Protein AF-A0A850GC57-F1 (afdb_monomer)

pLDDT: mean 93.18, std 7.65, range [32.16, 98.81]

Structure (mmCIF, N/CA/C/O backbone):
data_AF-A0A850GC57-F1
#
_entry.id   AF-A0A850GC57-F1
#
loop_
_atom_site.group_PDB
_atom_site.id
_atom_site.type_symbol
_atom_site.label_atom_id
_atom_site.label_alt_id
_atom_site.label_comp_id
_atom_site.label_asym_id
_atom_site.label_entity_id
_atom_site.label_seq_id
_atom_site.pdbx_PDB_ins_code
_atom_site.Cartn_x
_atom_site.Cartn_y
_atom_site.Cartn_z
_atom_site.occupancy
_atom_site.B_iso_or_equiv
_atom_site.auth_seq_id
_atom_site.auth_comp_id
_atom_site.auth_asym_id
_atom_site.auth_atom_id
_atom_site.pdbx_PDB_model_num
ATOM 1 N N . MET A 1 1 ? 32.266 2.007 -25.760 1.00 32.16 1 MET A N 1
ATOM 2 C CA . MET A 1 1 ? 30.880 2.241 -26.216 1.00 32.16 1 MET A CA 1
ATOM 3 C C . MET A 1 1 ? 30.051 2.419 -24.958 1.00 32.16 1 MET A C 1
ATOM 5 O O . MET A 1 1 ? 30.011 1.493 -24.164 1.00 32.16 1 MET A O 1
ATOM 9 N N . HIS A 1 2 ? 29.551 3.628 -24.701 1.00 33.19 2 HIS A N 1
ATOM 10 C CA . HIS A 1 2 ? 28.756 3.937 -23.510 1.00 33.19 2 HIS A CA 1
ATOM 11 C C . HIS A 1 2 ? 27.469 3.108 -23.542 1.00 33.19 2 HIS A C 1
ATOM 13 O O . HIS A 1 2 ? 26.567 3.408 -24.315 1.00 33.19 2 HIS A O 1
ATOM 19 N N . THR A 1 3 ? 27.397 2.048 -22.741 1.00 39.94 3 THR A N 1
ATOM 20 C CA . THR A 1 3 ? 26.130 1.403 -22.400 1.00 39.94 3 THR A CA 1
ATOM 21 C C . THR A 1 3 ? 25.381 2.368 -21.494 1.00 39.94 3 THR A C 1
ATOM 23 O O . THR A 1 3 ? 25.602 2.386 -20.285 1.00 39.94 3 THR A O 1
ATOM 26 N N . THR A 1 4 ? 24.556 3.231 -22.084 1.00 51.91 4 THR A N 1
ATOM 27 C CA . THR A 1 4 ? 23.493 3.925 -21.355 1.00 51.91 4 THR A CA 1
ATOM 28 C C . THR A 1 4 ? 22.739 2.849 -20.584 1.00 51.91 4 THR A C 1
ATOM 30 O O . THR A 1 4 ? 22.329 1.850 -21.182 1.00 51.91 4 THR A O 1
ATOM 33 N N . SER A 1 5 ? 22.658 2.963 -19.258 1.00 63.41 5 SER A N 1
ATOM 34 C CA . SER A 1 5 ? 21.997 1.916 -18.474 1.00 63.41 5 SER A CA 1
ATOM 35 C C . SER A 1 5 ? 20.548 1.788 -18.960 1.00 63.41 5 SER A C 1
ATOM 37 O O . SER A 1 5 ? 19.926 2.791 -19.310 1.00 63.41 5 SER A O 1
ATOM 39 N N . LEU A 1 6 ? 19.987 0.575 -19.010 1.00 70.44 6 LEU A N 1
ATOM 40 C CA . LEU A 1 6 ? 18.595 0.345 -19.433 1.00 70.44 6 LEU A CA 1
ATOM 41 C C . LEU A 1 6 ? 17.626 1.317 -18.732 1.00 70.44 6 LEU A C 1
ATOM 43 O O . LEU A 1 6 ? 16.747 1.905 -19.358 1.00 70.44 6 LEU A O 1
ATOM 47 N N . GLY A 1 7 ? 17.869 1.578 -17.444 1.00 66.31 7 GLY A N 1
ATOM 48 C CA . GLY A 1 7 ? 17.120 2.558 -16.664 1.00 66.31 7 GLY A CA 1
ATOM 49 C C . GLY A 1 7 ? 17.233 4.009 -17.153 1.00 66.31 7 GLY A C 1
ATOM 50 O O . GLY A 1 7 ? 16.273 4.751 -17.002 1.00 66.31 7 GLY A O 1
ATOM 51 N N . GLU A 1 8 ? 18.350 4.440 -17.737 1.00 69.19 8 GLU A N 1
ATOM 52 C CA . GLU A 1 8 ? 18.486 5.777 -18.337 1.00 69.19 8 GLU A CA 1
ATOM 53 C C . GLU A 1 8 ? 17.734 5.891 -19.662 1.00 69.19 8 GLU A C 1
ATOM 55 O O . GLU A 1 8 ? 17.109 6.918 -19.908 1.00 69.19 8 GLU A O 1
ATOM 60 N N . SER A 1 9 ? 17.729 4.832 -20.478 1.00 70.38 9 SER A N 1
ATOM 61 C CA . SER A 1 9 ? 16.999 4.831 -21.755 1.00 70.38 9 SER A CA 1
ATOM 62 C C . SER A 1 9 ? 15.479 4.955 -21.577 1.00 70.38 9 SER A C 1
ATOM 64 O O . SER A 1 9 ? 14.809 5.578 -22.395 1.00 70.38 9 SER A O 1
ATOM 66 N N . LEU A 1 10 ? 14.950 4.437 -20.463 1.00 81.44 10 LEU A N 1
ATOM 67 C CA . LEU A 1 10 ? 13.524 4.482 -20.131 1.00 81.44 10 LEU A CA 1
ATOM 68 C C . LEU A 1 10 ? 13.106 5.761 -19.392 1.00 81.44 10 LEU A C 1
ATOM 70 O O . LEU A 1 10 ? 11.919 6.011 -19.220 1.00 81.44 10 LEU A O 1
ATOM 74 N N . ARG A 1 11 ? 14.043 6.600 -18.934 1.00 82.12 11 ARG A N 1
ATOM 75 C CA . ARG A 1 11 ? 13.715 7.846 -18.220 1.00 82.12 11 ARG A CA 1
ATOM 76 C C . ARG A 1 11 ? 13.448 8.976 -19.208 1.00 82.12 11 ARG A C 1
ATOM 78 O O . ARG A 1 11 ? 14.275 9.872 -19.372 1.00 82.12 11 ARG A O 1
ATOM 85 N N . GLN A 1 12 ? 12.280 8.962 -19.841 1.00 87.44 12 GLN A N 1
ATOM 86 C CA . GLN A 1 12 ? 11.870 10.079 -20.691 1.00 87.44 12 GLN A CA 1
ATOM 87 C C . GLN A 1 12 ? 11.371 11.254 -19.844 1.00 87.44 12 GLN A C 1
ATOM 89 O O . GLN A 1 12 ? 10.735 11.077 -18.806 1.00 87.44 12 GLN A O 1
ATOM 94 N N . GLY A 1 13 ? 11.657 12.478 -20.286 1.00 90.69 13 GLY A N 1
ATOM 95 C CA . GLY A 1 13 ? 11.094 13.677 -19.667 1.00 90.69 13 GLY A CA 1
ATOM 96 C C . GLY A 1 13 ? 9.571 13.747 -19.820 1.00 90.69 13 GLY A C 1
ATOM 97 O O . GLY A 1 13 ? 8.969 13.037 -20.624 1.00 90.69 13 GLY A O 1
ATOM 98 N N . VAL A 1 14 ? 8.936 14.643 -19.063 1.00 95.69 14 VAL A N 1
ATOM 99 C CA . VAL A 1 14 ? 7.491 14.873 -19.182 1.00 95.69 14 VAL A CA 1
ATOM 100 C C . VAL A 1 14 ? 7.183 15.545 -20.523 1.00 95.69 14 VAL A C 1
ATOM 102 O O . VAL A 1 14 ? 7.668 16.641 -20.801 1.00 95.69 14 VAL A O 1
ATOM 105 N N . THR A 1 15 ? 6.341 14.905 -21.332 1.00 96.69 15 THR A N 1
ATOM 106 C CA . THR A 1 15 ? 5.840 15.421 -22.616 1.00 96.69 15 THR A CA 1
ATOM 107 C C . THR A 1 15 ? 4.313 15.482 -22.617 1.00 96.69 15 THR A C 1
ATOM 109 O O . THR A 1 15 ? 3.655 14.766 -21.861 1.00 96.69 15 THR A O 1
ATOM 112 N N . VAL A 1 16 ? 3.725 16.318 -23.482 1.00 97.06 16 VAL A N 1
ATOM 113 C CA . VAL A 1 16 ? 2.258 16.410 -23.625 1.00 97.06 16 VAL A CA 1
ATOM 114 C C . VAL A 1 16 ? 1.663 15.064 -24.037 1.00 97.06 16 VAL A C 1
ATOM 116 O O . VAL A 1 16 ? 0.696 14.617 -23.430 1.00 97.06 16 VAL A O 1
ATOM 119 N N . GLU A 1 17 ? 2.268 14.395 -25.019 1.00 96.38 17 GLU A N 1
ATOM 120 C CA . GLU A 1 17 ? 1.847 13.066 -25.469 1.00 96.38 17 GLU A CA 1
ATOM 121 C C . GLU A 1 17 ? 1.918 12.036 -24.339 1.00 96.38 17 GLU A C 1
ATOM 123 O O . GLU A 1 17 ? 0.938 11.340 -24.086 1.00 96.38 17 GLU A O 1
ATOM 128 N N . GLY A 1 18 ? 3.019 12.011 -23.582 1.00 96.56 18 GLY A N 1
ATOM 129 C CA . GLY A 1 18 ? 3.145 11.119 -22.435 1.00 96.56 18 GLY A CA 1
ATOM 130 C C . GLY A 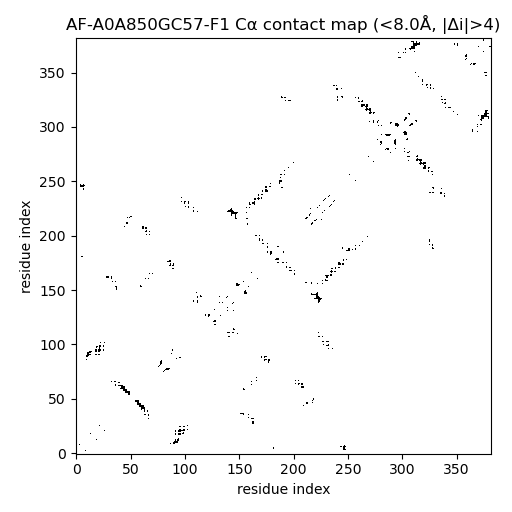1 18 ? 2.099 11.408 -21.354 1.00 96.56 18 GLY A C 1
ATOM 131 O O . GLY A 1 18 ? 1.632 10.485 -20.691 1.00 96.56 18 GLY A O 1
ATOM 132 N N . VAL A 1 19 ? 1.710 12.674 -21.145 1.00 97.88 19 VAL A N 1
ATOM 133 C CA . VAL A 1 19 ? 0.655 13.026 -20.176 1.00 97.88 19 VAL A CA 1
ATOM 134 C C . VAL A 1 19 ? -0.710 12.579 -20.690 1.00 97.88 19 VAL A C 1
ATOM 136 O O . VAL A 1 19 ? -1.493 12.046 -19.910 1.00 97.88 19 VAL A O 1
ATOM 139 N N . LEU A 1 20 ? -0.995 12.730 -21.986 1.00 97.88 20 LEU A N 1
ATOM 140 C CA . LEU A 1 20 ? -2.220 12.206 -22.597 1.00 97.88 20 LEU A CA 1
ATOM 141 C C . LEU A 1 20 ? -2.284 10.677 -22.499 1.00 97.88 20 LEU A C 1
ATOM 143 O O . LEU A 1 20 ? -3.321 10.141 -22.108 1.00 97.88 20 LEU A O 1
ATOM 147 N N . PHE A 1 21 ? -1.169 9.990 -22.760 1.00 96.69 21 PHE A N 1
ATOM 148 C CA . PHE A 1 21 ? -1.028 8.556 -22.515 1.00 96.69 21 PHE A CA 1
ATOM 149 C C . PHE A 1 21 ? -1.308 8.221 -21.049 1.00 96.69 21 PHE A C 1
ATOM 151 O O . PHE A 1 21 ? -2.136 7.361 -20.763 1.00 96.69 21 PHE A O 1
ATOM 158 N N . GLY A 1 22 ? -0.683 8.936 -20.110 1.00 96.75 22 GLY A N 1
ATOM 159 C CA . GLY A 1 22 ? -0.874 8.718 -18.680 1.00 96.75 22 GLY A CA 1
ATOM 160 C C . GLY A 1 22 ? -2.321 8.928 -18.231 1.00 96.75 22 GLY A C 1
ATOM 161 O O . GLY A 1 22 ? -2.847 8.124 -17.465 1.00 96.75 22 GLY A O 1
ATOM 162 N N . LEU A 1 23 ? -2.993 9.967 -18.738 1.00 98.12 23 LEU A N 1
ATOM 163 C CA . LEU A 1 23 ? -4.405 10.237 -18.457 1.00 98.12 23 LEU A CA 1
ATOM 164 C C . LEU A 1 23 ? -5.299 9.116 -18.990 1.00 98.12 23 LEU A C 1
ATOM 166 O O . LEU A 1 23 ? -6.208 8.680 -18.285 1.00 98.12 23 LEU A O 1
ATOM 170 N N . ALA A 1 24 ? -5.025 8.628 -20.202 1.00 97.69 24 ALA A N 1
ATOM 171 C CA . ALA A 1 24 ? -5.770 7.530 -20.801 1.00 97.69 24 ALA A CA 1
ATOM 172 C C . ALA A 1 24 ? -5.532 6.211 -20.051 1.00 97.69 24 ALA A C 1
ATOM 174 O O . ALA A 1 24 ? -6.491 5.569 -19.636 1.00 97.69 24 ALA A O 1
ATOM 175 N N . ALA A 1 25 ? -4.274 5.831 -19.822 1.00 96.06 25 ALA A N 1
ATOM 176 C CA . ALA A 1 25 ? -3.900 4.573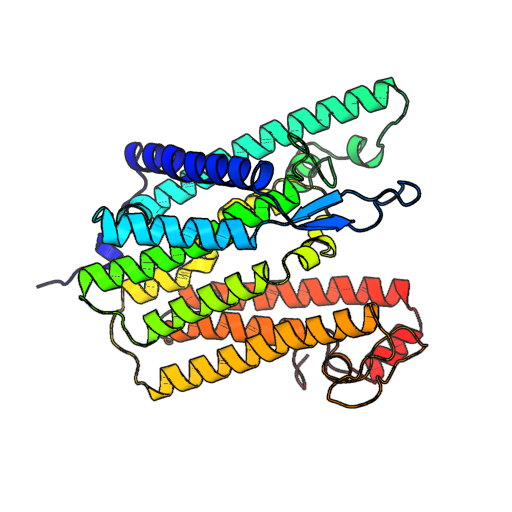 -19.184 1.00 96.06 25 ALA A CA 1
ATOM 177 C C . ALA A 1 25 ? -4.342 4.519 -17.714 1.00 96.06 25 ALA A C 1
ATOM 179 O O . ALA A 1 25 ? -5.054 3.597 -17.317 1.00 96.06 25 ALA A O 1
ATOM 180 N N . TYR A 1 26 ? -3.981 5.526 -16.910 1.00 97.06 26 TYR A N 1
ATOM 181 C CA . TYR A 1 26 ? -4.349 5.573 -15.492 1.00 97.06 26 TYR A CA 1
ATOM 182 C C . TYR A 1 26 ? -5.853 5.804 -15.305 1.00 97.06 26 TYR A C 1
ATOM 184 O O . TYR A 1 26 ? -6.477 5.177 -14.450 1.00 97.06 26 TYR A O 1
ATOM 192 N N . GLY A 1 27 ? -6.464 6.657 -16.135 1.00 97.44 27 GLY A N 1
ATOM 193 C CA . GLY A 1 27 ? -7.908 6.882 -16.128 1.00 97.44 27 GLY A CA 1
ATOM 194 C C . GLY A 1 27 ? -8.695 5.617 -16.472 1.00 97.44 27 GLY A C 1
ATOM 195 O O . GLY A 1 27 ? -9.600 5.243 -15.727 1.00 97.44 27 GLY A O 1
ATOM 196 N N . ALA A 1 28 ? -8.321 4.914 -17.547 1.00 96.44 28 ALA A N 1
ATOM 197 C CA . ALA A 1 28 ? -8.938 3.643 -17.921 1.00 96.44 28 ALA A CA 1
ATOM 198 C C . ALA A 1 28 ? -8.745 2.586 -16.830 1.00 96.44 28 ALA A C 1
ATOM 200 O O . ALA A 1 28 ? -9.707 1.918 -16.461 1.00 96.44 28 ALA A O 1
ATOM 201 N N . PHE A 1 29 ? -7.542 2.480 -16.259 1.00 96.56 29 PHE A N 1
ATOM 202 C CA . PHE A 1 29 ? -7.256 1.579 -15.146 1.00 96.56 29 PHE A CA 1
ATOM 203 C C . PHE A 1 29 ? -8.176 1.835 -13.943 1.00 96.56 29 PHE A C 1
ATOM 205 O O . PHE A 1 29 ? -8.811 0.903 -13.451 1.00 96.56 29 PHE A O 1
ATOM 212 N N . MET A 1 30 ? -8.325 3.094 -13.514 1.00 97.00 30 MET A N 1
ATOM 213 C CA . MET A 1 30 ? -9.227 3.449 -12.415 1.00 97.00 30 MET A CA 1
ATOM 214 C C . MET A 1 30 ? -10.694 3.151 -12.736 1.00 97.00 30 MET A C 1
ATOM 216 O O . MET A 1 30 ? -11.401 2.605 -11.891 1.00 97.00 30 MET A O 1
ATOM 220 N N . VAL A 1 31 ? -11.162 3.487 -13.943 1.00 96.75 31 VAL A N 1
ATOM 221 C CA . VAL A 1 31 ? -12.553 3.243 -14.354 1.00 96.75 31 VAL A CA 1
ATOM 222 C C . VAL A 1 31 ? -12.844 1.747 -14.418 1.00 96.75 31 VAL A C 1
ATOM 224 O O . VAL A 1 31 ? -13.838 1.299 -13.853 1.00 96.75 31 VAL A O 1
ATOM 227 N N . VAL A 1 32 ? -11.973 0.957 -15.050 1.00 95.81 32 VAL A N 1
ATOM 228 C CA . VAL A 1 32 ? -12.128 -0.500 -15.144 1.00 95.81 32 VAL A CA 1
ATOM 229 C C . VAL A 1 32 ? -12.117 -1.129 -13.755 1.00 95.81 32 VAL A C 1
ATOM 231 O O . VAL A 1 32 ? -13.018 -1.907 -13.445 1.00 95.81 32 VAL A O 1
ATOM 234 N N . LEU A 1 33 ? -11.169 -0.758 -12.886 1.00 96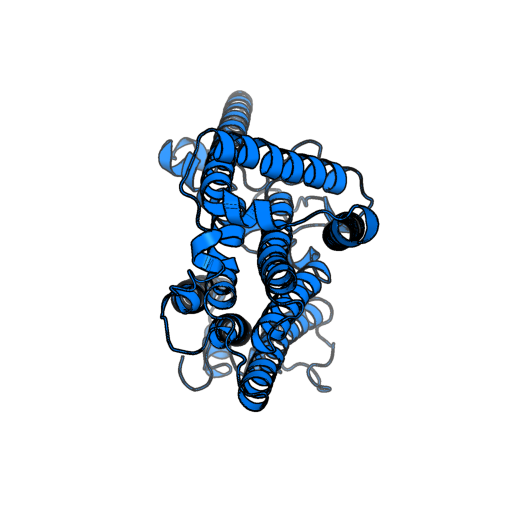.69 33 LEU A N 1
ATOM 235 C CA . LEU A 1 33 ? -11.149 -1.255 -11.511 1.00 96.69 33 LEU A CA 1
ATOM 236 C C . LEU A 1 33 ? -12.396 -0.853 -10.729 1.00 96.69 33 LEU A C 1
ATOM 238 O O . LEU A 1 33 ? -12.908 -1.676 -9.979 1.00 96.69 33 LEU A O 1
ATOM 242 N N . PHE A 1 34 ? -12.913 0.364 -10.903 1.00 97.25 34 PHE A N 1
ATOM 243 C CA . PHE A 1 34 ? -14.146 0.790 -10.240 1.00 97.25 34 PHE A CA 1
ATOM 244 C C . PHE A 1 34 ? -15.349 -0.037 -10.698 1.00 97.25 34 PHE A C 1
ATOM 246 O O . PHE A 1 34 ? -16.132 -0.505 -9.872 1.00 97.25 34 PHE A O 1
ATOM 253 N N . LEU A 1 35 ? -15.486 -0.257 -12.008 1.00 96.56 35 LEU A N 1
ATOM 254 C CA . LEU A 1 35 ? -16.562 -1.076 -12.565 1.00 96.56 35 LEU A CA 1
ATOM 255 C C . LEU A 1 35 ? -16.458 -2.523 -12.073 1.00 96.56 35 LEU A C 1
ATOM 257 O O . LEU A 1 35 ? -17.452 -3.086 -11.622 1.00 96.56 35 LEU A O 1
ATOM 261 N N . LEU A 1 36 ? -15.261 -3.113 -12.079 1.00 94.75 36 LEU A N 1
ATOM 262 C CA . LEU A 1 36 ? -15.053 -4.451 -11.531 1.00 94.75 36 LEU A CA 1
ATOM 263 C C . LEU A 1 36 ? -15.341 -4.491 -10.025 1.00 94.75 36 LEU A C 1
ATOM 265 O O . LEU A 1 36 ? -16.074 -5.367 -9.585 1.00 94.75 36 LEU A O 1
ATOM 269 N N . ALA A 1 37 ? -14.864 -3.524 -9.240 1.00 95.50 37 ALA A N 1
ATOM 270 C CA . ALA A 1 37 ? -15.148 -3.444 -7.806 1.00 95.50 37 ALA A CA 1
ATOM 271 C C . ALA A 1 37 ? -16.654 -3.331 -7.526 1.00 95.50 37 ALA A C 1
ATOM 273 O O . ALA A 1 37 ? -17.143 -3.851 -6.526 1.00 95.50 37 ALA A O 1
ATOM 274 N N . LYS A 1 38 ? -17.402 -2.673 -8.417 1.00 95.56 38 LYS A N 1
ATOM 275 C CA . LYS A 1 38 ? -18.850 -2.507 -8.295 1.00 95.56 38 LYS A CA 1
ATOM 276 C C . LYS A 1 38 ? -19.645 -3.756 -8.683 1.00 95.56 38 LYS A C 1
ATOM 278 O O . LYS A 1 38 ? -20.688 -4.006 -8.078 1.00 95.56 38 LYS A O 1
ATOM 283 N N . PHE A 1 39 ? -19.227 -4.460 -9.733 1.00 94.56 39 PHE A N 1
ATOM 284 C CA . PHE A 1 39 ? -20.037 -5.505 -10.369 1.00 94.56 39 PHE A CA 1
ATOM 285 C C . PHE A 1 39 ? -19.553 -6.929 -10.095 1.00 94.56 39 PHE A C 1
ATOM 287 O O . PHE A 1 39 ? -20.339 -7.867 -10.225 1.00 94.56 39 PHE A O 1
ATOM 294 N N . LEU A 1 40 ? -18.286 -7.113 -9.731 1.00 93.00 40 LEU A N 1
ATOM 295 C CA . LEU A 1 40 ? -17.741 -8.426 -9.425 1.00 93.00 40 LEU A CA 1
ATOM 296 C C . LEU A 1 40 ? -18.217 -8.866 -8.033 1.00 93.00 40 LEU A C 1
ATOM 298 O O . LEU A 1 40 ? -18.036 -8.111 -7.074 1.00 93.00 40 LEU A O 1
ATOM 302 N N . PRO A 1 41 ? -18.790 -10.074 -7.891 1.00 92.12 41 PRO A N 1
ATOM 303 C CA . PRO A 1 41 ? -19.321 -10.522 -6.616 1.00 92.12 41 PRO A CA 1
ATOM 304 C C . PRO A 1 41 ? -18.206 -10.644 -5.576 1.00 92.12 41 PRO A C 1
ATOM 306 O O . PRO A 1 41 ? -17.168 -11.263 -5.818 1.00 92.12 41 PRO A O 1
ATOM 309 N N . GLY A 1 42 ? -18.447 -10.072 -4.402 1.00 93.12 42 GLY A N 1
ATOM 310 C CA . GLY A 1 42 ? -17.534 -10.107 -3.266 1.00 93.12 42 GLY A CA 1
ATOM 311 C C . GLY A 1 42 ? -18.177 -10.626 -1.986 1.00 93.12 42 GLY A C 1
ATOM 312 O O . GLY A 1 42 ? -19.399 -10.730 -1.843 1.00 93.12 42 GLY A O 1
ATOM 313 N N . LYS A 1 43 ? -17.337 -10.918 -0.992 1.00 94.06 43 LYS A N 1
ATOM 314 C CA . LYS A 1 43 ? -17.811 -11.221 0.360 1.00 94.06 43 LYS A CA 1
ATOM 315 C C . LYS A 1 43 ? -18.404 -9.948 0.959 1.00 94.06 43 LYS A C 1
ATOM 317 O O . LYS A 1 43 ? -17.710 -8.943 1.087 1.00 94.06 43 LYS A O 1
ATOM 322 N N . ARG A 1 44 ? -19.664 -9.997 1.396 1.00 95.44 44 ARG A N 1
ATOM 323 C CA . ARG A 1 44 ? -20.282 -8.880 2.121 1.00 95.44 44 ARG A CA 1
ATOM 324 C C . ARG A 1 44 ? -19.845 -8.874 3.581 1.00 95.44 44 ARG A C 1
ATOM 326 O O . ARG A 1 44 ? -20.025 -9.864 4.288 1.00 95.44 44 ARG A O 1
ATOM 333 N N . VAL A 1 45 ? -19.280 -7.759 4.034 1.00 95.31 45 VAL A N 1
ATOM 334 C CA . VAL A 1 45 ? -18.743 -7.598 5.390 1.00 95.31 45 VAL A CA 1
ATOM 335 C C . VAL A 1 45 ? -19.301 -6.333 6.032 1.00 95.31 45 VAL A C 1
ATOM 337 O O . VAL A 1 45 ? -19.380 -5.280 5.405 1.00 95.31 45 VAL A O 1
ATOM 340 N N . GLN A 1 46 ? -19.695 -6.434 7.301 1.00 95.00 46 GLN A N 1
ATOM 341 C CA . GLN A 1 46 ? -20.103 -5.280 8.100 1.00 95.00 46 GLN A CA 1
ATOM 342 C C . GLN A 1 46 ? -18.868 -4.544 8.625 1.00 95.00 46 GLN A C 1
ATOM 344 O O . GLN A 1 46 ? -18.019 -5.145 9.287 1.00 95.00 46 GLN A O 1
ATOM 349 N N . GLY A 1 47 ? -18.786 -3.241 8.366 1.00 93.06 47 GLY A N 1
ATOM 350 C CA . GLY A 1 47 ? -17.744 -2.382 8.918 1.00 93.06 47 GLY A CA 1
ATOM 351 C C . GLY A 1 47 ? -17.922 -2.106 10.412 1.00 93.06 47 GLY A C 1
ATOM 352 O O . GLY A 1 47 ? -18.815 -2.639 11.082 1.00 93.06 47 GLY A O 1
ATOM 353 N N . GLN A 1 48 ? -17.060 -1.246 10.954 1.00 91.75 48 GLN A N 1
ATOM 354 C CA . GLN A 1 48 ? -17.176 -0.779 12.338 1.00 91.75 48 GLN A CA 1
ATOM 355 C C . GLN A 1 48 ? -18.371 0.178 12.522 1.00 91.75 48 GLN A C 1
ATOM 357 O O . GLN A 1 48 ? -18.837 0.765 11.543 1.00 91.75 48 GLN A O 1
ATOM 362 N N . PRO A 1 49 ? -18.898 0.330 13.755 1.00 91.12 49 PRO A N 1
ATOM 363 C CA . PRO A 1 49 ? -19.953 1.300 14.031 1.00 91.12 49 PRO A CA 1
ATOM 364 C C . PRO A 1 49 ? -19.498 2.715 13.676 1.00 91.12 49 PRO A C 1
ATOM 366 O O . PRO A 1 49 ? -18.411 3.130 14.080 1.00 91.12 49 PRO A O 1
ATOM 369 N N . LEU A 1 50 ? -20.334 3.461 12.956 1.00 87.75 50 LEU A N 1
ATOM 370 C CA . LEU A 1 50 ? -20.027 4.845 12.610 1.00 87.75 50 LEU A CA 1
ATOM 371 C C . LEU A 1 50 ? -20.112 5.736 13.867 1.00 87.75 50 LEU A C 1
ATOM 373 O O . LEU A 1 50 ? -21.087 5.612 14.626 1.00 87.75 50 LEU A O 1
ATOM 377 N N . PRO A 1 51 ? -19.153 6.654 14.091 1.00 84.94 51 PRO A N 1
ATOM 378 C CA . PRO A 1 51 ? -19.201 7.599 15.206 1.00 84.94 51 PRO A CA 1
ATOM 379 C C . PRO A 1 51 ? -20.506 8.407 15.215 1.00 84.94 51 PRO A C 1
ATOM 381 O O . PRO A 1 51 ? -20.979 8.835 14.166 1.00 84.94 51 PRO A O 1
ATOM 384 N N . GLY A 1 52 ? -21.116 8.585 16.391 1.00 80.06 52 GLY A N 1
ATOM 385 C CA . GLY A 1 52 ? -22.335 9.395 16.550 1.00 80.06 52 GLY A CA 1
ATOM 386 C C . GLY A 1 52 ? -23.610 8.833 15.899 1.00 80.06 52 GLY A C 1
ATOM 387 O O . GLY A 1 52 ? -24.648 9.477 15.951 1.00 80.06 52 GLY A O 1
ATOM 388 N N . SER A 1 53 ? -23.572 7.632 15.311 1.00 80.69 53 SER A N 1
ATOM 389 C CA . SER A 1 53 ? -24.682 7.088 14.507 1.00 80.69 53 SER A CA 1
ATOM 390 C C . SER A 1 53 ? -25.649 6.154 15.252 1.00 80.69 53 SER A C 1
ATOM 392 O O . SER A 1 53 ? -26.490 5.512 14.621 1.00 80.69 53 SER A O 1
ATOM 394 N N . GLY A 1 54 ? -25.497 5.997 16.571 1.00 82.00 54 GLY A N 1
ATOM 395 C CA . GLY A 1 54 ? -26.282 5.029 17.351 1.00 82.00 54 GLY A CA 1
ATOM 396 C C . GLY A 1 54 ? -25.985 3.562 17.007 1.00 82.00 54 GLY A C 1
ATOM 397 O O . GLY A 1 54 ? -26.836 2.701 17.198 1.00 82.00 54 GLY A O 1
ATOM 398 N N . GLY A 1 55 ? -24.793 3.265 16.476 1.00 85.94 55 GLY A N 1
ATOM 399 C CA . GLY A 1 55 ? -24.361 1.896 16.171 1.00 85.94 55 GLY A CA 1
ATOM 400 C C . GLY A 1 55 ? -24.596 1.439 14.728 1.00 85.94 55 GLY A C 1
ATOM 401 O O . GLY A 1 55 ? -24.340 0.271 14.427 1.00 85.94 55 GLY A O 1
ATOM 402 N N . LYS A 1 56 ? -25.041 2.329 13.826 1.00 90.19 56 LYS A N 1
ATOM 403 C CA . LYS A 1 56 ? -25.181 2.016 12.395 1.00 90.19 56 LYS A CA 1
ATOM 404 C C . LYS A 1 56 ? -23.836 1.591 11.799 1.00 90.19 56 LYS A C 1
ATOM 406 O O . LYS A 1 56 ? -22.785 2.138 12.137 1.00 90.19 56 LYS A O 1
ATOM 411 N N . ARG A 1 57 ? -23.882 0.617 10.889 1.00 93.44 57 ARG A N 1
ATOM 412 C CA . ARG A 1 57 ? -22.717 0.057 10.192 1.00 93.44 57 ARG A CA 1
ATOM 413 C C . ARG A 1 57 ? -22.924 0.129 8.687 1.00 93.44 57 ARG A C 1
ATOM 415 O O . ARG A 1 57 ? -24.042 -0.044 8.204 1.00 93.44 57 ARG A O 1
ATOM 422 N N . LEU A 1 58 ? -21.838 0.376 7.963 1.00 93.56 58 LEU A N 1
ATOM 423 C CA . LEU A 1 58 ? -21.812 0.254 6.509 1.00 93.56 58 LEU A CA 1
ATOM 424 C C . LEU A 1 58 ? -21.528 -1.198 6.122 1.00 93.56 58 LEU A C 1
ATOM 426 O O . LEU A 1 58 ? -20.767 -1.894 6.797 1.00 93.56 58 LEU A O 1
ATOM 430 N N . THR A 1 59 ? -22.151 -1.645 5.035 1.00 95.00 59 THR A N 1
ATOM 431 C CA . THR A 1 59 ? -21.886 -2.957 4.437 1.00 95.00 59 THR A CA 1
ATOM 432 C C . THR A 1 59 ? -20.969 -2.771 3.241 1.00 95.00 59 THR A C 1
ATOM 434 O O . THR A 1 59 ? -21.264 -1.961 2.367 1.00 95.00 59 THR A O 1
ATOM 437 N N . TYR A 1 60 ? -19.882 -3.531 3.213 1.00 95.50 60 TYR A N 1
ATOM 438 C CA . TYR A 1 60 ? -18.852 -3.476 2.185 1.00 95.50 60 TYR A CA 1
ATOM 439 C C . TYR A 1 60 ? -18.869 -4.759 1.371 1.00 95.50 60 TYR A C 1
ATOM 441 O O . TYR A 1 60 ? -19.054 -5.842 1.927 1.00 95.50 60 TYR A O 1
ATOM 449 N N . GLU A 1 61 ? -18.660 -4.638 0.067 1.00 95.19 61 GLU A N 1
ATOM 450 C CA . GLU A 1 61 ? -18.429 -5.773 -0.818 1.00 95.19 61 GLU A CA 1
ATOM 451 C C . GLU A 1 61 ? -16.924 -5.919 -1.043 1.00 95.19 61 GLU A C 1
ATOM 453 O O . GLU A 1 61 ? -16.300 -5.070 -1.672 1.00 95.19 61 GLU A O 1
ATOM 458 N N . M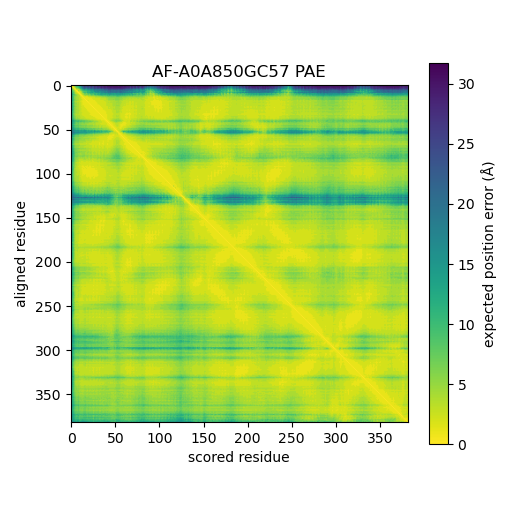ET A 1 62 ? -16.336 -6.964 -0.457 1.00 96.25 62 MET A N 1
ATOM 459 C CA . MET A 1 62 ? -14.895 -7.212 -0.488 1.00 96.25 62 MET A CA 1
ATOM 460 C C . MET A 1 62 ? -14.574 -8.174 -1.633 1.00 96.25 62 MET A C 1
ATOM 462 O O . MET A 1 62 ? -14.875 -9.372 -1.549 1.00 96.25 62 MET A O 1
ATOM 466 N N . ASN A 1 63 ? -14.004 -7.643 -2.712 1.00 96.44 63 ASN A N 1
ATOM 467 C CA . ASN A 1 63 ? -13.628 -8.381 -3.919 1.00 96.44 63 ASN A CA 1
ATOM 468 C C . ASN A 1 63 ? -12.196 -8.066 -4.394 1.00 96.44 63 ASN A C 1
ATOM 470 O O . ASN A 1 63 ? -11.825 -8.461 -5.500 1.00 96.44 63 ASN A O 1
ATOM 474 N N . GLY A 1 64 ? -11.357 -7.433 -3.568 1.00 96.44 64 GLY A N 1
ATOM 475 C CA . GLY A 1 64 ? -10.012 -7.002 -3.946 1.00 96.44 64 GLY A CA 1
ATOM 476 C C . GLY A 1 64 ? -9.092 -8.146 -4.366 1.00 96.44 64 GLY A C 1
ATOM 477 O O . GLY A 1 64 ? -8.340 -7.995 -5.322 1.00 96.44 64 GLY A O 1
ATOM 478 N N . MET A 1 65 ? -9.203 -9.337 -3.760 1.00 96.19 65 MET A N 1
ATOM 479 C CA . MET A 1 65 ? -8.464 -10.520 -4.242 1.00 96.19 65 MET A CA 1
ATOM 480 C C . MET A 1 65 ? -8.845 -10.888 -5.680 1.00 96.19 65 MET A C 1
ATOM 482 O O . MET A 1 65 ? -7.980 -11.218 -6.490 1.00 96.19 65 MET A O 1
ATOM 486 N N . ALA A 1 66 ? -10.130 -10.809 -6.018 1.00 96.00 66 ALA A N 1
ATOM 487 C CA . ALA A 1 66 ? -10.588 -11.109 -7.364 1.00 96.00 66 ALA A CA 1
ATOM 488 C C . ALA A 1 66 ? -10.120 -10.031 -8.360 1.00 96.00 66 ALA A C 1
ATOM 490 O O . ALA A 1 66 ? -9.667 -10.382 -9.447 1.00 96.00 66 ALA A O 1
ATOM 491 N N . LEU A 1 67 ? -10.113 -8.749 -7.966 1.00 97.00 67 LEU A N 1
ATOM 492 C CA . LEU A 1 67 ? -9.520 -7.656 -8.753 1.00 97.00 67 LEU A CA 1
ATOM 493 C C . LEU A 1 67 ? -8.017 -7.853 -8.978 1.00 97.00 67 LEU A C 1
ATOM 495 O O . LEU A 1 67 ? -7.529 -7.715 -10.101 1.00 97.00 67 LEU A O 1
ATOM 499 N N . PHE A 1 68 ? -7.285 -8.207 -7.923 1.00 96.56 68 PHE A N 1
ATOM 500 C CA . PHE A 1 68 ? -5.848 -8.453 -7.960 1.00 96.56 68 PHE A CA 1
ATOM 501 C C . PHE A 1 68 ? -5.509 -9.593 -8.924 1.00 96.56 68 PHE A C 1
ATOM 503 O O . PHE A 1 68 ? -4.688 -9.411 -9.824 1.00 96.56 68 PHE A O 1
ATOM 510 N N . VAL A 1 69 ? -6.179 -10.743 -8.792 1.00 93.56 69 VAL A N 1
ATOM 511 C CA . VAL A 1 69 ? -5.973 -11.899 -9.678 1.00 93.56 69 VAL A CA 1
ATOM 512 C C . VAL A 1 69 ? -6.389 -11.575 -11.111 1.00 93.56 69 VAL A C 1
ATOM 514 O O . VAL A 1 69 ? -5.619 -11.845 -12.028 1.00 93.56 69 VAL A O 1
ATOM 517 N N . ALA A 1 70 ? -7.555 -10.955 -11.319 1.00 93.31 70 ALA A N 1
ATOM 518 C CA . ALA A 1 70 ? -8.024 -10.578 -12.651 1.00 93.31 70 ALA A CA 1
ATOM 519 C C . ALA A 1 70 ? -7.029 -9.648 -13.358 1.00 93.31 70 ALA A C 1
ATOM 521 O O . ALA A 1 70 ? -6.698 -9.880 -14.517 1.00 93.31 70 ALA A O 1
ATOM 522 N N . THR A 1 71 ? -6.484 -8.657 -12.647 1.00 94.62 71 THR A N 1
ATOM 523 C CA . THR A 1 71 ? -5.453 -7.759 -13.188 1.00 94.62 71 THR A CA 1
ATOM 524 C C . THR A 1 71 ? -4.213 -8.548 -13.616 1.00 94.62 71 THR A C 1
ATOM 526 O O . THR A 1 71 ? -3.759 -8.395 -14.744 1.00 94.62 71 THR A O 1
ATOM 529 N N . HIS A 1 72 ? -3.690 -9.443 -12.771 1.00 91.06 72 HIS A N 1
ATOM 530 C CA . HIS A 1 72 ? -2.508 -10.245 -13.119 1.00 91.06 72 HIS A CA 1
ATOM 531 C C . HIS A 1 72 ? -2.764 -11.197 -14.293 1.00 91.06 72 HIS A C 1
ATOM 533 O O . HIS A 1 72 ? -1.879 -11.386 -15.122 1.00 91.06 72 HIS A O 1
ATOM 539 N N . MET A 1 73 ? -3.964 -11.774 -14.396 1.00 91.50 73 MET A N 1
ATOM 540 C CA . MET A 1 73 ? -4.339 -12.618 -15.535 1.00 91.50 73 MET A CA 1
ATOM 541 C C . MET A 1 73 ? -4.456 -11.813 -16.828 1.00 91.50 73 MET A C 1
ATOM 543 O O . MET A 1 73 ? -3.986 -12.271 -17.863 1.00 91.50 73 MET A O 1
ATOM 547 N N . LEU A 1 74 ? -5.024 -10.605 -16.776 1.00 92.00 74 LEU A N 1
ATOM 548 C CA . LEU A 1 74 ? -5.079 -9.707 -17.931 1.00 92.00 74 LEU A CA 1
ATOM 549 C C . LEU A 1 74 ? -3.680 -9.294 -18.389 1.00 92.00 74 LEU A C 1
ATOM 551 O O . LEU A 1 74 ? -3.415 -9.308 -19.587 1.00 92.00 74 LEU A O 1
ATOM 555 N N . LEU A 1 75 ? -2.779 -8.991 -17.449 1.00 92.81 75 LEU A N 1
ATOM 556 C CA . LEU A 1 75 ? -1.376 -8.730 -17.766 1.00 92.81 75 LEU A CA 1
ATOM 557 C C . LEU A 1 75 ? -0.735 -9.963 -18.408 1.00 92.81 75 LEU A C 1
ATOM 559 O O . LEU A 1 75 ? -0.191 -9.853 -19.496 1.00 92.81 75 LEU A O 1
ATOM 563 N N . PHE A 1 76 ? -0.863 -11.148 -17.808 1.00 90.50 76 PHE A N 1
ATOM 564 C CA . PHE A 1 76 ? -0.322 -12.385 -18.379 1.00 90.50 76 PHE A CA 1
ATOM 565 C C . PHE A 1 76 ? -0.831 -12.640 -19.808 1.00 90.50 76 PHE A C 1
ATOM 567 O O . PHE A 1 76 ? -0.041 -12.910 -20.707 1.00 90.50 76 PHE A O 1
ATOM 574 N N . VAL A 1 77 ? -2.136 -12.500 -20.044 1.00 92.88 77 VAL A N 1
ATOM 575 C CA . VAL A 1 77 ? -2.735 -12.646 -21.377 1.00 92.88 77 VAL A CA 1
ATOM 576 C C . VAL A 1 77 ? -2.189 -11.596 -22.348 1.00 92.88 77 VAL A C 1
ATOM 578 O O . VAL A 1 77 ? -1.779 -11.951 -23.449 1.00 92.88 77 VAL A O 1
ATOM 581 N N . GLY A 1 78 ? -2.136 -10.325 -21.945 1.00 93.12 78 GLY A N 1
ATOM 582 C CA . GLY A 1 78 ? -1.567 -9.247 -22.756 1.00 93.12 78 GLY A CA 1
ATOM 583 C C . GLY A 1 78 ? -0.138 -9.551 -23.198 1.00 93.12 78 GLY A C 1
ATOM 584 O O . GLY A 1 78 ? 0.176 -9.473 -24.381 1.00 93.12 78 GLY A O 1
ATOM 585 N N . LEU A 1 79 ? 0.709 -9.960 -22.258 1.00 92.06 79 LEU A N 1
ATOM 586 C CA . LEU A 1 79 ? 2.131 -10.175 -22.508 1.00 92.06 79 LEU A CA 1
ATOM 587 C C . LEU A 1 79 ? 2.414 -11.444 -23.314 1.00 92.06 79 LEU A C 1
ATOM 589 O O . LEU A 1 79 ? 3.172 -11.400 -24.271 1.00 92.06 79 LEU A O 1
ATOM 593 N N . TYR A 1 80 ? 1.802 -12.576 -22.959 1.00 89.81 80 TYR A N 1
ATOM 594 C CA . TYR A 1 80 ? 2.146 -13.867 -23.568 1.00 89.81 80 TYR A CA 1
ATOM 595 C C . TYR A 1 80 ? 1.296 -14.237 -24.784 1.00 89.81 80 TYR A C 1
ATOM 597 O O . TYR A 1 80 ? 1.746 -15.022 -25.614 1.00 89.81 80 TYR A O 1
ATOM 605 N N . ILE A 1 81 ? 0.061 -13.733 -24.882 1.00 92.69 81 ILE A N 1
ATOM 606 C CA . ILE A 1 81 ? -0.843 -14.059 -25.998 1.00 92.69 81 ILE A CA 1
ATOM 607 C C . ILE A 1 81 ? -0.829 -12.952 -27.048 1.00 92.69 81 ILE A C 1
ATOM 609 O O . ILE A 1 81 ? -0.847 -13.247 -28.241 1.00 92.69 81 ILE A O 1
ATOM 613 N N . PHE A 1 82 ? -0.798 -11.690 -26.616 1.00 94.06 82 PHE A N 1
ATOM 614 C CA . PHE A 1 82 ? -0.861 -10.535 -27.513 1.00 94.06 82 PHE A CA 1
ATOM 615 C C . PHE A 1 82 ? 0.491 -9.852 -27.745 1.00 94.06 82 PHE A C 1
ATOM 617 O O . PHE A 1 82 ? 0.515 -8.820 -28.410 1.00 94.06 82 PHE A O 1
ATOM 624 N N . ASP A 1 83 ? 1.585 -10.417 -27.220 1.00 90.44 83 ASP A N 1
ATOM 625 C CA . ASP A 1 83 ? 2.951 -9.886 -27.357 1.00 90.44 83 ASP A CA 1
ATOM 626 C C . ASP A 1 83 ? 3.049 -8.402 -26.947 1.00 90.44 83 ASP A C 1
ATOM 628 O O . ASP A 1 83 ? 3.753 -7.591 -27.547 1.00 90.44 83 ASP A O 1
ATOM 632 N N . MET A 1 84 ? 2.257 -8.010 -25.940 1.00 93.38 84 MET A N 1
ATOM 633 C CA . MET A 1 84 ? 2.291 -6.656 -25.397 1.00 93.38 84 MET A CA 1
ATOM 634 C C . MET A 1 84 ? 3.543 -6.454 -24.538 1.00 93.38 84 MET A C 1
ATOM 636 O O . MET A 1 84 ? 4.101 -7.398 -23.986 1.00 93.38 84 MET A O 1
ATOM 640 N N . SER A 1 85 ? 3.917 -5.191 -24.338 1.00 92.75 85 SER A N 1
ATOM 641 C CA . SER A 1 85 ? 4.966 -4.794 -23.398 1.00 92.75 85 SER A CA 1
ATOM 642 C C . SER A 1 85 ? 4.411 -3.879 -22.306 1.00 92.75 85 SER A C 1
ATOM 644 O O . SER A 1 85 ? 3.515 -3.067 -22.550 1.00 92.75 85 SER A O 1
ATOM 646 N N . LEU A 1 86 ? 4.966 -3.987 -21.094 1.00 93.62 86 LEU A N 1
ATOM 647 C CA . LEU A 1 86 ? 4.722 -3.036 -19.997 1.00 93.62 86 LEU A CA 1
ATOM 648 C C . LEU A 1 86 ? 5.719 -1.879 -19.970 1.00 93.62 86 LEU A C 1
ATOM 650 O O . LEU A 1 86 ? 5.523 -0.925 -19.218 1.00 93.62 86 LEU A O 1
ATOM 654 N N . THR A 1 87 ? 6.765 -1.939 -20.788 1.00 92.06 87 THR A N 1
ATOM 655 C CA . THR A 1 87 ? 7.829 -0.936 -20.847 1.00 92.06 87 THR A CA 1
ATOM 656 C C . THR A 1 87 ? 7.322 0.490 -21.122 1.00 92.06 87 THR A C 1
ATOM 658 O O . THR A 1 87 ? 7.830 1.403 -20.464 1.00 92.06 87 THR A O 1
ATOM 661 N N . PRO A 1 88 ? 6.248 0.729 -21.913 1.00 94.00 88 PRO A N 1
ATOM 662 C CA . PRO A 1 88 ? 5.665 2.069 -22.060 1.00 94.00 88 PRO A CA 1
ATOM 663 C C . PRO A 1 88 ? 5.211 2.726 -20.743 1.00 94.00 88 PRO A C 1
ATOM 665 O O . PRO A 1 88 ? 5.226 3.952 -20.619 1.00 94.00 88 PRO A O 1
ATOM 668 N N . LEU A 1 89 ? 4.838 1.937 -19.722 1.00 95.75 89 LEU A N 1
ATOM 669 C CA . LEU A 1 89 ? 4.516 2.474 -18.391 1.00 95.75 89 LEU A CA 1
ATOM 670 C C . LEU A 1 89 ? 5.742 3.096 -17.712 1.00 95.75 89 LEU A C 1
ATOM 672 O O . LEU A 1 89 ? 5.597 4.027 -16.920 1.00 95.75 89 LEU A O 1
ATOM 676 N N . LEU A 1 90 ? 6.936 2.579 -18.011 1.00 96.12 90 LEU A N 1
ATOM 677 C CA . LEU A 1 90 ? 8.203 3.080 -17.488 1.00 96.12 90 LEU A CA 1
ATOM 678 C C . LEU A 1 90 ? 8.738 4.236 -18.330 1.00 96.12 90 LEU A C 1
ATOM 680 O O . LEU A 1 90 ? 9.159 5.241 -17.762 1.00 96.12 90 LEU A O 1
ATOM 684 N N . GLU A 1 91 ? 8.650 4.131 -19.657 1.00 94.31 91 GLU A N 1
ATOM 685 C CA . GLU A 1 91 ? 9.015 5.209 -20.585 1.00 94.31 91 GLU A CA 1
ATOM 686 C C . GLU A 1 91 ? 8.275 6.504 -20.251 1.00 94.31 91 GLU A C 1
ATOM 688 O O . GLU A 1 91 ? 8.879 7.566 -20.119 1.00 94.31 91 GLU A O 1
ATOM 693 N N . HIS A 1 92 ? 6.965 6.407 -20.021 1.00 95.69 92 HIS A N 1
ATOM 694 C CA . HIS A 1 92 ? 6.124 7.542 -19.659 1.00 95.69 92 HIS A CA 1
ATOM 695 C C . HIS A 1 92 ? 5.909 7.690 -18.151 1.00 95.69 92 HIS A C 1
ATOM 697 O O . HIS A 1 92 ? 5.001 8.413 -17.749 1.00 95.69 92 HIS A O 1
ATOM 703 N N . PHE A 1 93 ? 6.722 7.065 -17.294 1.00 96.81 93 PHE A N 1
ATOM 704 C CA . PHE A 1 93 ? 6.496 7.028 -15.841 1.00 96.81 93 PHE A CA 1
ATOM 705 C C . PHE A 1 93 ? 6.289 8.411 -15.214 1.00 96.81 93 PHE A C 1
ATOM 707 O O . PHE A 1 93 ? 5.378 8.609 -14.411 1.00 96.81 93 PHE A O 1
ATOM 714 N N . TRP A 1 94 ? 7.107 9.397 -15.594 1.00 96.12 94 TRP A N 1
ATOM 715 C CA . TRP A 1 94 ? 6.991 10.756 -15.059 1.00 96.12 94 TRP A CA 1
ATOM 716 C C . TRP A 1 94 ? 5.736 11.468 -15.562 1.00 96.12 94 TRP A C 1
ATOM 718 O O . TRP A 1 94 ? 5.075 12.173 -14.801 1.00 96.12 94 TRP A O 1
ATOM 728 N N . SER A 1 95 ? 5.356 11.244 -16.819 1.00 97.50 95 SER A N 1
ATOM 729 C CA . SER A 1 95 ? 4.091 11.748 -17.349 1.00 97.50 95 SER A CA 1
ATOM 730 C C . SER A 1 95 ? 2.878 11.049 -16.727 1.00 97.50 95 SER A C 1
ATOM 732 O O . SER A 1 95 ? 1.869 11.699 -16.459 1.00 97.50 95 SER A O 1
ATOM 734 N N . LEU A 1 96 ? 2.987 9.753 -16.424 1.00 97.69 96 LEU A N 1
ATOM 735 C CA . LEU A 1 96 ? 1.992 8.969 -15.698 1.00 97.69 96 LEU A CA 1
ATOM 736 C C . LEU A 1 96 ? 1.831 9.489 -14.262 1.00 97.69 96 LEU A C 1
ATOM 738 O O . LEU A 1 96 ? 0.707 9.632 -13.792 1.00 97.69 96 LEU A O 1
ATOM 742 N N . LEU A 1 97 ? 2.930 9.860 -13.596 1.00 98.19 97 LEU A N 1
ATOM 743 C CA . LEU A 1 97 ? 2.909 10.512 -12.284 1.00 98.19 97 LEU A CA 1
ATOM 744 C C . LEU A 1 97 ? 2.184 11.867 -12.336 1.00 98.19 97 LEU A C 1
ATOM 746 O O . LEU A 1 97 ? 1.366 12.169 -11.463 1.00 98.19 97 LEU A O 1
ATOM 750 N N . VAL A 1 98 ? 2.447 12.686 -13.360 1.00 98.44 98 VAL A N 1
ATOM 751 C CA . VAL A 1 98 ? 1.724 13.953 -13.570 1.00 98.44 98 VAL A CA 1
ATOM 752 C C . VAL A 1 98 ? 0.235 13.689 -13.806 1.00 98.44 98 VAL A C 1
ATOM 754 O O . VAL A 1 98 ? -0.606 14.311 -13.157 1.00 98.44 98 VAL A O 1
ATOM 757 N N . ALA A 1 99 ? -0.106 12.728 -14.664 1.00 98.38 99 ALA A N 1
ATOM 758 C CA . ALA A 1 99 ? -1.487 12.342 -14.932 1.00 98.38 99 ALA A CA 1
ATOM 759 C C . ALA A 1 99 ? -2.214 11.841 -13.672 1.00 98.38 99 ALA A C 1
ATOM 761 O O . ALA A 1 99 ? -3.345 12.257 -13.415 1.00 98.38 99 ALA A O 1
ATOM 762 N N . ALA A 1 100 ? -1.560 11.018 -12.846 1.00 98.44 100 ALA A N 1
ATOM 763 C CA . ALA A 1 100 ? -2.103 10.551 -11.574 1.00 98.44 100 ALA A CA 1
ATOM 764 C C . ALA A 1 100 ? -2.398 11.723 -10.626 1.00 98.44 100 ALA A C 1
ATOM 766 O O . ALA A 1 100 ? -3.467 11.760 -10.016 1.00 98.44 100 ALA A O 1
ATOM 767 N N . ASN A 1 101 ? -1.518 12.731 -10.554 1.00 98.62 101 ASN A N 1
ATOM 768 C CA . ASN A 1 101 ? -1.779 13.947 -9.777 1.00 98.62 101 ASN A CA 1
ATOM 769 C C . ASN A 1 101 ? -2.989 14.723 -10.315 1.00 98.62 101 ASN A C 1
ATOM 771 O O . ASN A 1 101 ? -3.862 15.097 -9.534 1.00 98.62 101 ASN A O 1
ATOM 775 N N . LEU A 1 102 ? -3.082 14.934 -11.632 1.00 98.56 102 LEU A N 1
ATOM 776 C CA . LEU A 1 102 ? -4.214 15.637 -12.250 1.00 98.56 102 LEU A CA 1
ATOM 777 C C . LEU A 1 102 ? -5.547 14.928 -11.972 1.00 98.56 102 LEU A C 1
ATOM 779 O O . LEU A 1 102 ? -6.516 15.569 -11.566 1.00 98.56 102 LEU A O 1
ATOM 783 N N . LEU A 1 103 ? -5.585 13.604 -12.127 1.00 98.25 103 LEU A N 1
ATOM 784 C CA . LEU A 1 103 ? -6.780 12.797 -11.876 1.00 98.25 103 LEU A CA 1
ATOM 785 C C . LEU A 1 103 ? -7.146 12.750 -10.386 1.00 98.25 103 LEU A C 1
ATOM 787 O O . LEU A 1 103 ? -8.322 12.861 -10.041 1.00 98.25 103 LEU A O 1
ATOM 791 N N . THR A 1 104 ? -6.151 12.687 -9.500 1.00 98.25 104 THR A N 1
ATOM 792 C CA . THR A 1 104 ? -6.344 12.810 -8.045 1.00 98.25 104 THR A CA 1
ATOM 793 C C . THR A 1 104 ? -6.952 14.168 -7.689 1.00 98.25 104 THR A C 1
ATOM 795 O O . THR A 1 104 ? -7.871 14.238 -6.874 1.00 98.25 104 THR A O 1
ATOM 798 N N . MET A 1 105 ? -6.490 15.255 -8.320 1.00 98.06 105 MET A N 1
ATOM 799 C CA . MET A 1 105 ? -7.022 16.597 -8.060 1.00 98.06 105 MET A CA 1
ATOM 800 C C . MET A 1 105 ? -8.449 16.731 -8.583 1.00 98.06 105 MET A C 1
ATOM 802 O O . MET A 1 105 ? -9.303 17.289 -7.894 1.00 98.06 105 MET A O 1
ATOM 806 N N . ALA A 1 106 ? -8.734 16.175 -9.762 1.00 97.75 106 ALA A N 1
ATOM 807 C CA . ALA A 1 106 ? -10.084 16.136 -10.309 1.00 97.75 106 ALA A CA 1
ATOM 808 C C . ALA A 1 106 ? -11.044 15.379 -9.376 1.00 97.75 106 ALA A C 1
ATOM 810 O O . ALA A 1 106 ? -12.102 15.908 -9.028 1.00 97.75 106 ALA A O 1
ATOM 811 N N . TRP A 1 107 ? -10.658 14.190 -8.899 1.00 97.38 107 TRP A N 1
ATOM 812 C CA . TRP A 1 107 ? -11.449 13.430 -7.927 1.00 97.38 107 TRP A CA 1
ATOM 813 C C . TRP A 1 107 ? -11.653 14.238 -6.640 1.00 97.38 107 TRP A C 1
ATOM 815 O O . TRP A 1 107 ? -12.795 14.407 -6.207 1.00 97.38 107 TRP A O 1
ATOM 825 N N . LEU A 1 108 ? -10.598 14.824 -6.067 1.00 97.19 108 LEU A N 1
ATOM 826 C CA . LEU A 1 108 ? -10.709 15.649 -4.863 1.00 97.19 108 LEU A CA 1
ATOM 827 C C . LEU A 1 108 ? -11.731 16.781 -5.029 1.00 97.19 108 LEU A C 1
ATOM 829 O O . LEU A 1 108 ? -12.596 16.952 -4.171 1.00 97.19 108 LEU A O 1
ATOM 833 N N . VAL A 1 109 ? -11.654 17.542 -6.124 1.00 96.19 109 VAL A N 1
ATOM 834 C CA . VAL A 1 109 ? -12.569 18.664 -6.387 1.00 96.19 109 VAL A CA 1
ATOM 835 C C . VAL A 1 109 ? -14.014 18.179 -6.483 1.00 96.19 109 VAL A C 1
ATOM 837 O O . VAL A 1 109 ? -14.899 18.768 -5.857 1.00 96.19 109 VAL A O 1
ATOM 840 N N . LEU A 1 110 ? -14.264 17.088 -7.211 1.00 95.38 110 LEU A N 1
ATOM 841 C CA . LEU A 1 110 ? -15.601 16.501 -7.337 1.00 95.38 110 LEU A CA 1
ATOM 842 C C . LEU A 1 110 ? -16.140 16.023 -5.984 1.00 95.38 110 LEU A C 1
ATOM 844 O O . LEU A 1 110 ? -17.286 16.311 -5.635 1.00 95.38 110 LEU A O 1
ATOM 848 N N . MET A 1 111 ? -15.304 15.347 -5.197 1.00 94.62 111 MET A N 1
ATOM 849 C CA . MET A 1 111 ? -15.661 14.837 -3.876 1.00 94.62 111 MET A CA 1
ATOM 850 C C . MET A 1 111 ? -15.966 15.968 -2.888 1.00 94.62 111 MET A C 1
ATOM 852 O O . MET A 1 111 ? -16.973 15.914 -2.184 1.00 94.62 111 MET A O 1
ATOM 856 N N . ILE A 1 112 ? -15.142 17.017 -2.858 1.00 93.25 112 ILE A N 1
ATOM 857 C CA . ILE A 1 112 ? -15.336 18.170 -1.970 1.00 93.25 112 ILE A CA 1
ATOM 858 C C . ILE A 1 112 ? -16.578 18.961 -2.368 1.00 93.25 112 ILE A C 1
ATOM 860 O O . ILE A 1 112 ? -17.354 19.343 -1.496 1.00 93.25 112 ILE A O 1
ATOM 864 N N . ARG A 1 113 ? -16.826 19.153 -3.668 1.00 93.12 113 ARG A N 1
ATOM 865 C CA . ARG A 1 113 ? -18.047 19.805 -4.157 1.00 93.12 113 ARG A CA 1
ATOM 866 C C . ARG A 1 113 ? -19.301 19.011 -3.776 1.00 93.12 113 ARG A C 1
ATOM 868 O O . ARG A 1 113 ? -20.274 19.603 -3.314 1.00 93.12 113 ARG A O 1
ATOM 875 N N . ALA A 1 114 ? -19.272 17.685 -3.918 1.00 92.44 114 ALA A N 1
ATOM 876 C CA . ALA A 1 114 ? -20.371 16.818 -3.494 1.00 92.44 114 ALA A CA 1
ATOM 877 C C . ALA A 1 114 ? -20.603 16.885 -1.973 1.00 92.44 114 ALA A C 1
ATOM 879 O O . ALA A 1 114 ? -21.743 17.032 -1.530 1.00 92.44 114 ALA A O 1
ATOM 880 N N . GLY A 1 115 ? -19.529 16.854 -1.177 1.00 91.25 115 GLY A N 1
ATOM 881 C CA . GLY A 1 115 ? -19.605 16.979 0.279 1.00 91.25 115 GLY A CA 1
ATOM 882 C C . GLY A 1 115 ? -20.126 18.339 0.741 1.00 91.25 115 GLY A C 1
ATOM 883 O O . GLY A 1 115 ? -20.964 18.398 1.635 1.00 91.25 115 GLY A O 1
ATOM 884 N N . GLN A 1 116 ? -19.714 19.433 0.094 1.00 90.31 116 GLN A N 1
ATOM 885 C CA . GLN A 1 116 ? -20.250 20.772 0.362 1.00 90.31 116 GLN A CA 1
ATOM 886 C C . GLN A 1 116 ? -21.748 20.862 0.057 1.00 90.31 116 GLN A C 1
ATOM 888 O O . GLN A 1 116 ? -22.493 21.417 0.860 1.00 90.31 116 GLN A O 1
ATOM 893 N N . GLY A 1 117 ? -22.203 20.279 -1.057 1.00 89.06 117 GLY A N 1
ATOM 894 C CA . GLY A 1 117 ? -23.630 20.213 -1.378 1.00 89.06 117 GLY A CA 1
ATOM 895 C C . GLY A 1 117 ? -24.433 19.449 -0.321 1.00 89.06 117 GLY A C 1
ATOM 896 O O . GLY A 1 117 ? -25.505 19.893 0.084 1.00 89.06 117 GLY A O 1
ATOM 897 N N . ARG A 1 118 ? -23.890 18.335 0.191 1.00 88.19 118 ARG A N 1
ATOM 898 C CA . ARG A 1 118 ? -24.514 17.564 1.279 1.00 88.19 118 ARG A CA 1
ATOM 899 C C . ARG A 1 118 ? -24.553 18.323 2.604 1.00 88.19 118 ARG A C 1
ATOM 901 O O . ARG A 1 118 ? -25.574 18.259 3.284 1.00 88.19 118 ARG A O 1
ATOM 908 N N . LEU A 1 119 ? -23.489 19.050 2.948 1.00 86.56 119 LEU A N 1
ATOM 909 C CA . LEU A 1 119 ? -23.462 19.916 4.131 1.00 86.56 119 LEU A CA 1
ATOM 910 C C . LEU A 1 119 ? -24.519 21.020 4.048 1.00 86.56 119 LEU A C 1
ATOM 912 O O . LEU A 1 119 ? -25.255 21.217 5.008 1.00 86.56 119 LEU A O 1
ATOM 916 N N . ALA A 1 120 ? -24.627 21.700 2.902 1.00 86.69 120 ALA A N 1
ATOM 917 C CA . ALA A 1 120 ? -25.632 22.742 2.695 1.00 86.69 120 ALA A CA 1
ATOM 918 C C . ALA A 1 120 ? -27.057 22.184 2.847 1.00 86.69 120 ALA A C 1
ATOM 920 O O . ALA A 1 120 ? -27.854 22.719 3.610 1.00 86.69 120 ALA A O 1
ATOM 921 N N . ALA A 1 121 ? -27.340 21.037 2.222 1.00 87.00 121 ALA A N 1
ATOM 922 C CA . ALA A 1 121 ? -28.636 20.377 2.349 1.00 87.00 121 ALA A CA 1
ATOM 923 C C . ALA A 1 121 ? -28.938 19.905 3.786 1.00 87.00 121 ALA A C 1
ATOM 925 O O . ALA A 1 121 ? -30.097 19.854 4.185 1.00 87.00 121 ALA A O 1
ATOM 926 N N . ALA A 1 122 ? -27.923 19.508 4.564 1.00 86.25 122 ALA A N 1
ATOM 927 C CA . ALA A 1 122 ? -28.091 19.143 5.973 1.00 86.25 122 ALA A CA 1
ATOM 928 C C . ALA A 1 122 ? -28.378 20.368 6.854 1.00 86.25 122 ALA A C 1
ATOM 930 O O . ALA A 1 122 ? -29.257 20.302 7.712 1.00 86.25 122 ALA A O 1
ATOM 931 N N . ALA A 1 123 ? -27.712 21.496 6.590 1.00 84.94 123 ALA A N 1
ATOM 932 C CA . ALA A 1 123 ? -27.980 22.761 7.269 1.00 84.94 123 ALA A CA 1
ATOM 933 C C . ALA A 1 123 ? -29.423 23.239 7.036 1.00 84.94 123 ALA A C 1
ATOM 935 O O . ALA A 1 123 ? -30.108 23.607 7.986 1.00 84.94 123 ALA A O 1
ATOM 936 N N . GLU A 1 124 ? -29.938 23.119 5.807 1.00 87.50 124 GLU A N 1
ATOM 937 C CA . GLU A 1 124 ? -31.346 23.414 5.490 1.00 87.50 124 GLU A CA 1
ATOM 938 C C . GLU A 1 124 ? -32.344 22.536 6.270 1.00 87.50 124 GLU A C 1
ATOM 940 O O . GLU A 1 124 ? -33.462 22.967 6.544 1.00 87.50 124 GLU A O 1
ATOM 945 N N . ARG A 1 125 ? -31.947 21.318 6.669 1.00 85.88 125 ARG A N 1
ATOM 946 C CA . ARG A 1 125 ? -32.751 20.414 7.514 1.00 85.88 125 ARG A CA 1
ATOM 947 C C . ARG A 1 125 ? -32.549 20.625 9.020 1.00 85.88 125 ARG A C 1
ATOM 949 O O . ARG A 1 125 ? -33.156 19.907 9.809 1.00 85.88 125 ARG A O 1
ATOM 956 N N . GLY A 1 126 ? -31.701 21.570 9.428 1.00 79.88 126 GLY A N 1
ATOM 957 C CA . GLY A 1 126 ? -31.338 21.792 10.831 1.00 79.88 126 GLY A CA 1
ATOM 958 C C . GLY A 1 126 ? -30.372 20.748 11.411 1.00 79.88 126 GLY A C 1
ATOM 959 O O . GLY A 1 126 ? -30.188 20.692 12.624 1.00 79.88 126 GLY A O 1
ATOM 960 N N . GLU A 1 127 ? -29.741 19.927 10.567 1.00 80.50 127 GLU A N 1
ATOM 961 C CA . GLU A 1 127 ? -28.760 18.895 10.934 1.00 80.50 127 GLU A CA 1
ATOM 962 C C . GLU A 1 127 ? -27.324 19.409 10.713 1.00 80.50 127 GLU A C 1
ATOM 964 O O . GLU A 1 127 ? -26.524 18.800 10.001 1.00 80.50 127 GLU A O 1
ATOM 969 N N . GLU A 1 128 ? -26.997 20.581 11.260 1.00 74.50 128 GLU A N 1
ATOM 970 C CA . GLU A 1 128 ? -25.708 21.230 10.999 1.00 74.50 128 GLU A CA 1
ATOM 971 C C . GLU A 1 128 ? -24.513 20.459 11.585 1.00 74.50 128 GLU A C 1
ATOM 973 O O . GLU A 1 128 ? -24.374 20.287 12.799 1.00 74.50 128 GLU A O 1
ATOM 978 N N . ASP A 1 129 ? -23.575 20.083 10.714 1.00 78.44 129 ASP A N 1
ATOM 979 C CA . ASP A 1 129 ? -22.246 19.608 11.101 1.00 78.44 129 ASP A CA 1
ATOM 980 C C . ASP A 1 129 ? -21.346 20.810 11.434 1.00 78.44 129 ASP A C 1
ATOM 982 O O . ASP A 1 129 ? -20.604 21.327 10.589 1.00 78.44 129 ASP A O 1
ATOM 986 N N . ARG A 1 130 ? -21.440 21.270 12.688 1.00 74.06 130 ARG A N 1
ATOM 987 C CA . ARG A 1 130 ? -20.664 22.411 13.205 1.00 74.06 130 ARG A CA 1
ATOM 988 C C . ARG A 1 130 ? -19.156 22.220 13.052 1.00 74.06 130 ARG A C 1
ATOM 990 O O . ARG A 1 130 ? -18.456 23.172 12.720 1.00 74.06 130 ARG A O 1
ATOM 997 N N . GLU A 1 131 ? -18.662 20.990 13.206 1.00 79.75 131 GLU A N 1
ATOM 998 C CA . GLU A 1 131 ? -17.233 20.686 13.085 1.00 79.75 131 GLU A CA 1
ATOM 999 C C . GLU A 1 131 ? -16.715 20.993 11.671 1.00 79.75 131 GLU A C 1
ATOM 1001 O O . GLU A 1 131 ? -15.643 21.571 11.498 1.00 79.75 131 GLU A O 1
ATOM 1006 N N . ASN A 1 132 ? -17.471 20.620 10.637 1.00 80.75 132 ASN A N 1
ATOM 1007 C CA . ASN A 1 132 ? -17.108 20.938 9.258 1.00 80.75 132 ASN A CA 1
ATOM 1008 C C . ASN A 1 132 ? -17.388 22.400 8.880 1.00 80.75 132 ASN A C 1
ATOM 1010 O O . ASN A 1 132 ? -16.663 22.947 8.042 1.00 80.75 132 ASN A O 1
ATOM 1014 N N . ALA A 1 133 ? -18.403 23.030 9.477 1.00 74.12 133 ALA A N 1
ATOM 1015 C CA . ALA A 1 133 ? -18.746 24.431 9.232 1.00 74.12 133 ALA A CA 1
ATOM 1016 C C . ALA A 1 133 ? -17.644 25.394 9.712 1.00 74.12 133 ALA A C 1
ATOM 1018 O O . ALA A 1 133 ? -17.304 26.340 9.002 1.00 74.12 133 ALA A O 1
ATOM 1019 N N . GLU A 1 134 ? -17.032 25.109 10.864 1.00 81.62 134 GLU A N 1
ATOM 1020 C CA . GLU A 1 134 ? -15.960 25.923 11.458 1.00 81.62 134 GLU A CA 1
ATOM 1021 C C . GLU A 1 134 ? -14.605 25.769 10.741 1.00 81.62 134 GLU A C 1
ATOM 1023 O O . GLU A 1 134 ? -13.713 26.611 10.873 1.00 81.62 134 GLU A O 1
ATOM 1028 N N . ARG A 1 135 ? -14.422 24.714 9.936 1.00 86.62 135 ARG A N 1
ATOM 1029 C CA . ARG A 1 135 ? -13.167 24.469 9.210 1.00 86.62 135 ARG A CA 1
ATOM 1030 C C . ARG A 1 135 ? -13.025 25.387 7.995 1.00 86.62 135 ARG A C 1
ATOM 1032 O O . ARG A 1 135 ? -13.888 25.442 7.114 1.00 86.62 135 ARG A O 1
ATOM 1039 N N . GLY A 1 136 ? -11.859 26.020 7.863 1.00 88.50 136 GLY A N 1
ATOM 1040 C CA . GLY A 1 136 ? -11.470 26.741 6.645 1.00 88.50 136 GLY A CA 1
ATOM 1041 C C . GLY A 1 136 ? -11.383 25.833 5.406 1.00 88.50 136 GLY A C 1
ATOM 1042 O O . GLY A 1 136 ? -11.293 24.607 5.515 1.00 88.50 136 GLY A O 1
ATOM 1043 N N . LEU A 1 137 ? -11.377 26.434 4.209 1.00 87.94 137 LEU A N 1
ATOM 1044 C CA . LEU A 1 137 ? -11.341 25.698 2.934 1.00 87.94 137 LEU A CA 1
ATOM 1045 C C . LEU A 1 137 ? -10.130 24.758 2.833 1.00 87.94 137 LEU A C 1
ATOM 1047 O O . LEU A 1 137 ? -10.290 23.599 2.462 1.00 87.94 137 LEU A O 1
ATOM 1051 N N . LEU A 1 138 ? -8.938 25.225 3.216 1.00 91.88 138 LEU A N 1
ATOM 1052 C CA . LEU A 1 138 ? -7.714 24.414 3.185 1.00 91.88 138 LEU A CA 1
ATOM 1053 C C . LEU A 1 138 ? -7.813 23.179 4.090 1.00 91.88 138 LEU A C 1
ATOM 1055 O O . LEU A 1 138 ? -7.422 22.089 3.686 1.00 91.88 138 LEU A O 1
ATOM 1059 N N . ALA A 1 139 ? -8.396 23.324 5.283 1.00 92.19 139 ALA A N 1
ATOM 1060 C CA . ALA A 1 139 ? -8.597 22.203 6.197 1.00 92.19 139 ALA A CA 1
ATOM 1061 C C . ALA A 1 139 ? -9.597 21.181 5.632 1.00 92.19 139 ALA A C 1
ATOM 1063 O O . ALA A 1 139 ? -9.374 19.979 5.752 1.00 92.19 139 ALA A O 1
ATOM 1064 N N . ARG A 1 140 ? -10.669 21.645 4.974 1.00 91.94 140 ARG A N 1
ATOM 1065 C CA . ARG A 1 140 ? -11.638 20.771 4.293 1.00 91.94 140 ARG A CA 1
ATOM 1066 C C . ARG A 1 140 ? -11.034 20.055 3.087 1.00 91.94 140 ARG A C 1
ATOM 1068 O O . ARG A 1 140 ? -11.322 18.882 2.897 1.00 91.94 140 ARG A O 1
ATOM 1075 N N . LEU A 1 141 ? -10.180 20.718 2.307 1.00 93.69 141 LEU A N 1
ATOM 1076 C CA . LEU A 1 141 ? -9.447 20.081 1.207 1.00 93.69 141 LEU A CA 1
ATOM 1077 C C . LEU A 1 141 ? -8.480 19.011 1.728 1.00 93.69 141 LEU A C 1
ATOM 1079 O O . LEU A 1 141 ? -8.449 17.903 1.199 1.00 93.69 141 LEU A O 1
ATOM 1083 N N . TRP A 1 142 ? -7.722 19.326 2.781 1.00 95.75 142 TRP A N 1
ATOM 1084 C CA . TRP A 1 142 ? -6.703 18.434 3.330 1.00 95.75 142 TRP A CA 1
ATOM 1085 C C . TRP A 1 142 ? -7.297 17.205 4.026 1.00 95.75 142 TRP A C 1
ATOM 1087 O O . TRP A 1 142 ? -6.968 16.074 3.670 1.00 95.75 142 TRP A O 1
ATOM 1097 N N . TYR A 1 143 ? -8.192 17.429 4.993 1.00 93.25 143 TYR A N 1
ATOM 1098 C CA . TYR A 1 143 ? -8.772 16.372 5.825 1.00 93.25 143 TYR A CA 1
ATOM 1099 C C . TYR A 1 143 ? -10.063 15.784 5.261 1.00 93.25 143 TYR A C 1
ATOM 1101 O O . TYR A 1 143 ? -10.501 14.748 5.739 1.00 93.25 143 TYR A O 1
ATOM 1109 N N . GLY A 1 144 ? -10.695 16.421 4.278 1.00 94.50 144 GLY A N 1
ATOM 1110 C CA . GLY A 1 144 ? -11.985 15.984 3.758 1.00 94.50 144 GLY A CA 1
ATOM 1111 C C . GLY A 1 144 ? -13.174 16.471 4.584 1.00 94.50 144 GLY A C 1
ATOM 1112 O O . GLY A 1 144 ? -13.039 17.031 5.676 1.00 94.50 144 GLY A O 1
ATOM 1113 N N . ILE A 1 145 ? -14.363 16.247 4.025 1.00 92.75 145 ILE A N 1
ATOM 1114 C CA . ILE A 1 145 ? -15.653 16.618 4.623 1.00 92.75 145 ILE A CA 1
ATOM 1115 C C . ILE A 1 145 ? -16.351 15.381 5.193 1.00 92.75 145 ILE A C 1
ATOM 1117 O O . ILE A 1 145 ? -16.783 15.376 6.345 1.00 92.75 145 ILE A O 1
ATOM 1121 N N . GLU A 1 146 ? -16.438 14.321 4.395 1.00 91.75 146 GLU A N 1
ATOM 1122 C CA . GLU A 1 146 ? -17.147 13.095 4.749 1.00 91.75 146 GLU A CA 1
ATOM 1123 C C . GLU A 1 146 ? -16.199 12.035 5.286 1.00 91.75 146 GLU A C 1
ATOM 1125 O O . GLU A 1 146 ? -15.068 11.898 4.817 1.00 91.75 146 GLU A O 1
ATOM 1130 N N . LEU A 1 147 ? -16.687 11.251 6.250 1.00 91.75 147 LEU A N 1
ATOM 1131 C CA . LEU A 1 147 ? -15.929 10.121 6.769 1.00 91.75 147 LEU A CA 1
ATOM 1132 C C . LEU A 1 147 ? -15.755 9.057 5.682 1.00 91.75 147 LEU A C 1
ATOM 1134 O O . LEU A 1 147 ? -14.630 8.719 5.346 1.00 91.75 147 LEU A O 1
ATOM 1138 N N . ASN A 1 148 ? -16.860 8.582 5.110 1.00 93.38 148 ASN A N 1
ATOM 1139 C CA . ASN A 1 148 ? -16.905 7.455 4.178 1.00 93.38 148 ASN A CA 1
ATOM 1140 C C . ASN A 1 148 ? -17.794 7.811 2.973 1.00 93.38 148 ASN A C 1
ATOM 1142 O O . ASN A 1 148 ? -18.946 7.369 2.912 1.00 93.38 148 ASN A O 1
ATOM 1146 N N . PRO A 1 149 ? -17.326 8.684 2.059 1.00 94.81 149 PRO A N 1
ATOM 1147 C CA . PRO A 1 149 ? -18.114 9.081 0.898 1.00 94.81 149 PRO A CA 1
ATOM 1148 C C . PRO A 1 149 ? -18.351 7.880 -0.023 1.00 94.81 149 PRO A C 1
ATOM 1150 O O . PRO A 1 149 ? -17.441 7.092 -0.282 1.00 94.81 149 PRO A O 1
ATOM 1153 N N . GLN A 1 150 ? -19.575 7.755 -0.535 1.00 94.38 150 GLN A N 1
ATOM 1154 C CA . GLN A 1 150 ? -19.970 6.652 -1.412 1.00 94.38 150 GLN A CA 1
ATOM 1155 C C . GLN A 1 150 ? -20.378 7.140 -2.800 1.00 94.38 150 GLN A C 1
ATOM 1157 O O . GLN A 1 150 ? -21.031 8.177 -2.947 1.00 94.38 150 GLN A O 1
ATOM 1162 N N . PHE A 1 151 ? -20.056 6.338 -3.813 1.00 95.25 151 PHE A N 1
ATOM 1163 C CA . PHE A 1 151 ? -20.530 6.505 -5.182 1.00 95.25 151 PHE A CA 1
ATOM 1164 C C . PHE A 1 151 ? -21.061 5.165 -5.696 1.00 95.25 151 PHE A C 1
ATOM 1166 O O . PHE A 1 151 ? -20.378 4.149 -5.614 1.00 95.25 151 PHE A O 1
ATOM 1173 N N . TRP A 1 152 ? -22.317 5.133 -6.153 1.00 94.44 152 TRP A N 1
ATOM 1174 C CA . TRP A 1 152 ? -23.015 3.901 -6.570 1.00 94.44 152 TRP A CA 1
ATOM 1175 C C . TRP A 1 152 ? -22.944 2.741 -5.556 1.00 94.44 152 TRP A C 1
ATOM 1177 O O . TRP A 1 152 ? -22.922 1.563 -5.918 1.00 94.44 152 TRP A O 1
ATOM 1187 N N . GLY A 1 153 ? -22.945 3.070 -4.262 1.00 92.12 153 GLY A N 1
ATOM 1188 C CA . GLY A 1 153 ? -22.863 2.094 -3.170 1.00 92.12 153 GLY A CA 1
ATOM 1189 C C . GLY A 1 153 ? -21.468 1.505 -2.944 1.00 92.12 153 GLY A C 1
ATOM 1190 O O . GLY A 1 153 ? -21.339 0.580 -2.152 1.00 92.12 153 GLY A O 1
ATOM 1191 N N . VAL A 1 154 ? -20.438 2.022 -3.620 1.00 95.69 154 VAL A N 1
ATOM 1192 C CA . VAL A 1 154 ? -19.030 1.717 -3.345 1.00 95.69 154 VAL A CA 1
ATOM 1193 C C . VAL A 1 154 ? -18.471 2.806 -2.436 1.00 95.69 154 VAL A C 1
ATOM 1195 O O . VAL A 1 154 ? -18.625 3.996 -2.718 1.00 95.69 154 VAL A O 1
ATOM 1198 N N . ASP A 1 155 ? -17.828 2.402 -1.345 1.00 96.50 155 ASP A N 1
ATOM 1199 C CA . ASP A 1 155 ? -17.082 3.303 -0.468 1.00 96.50 155 ASP A CA 1
ATOM 1200 C C . ASP A 1 155 ? -15.792 3.753 -1.159 1.00 96.50 155 ASP A C 1
ATOM 1202 O O . ASP A 1 155 ? -14.948 2.932 -1.515 1.00 96.50 155 ASP A O 1
ATOM 1206 N N . LEU A 1 156 ? -15.651 5.061 -1.367 1.00 96.62 156 LEU A N 1
ATOM 1207 C CA . LEU A 1 156 ? -14.557 5.627 -2.151 1.00 96.62 156 LEU A CA 1
ATOM 1208 C C . LEU A 1 156 ? -13.199 5.529 -1.455 1.00 96.62 156 LEU A C 1
ATOM 1210 O O . LEU A 1 156 ? -12.181 5.483 -2.139 1.00 96.62 156 LEU A O 1
ATOM 1214 N N . LYS A 1 157 ? -13.176 5.474 -0.121 1.00 95.50 157 LYS A N 1
ATOM 1215 C CA . LYS A 1 157 ? -11.935 5.349 0.641 1.00 95.50 157 LYS A CA 1
ATOM 1216 C C . LYS A 1 157 ? -11.423 3.915 0.592 1.00 95.50 157 LYS A C 1
ATOM 1218 O O . LYS A 1 157 ? -10.259 3.690 0.292 1.00 95.50 157 LYS A O 1
ATOM 1223 N N . VAL A 1 158 ? -12.302 2.936 0.814 1.00 96.19 158 VAL A N 1
ATOM 1224 C CA . VAL A 1 158 ? -11.948 1.516 0.652 1.00 96.19 158 VAL A CA 1
ATOM 1225 C C . VAL A 1 158 ? -11.601 1.212 -0.805 1.00 96.19 158 VAL A C 1
ATOM 1227 O O . VAL A 1 158 ? -10.654 0.475 -1.067 1.00 96.19 158 VAL A O 1
ATOM 1230 N N . PHE A 1 159 ? -12.314 1.818 -1.760 1.00 97.38 159 PHE A N 1
ATOM 1231 C CA . PHE A 1 159 ? -11.989 1.676 -3.173 1.00 97.38 159 PHE A CA 1
ATOM 1232 C C . PHE A 1 159 ? -10.613 2.248 -3.521 1.00 97.38 159 PHE A C 1
ATOM 1234 O O . PHE A 1 159 ? -9.923 1.610 -4.301 1.00 97.38 159 PHE A O 1
ATOM 1241 N N . ALA A 1 160 ? -10.175 3.375 -2.946 1.00 97.62 160 ALA A N 1
ATOM 1242 C CA . ALA A 1 160 ? -8.876 3.983 -3.261 1.00 97.62 160 ALA A CA 1
ATOM 1243 C C . ALA A 1 160 ? -7.672 3.056 -2.992 1.00 97.62 160 ALA A C 1
ATOM 1245 O O . ALA A 1 160 ? -6.689 3.112 -3.733 1.00 97.62 160 ALA A O 1
ATOM 1246 N N . TYR A 1 161 ? -7.781 2.122 -2.037 1.00 96.50 161 TYR A N 1
ATOM 1247 C CA . TYR A 1 161 ? -6.773 1.072 -1.830 1.00 96.50 161 TYR A CA 1
ATOM 1248 C C . TYR A 1 161 ? -6.597 0.155 -3.053 1.00 96.50 161 TYR A C 1
ATOM 1250 O O . TYR A 1 161 ? -5.510 -0.385 -3.251 1.00 96.50 161 TYR A O 1
ATOM 1258 N N . GLN A 1 162 ? -7.629 -0.023 -3.887 1.00 97.12 162 GLN A N 1
ATOM 1259 C CA . GLN A 1 162 ? -7.583 -0.909 -5.055 1.00 97.12 162 GLN A CA 1
ATOM 1260 C C . GLN A 1 162 ? -6.642 -0.376 -6.147 1.00 97.12 162 GLN A C 1
ATOM 1262 O O . GLN A 1 162 ? -5.616 -1.015 -6.384 1.00 97.12 162 GLN A O 1
ATOM 1267 N N . PRO A 1 163 ? -6.887 0.787 -6.790 1.00 97.44 163 PRO A N 1
ATOM 1268 C CA . PRO A 1 163 ? -5.954 1.323 -7.777 1.00 97.44 163 PRO A CA 1
ATOM 1269 C C . PRO A 1 163 ? -4.599 1.692 -7.157 1.00 97.44 163 PRO A C 1
ATOM 1271 O O . PRO A 1 163 ? -3.600 1.667 -7.869 1.00 97.44 163 PRO A O 1
ATOM 1274 N N . SER A 1 164 ? -4.537 1.962 -5.848 1.00 98.06 164 SER A N 1
ATOM 1275 C CA . SER A 1 164 ? -3.281 2.159 -5.120 1.00 98.06 164 SER A CA 1
ATOM 1276 C C . SER A 1 164 ? -2.394 0.907 -5.139 1.00 98.06 164 SER A C 1
ATOM 1278 O O . SER A 1 164 ? -1.328 0.881 -5.756 1.00 98.06 164 SER A O 1
ATOM 1280 N N . LEU A 1 165 ? -2.841 -0.170 -4.493 1.00 98.12 165 LEU A N 1
ATOM 1281 C CA . LEU A 1 165 ? -2.021 -1.356 -4.259 1.00 98.12 165 LEU A CA 1
ATOM 1282 C C . LEU A 1 165 ? -1.920 -2.253 -5.497 1.00 98.12 165 LEU A C 1
ATOM 1284 O O . LEU A 1 165 ? -0.850 -2.805 -5.759 1.00 98.12 165 LEU A O 1
ATOM 1288 N N . ILE A 1 166 ? -2.987 -2.361 -6.299 1.00 98.31 166 ILE A N 1
ATOM 1289 C CA . ILE A 1 166 ? -2.914 -3.043 -7.600 1.00 98.31 166 ILE A CA 1
ATOM 1290 C C . ILE A 1 166 ? -1.996 -2.252 -8.531 1.00 98.31 166 ILE A C 1
ATOM 1292 O O . ILE A 1 166 ? -1.120 -2.852 -9.146 1.00 98.31 166 ILE A O 1
ATOM 1296 N N . GLY A 1 167 ? -2.134 -0.922 -8.595 1.00 97.88 167 GLY A N 1
ATOM 1297 C CA . GLY A 1 167 ? -1.287 -0.066 -9.433 1.00 97.88 167 GLY A CA 1
ATOM 1298 C C . GLY A 1 167 ? 0.193 -0.162 -9.062 1.00 97.88 167 GLY A C 1
ATOM 1299 O O . GLY A 1 167 ? 1.035 -0.312 -9.945 1.00 97.88 167 GLY A O 1
ATOM 1300 N N . LEU A 1 168 ? 0.508 -0.186 -7.762 1.00 98.38 168 LEU A N 1
ATOM 1301 C CA . LEU A 1 168 ? 1.854 -0.483 -7.265 1.00 98.38 168 LEU A CA 1
ATOM 1302 C C . LEU A 1 168 ? 2.363 -1.844 -7.765 1.00 98.38 168 LEU A C 1
ATOM 1304 O O . LEU A 1 168 ? 3.511 -1.958 -8.194 1.00 98.38 168 LEU A O 1
ATOM 1308 N N . GLY A 1 169 ? 1.518 -2.877 -7.722 1.00 97.88 169 GLY A N 1
ATOM 1309 C CA . GLY A 1 169 ? 1.836 -4.200 -8.259 1.00 97.88 169 GLY A CA 1
ATOM 1310 C C . GLY A 1 169 ? 2.146 -4.169 -9.757 1.00 97.88 169 GLY A C 1
ATOM 1311 O O . GLY A 1 169 ? 3.165 -4.716 -10.172 1.00 97.88 169 GLY A O 1
ATOM 1312 N N . VAL A 1 170 ? 1.324 -3.475 -10.553 1.00 97.81 170 VAL A N 1
ATOM 1313 C CA . VAL A 1 170 ? 1.531 -3.324 -12.004 1.00 97.81 170 VAL A CA 1
ATOM 1314 C C . VAL A 1 170 ? 2.843 -2.601 -12.308 1.00 97.81 170 VAL A C 1
ATOM 1316 O O . VAL A 1 170 ? 3.615 -3.077 -13.137 1.00 97.81 170 VAL A O 1
ATOM 1319 N N . LEU A 1 171 ? 3.135 -1.491 -11.622 1.00 97.69 171 LEU A N 1
ATOM 1320 C CA . LEU A 1 171 ? 4.383 -0.747 -11.818 1.00 97.69 171 LEU A CA 1
ATOM 1321 C C . LEU A 1 171 ? 5.608 -1.583 -11.433 1.00 97.69 171 LEU A C 1
ATOM 1323 O O . LEU A 1 171 ? 6.566 -1.645 -12.199 1.00 97.69 171 LEU A O 1
ATOM 1327 N N . ASN A 1 172 ? 5.574 -2.277 -10.290 1.00 97.88 172 ASN A N 1
ATOM 1328 C CA . ASN A 1 172 ? 6.652 -3.190 -9.901 1.00 97.88 172 ASN A CA 1
ATOM 1329 C C . ASN A 1 172 ? 6.864 -4.300 -10.931 1.00 97.88 172 ASN A C 1
ATOM 1331 O O . ASN A 1 172 ? 8.006 -4.571 -11.303 1.00 97.88 172 ASN A O 1
ATOM 1335 N N . PHE A 1 173 ? 5.781 -4.891 -11.434 1.00 97.25 173 PHE A N 1
ATOM 1336 C CA . PHE A 1 173 ? 5.857 -5.924 -12.457 1.00 97.25 173 PHE A CA 1
ATOM 1337 C C . PHE A 1 173 ? 6.433 -5.397 -13.775 1.00 97.25 173 PHE A C 1
ATOM 1339 O O . PHE A 1 173 ? 7.259 -6.076 -14.381 1.00 97.25 173 PHE A O 1
ATOM 1346 N N . ALA A 1 174 ? 6.105 -4.160 -14.168 1.00 97.06 174 ALA A N 1
ATOM 1347 C CA . ALA A 1 174 ? 6.697 -3.509 -15.335 1.00 97.06 174 ALA A CA 1
ATOM 1348 C C . ALA A 1 174 ? 8.230 -3.407 -15.231 1.00 97.06 174 ALA A C 1
ATOM 1350 O O . ALA A 1 174 ? 8.917 -3.662 -16.216 1.00 97.06 174 ALA A O 1
ATOM 1351 N N . PHE A 1 175 ? 8.791 -3.126 -14.044 1.00 97.44 175 PHE A N 1
ATOM 1352 C CA . PHE A 1 175 ? 10.249 -3.151 -13.839 1.00 97.44 175 PHE A CA 1
ATOM 1353 C C . PHE A 1 175 ? 10.852 -4.544 -14.044 1.00 97.44 175 PHE A C 1
ATOM 1355 O O . PHE A 1 175 ? 11.909 -4.670 -14.654 1.00 97.44 175 PHE A O 1
ATOM 1362 N N . GLY A 1 176 ? 10.203 -5.600 -13.548 1.00 96.81 176 GLY A N 1
ATOM 1363 C CA . GLY A 1 176 ? 10.657 -6.969 -13.802 1.00 96.81 176 GLY A CA 1
ATOM 1364 C C . GLY A 1 176 ? 10.605 -7.297 -15.294 1.00 96.81 176 GLY A C 1
ATOM 1365 O O . GLY A 1 176 ? 11.589 -7.758 -15.864 1.00 96.81 176 GLY A O 1
ATOM 1366 N N . TRP A 1 177 ? 9.482 -6.984 -15.937 1.00 95.81 177 TRP A N 1
ATOM 1367 C CA . TRP A 1 177 ? 9.268 -7.249 -17.355 1.00 95.81 177 TRP A CA 1
ATOM 1368 C C . TRP A 1 177 ? 10.278 -6.528 -18.252 1.00 95.81 177 TRP A C 1
ATOM 1370 O O . TRP A 1 177 ? 10.902 -7.167 -19.091 1.00 95.81 177 TRP A O 1
ATOM 1380 N N . ALA A 1 178 ? 10.531 -5.241 -18.013 1.00 95.75 178 ALA A N 1
ATOM 1381 C CA . ALA A 1 178 ? 11.522 -4.479 -18.770 1.00 95.75 178 ALA A CA 1
ATOM 1382 C C . ALA A 1 178 ? 12.944 -5.055 -18.625 1.00 95.75 178 ALA A C 1
ATOM 1384 O O . ALA A 1 178 ? 13.713 -5.066 -19.585 1.00 95.75 178 ALA A O 1
ATOM 1385 N N . GLN A 1 179 ? 13.306 -5.584 -17.445 1.00 96.00 179 GLN A N 1
ATOM 1386 C CA . GLN A 1 179 ? 14.586 -6.282 -17.282 1.00 96.00 179 GLN A CA 1
ATOM 1387 C C . GLN A 1 179 ? 14.626 -7.572 -18.106 1.00 96.00 179 GLN A C 1
ATOM 1389 O O . GLN A 1 179 ? 15.638 -7.864 -18.740 1.00 96.00 179 GLN A O 1
ATOM 1394 N N . TYR A 1 180 ? 13.530 -8.332 -18.098 1.00 95.25 180 TYR A N 1
ATOM 1395 C CA . TYR A 1 180 ? 13.414 -9.565 -18.866 1.00 95.25 180 TYR A CA 1
ATOM 1396 C C . TYR A 1 180 ? 13.497 -9.309 -20.375 1.00 95.25 180 TYR A C 1
ATOM 1398 O O . TYR A 1 180 ? 14.245 -10.005 -21.052 1.00 95.25 180 TYR A O 1
ATOM 1406 N N . GLU A 1 181 ? 12.815 -8.288 -20.898 1.00 93.25 181 GLU A N 1
ATOM 1407 C CA . GLU A 1 181 ? 12.910 -7.895 -22.312 1.00 93.25 181 GLU A CA 1
ATOM 1408 C C . GLU A 1 181 ? 14.343 -7.517 -22.705 1.00 93.25 181 GLU A C 1
ATOM 1410 O O . GLU A 1 181 ? 14.819 -7.897 -23.773 1.00 93.25 181 GLU A O 1
ATOM 1415 N N . ALA A 1 182 ? 15.058 -6.807 -21.830 1.00 92.94 182 ALA A N 1
ATOM 1416 C CA . ALA A 1 182 ? 16.411 -6.345 -22.116 1.00 92.94 182 ALA A CA 1
ATOM 1417 C C . ALA A 1 182 ? 17.490 -7.433 -21.991 1.00 92.94 182 ALA A C 1
ATOM 1419 O O . ALA A 1 182 ? 18.490 -7.385 -22.706 1.00 92.94 182 ALA A O 1
ATOM 1420 N N . LEU A 1 183 ? 17.333 -8.378 -21.058 1.00 94.06 183 LEU A N 1
ATOM 1421 C CA . LEU A 1 183 ? 18.368 -9.367 -20.718 1.00 94.06 183 LEU A CA 1
ATOM 1422 C C . LEU A 1 183 ? 18.010 -10.806 -21.117 1.00 94.06 183 LEU A C 1
ATOM 1424 O O . LEU A 1 183 ? 18.861 -11.689 -21.029 1.00 94.06 183 LEU A O 1
ATOM 1428 N N . GLY A 1 184 ? 16.754 -11.078 -21.478 1.00 94.62 184 GLY A N 1
ATOM 1429 C CA . GLY A 1 184 ? 16.207 -12.429 -21.656 1.00 94.62 184 GLY A CA 1
ATOM 1430 C C . GLY A 1 184 ? 16.056 -13.226 -20.352 1.00 94.62 184 GLY A C 1
ATOM 1431 O O . GLY A 1 184 ? 15.724 -14.409 -20.378 1.00 94.62 184 GLY A O 1
ATOM 1432 N N . THR A 1 185 ? 16.337 -12.612 -19.199 1.00 95.62 185 THR A N 1
ATOM 1433 C CA . THR A 1 185 ? 16.283 -13.239 -17.874 1.00 95.62 185 THR A CA 1
ATOM 1434 C C . THR A 1 185 ? 16.124 -12.182 -16.779 1.00 95.62 185 THR A C 1
ATOM 1436 O O . THR A 1 185 ? 16.362 -10.997 -17.007 1.00 95.62 185 THR A O 1
ATOM 1439 N N . LEU A 1 186 ? 15.744 -12.609 -15.575 1.00 97.44 186 LEU A N 1
ATOM 1440 C CA . LEU A 1 186 ? 15.736 -11.760 -14.384 1.00 97.44 186 LEU A CA 1
ATOM 1441 C C . LEU A 1 186 ? 16.985 -12.014 -13.548 1.00 97.44 186 LEU A C 1
ATOM 1443 O O . LEU A 1 186 ? 17.381 -13.160 -13.327 1.00 97.44 186 LEU A O 1
ATOM 1447 N N . THR A 1 187 ? 17.574 -10.948 -13.010 1.00 98.19 187 THR A N 1
ATOM 1448 C CA . THR A 1 187 ? 18.645 -11.091 -12.023 1.00 98.19 187 THR A CA 1
ATOM 1449 C C . THR A 1 187 ? 18.088 -11.696 -10.728 1.00 98.19 187 THR A C 1
ATOM 1451 O O . THR A 1 187 ? 16.913 -11.485 -10.402 1.00 98.19 187 THR A O 1
ATOM 1454 N N . PRO A 1 188 ? 18.901 -12.424 -9.937 1.00 98.44 188 PRO A N 1
ATOM 1455 C CA . PRO A 1 188 ? 18.438 -13.046 -8.695 1.00 98.44 188 PRO A CA 1
ATOM 1456 C C . PRO A 1 188 ? 17.751 -12.063 -7.734 1.00 98.44 188 PRO A C 1
ATOM 1458 O O . PRO A 1 188 ? 16.716 -12.377 -7.146 1.00 98.44 188 PRO A O 1
ATOM 1461 N N . GLN A 1 189 ? 18.294 -10.850 -7.606 1.00 98.38 189 GLN A N 1
ATOM 1462 C CA . GLN A 1 189 ? 17.734 -9.807 -6.753 1.00 98.38 189 GLN A CA 1
ATOM 1463 C C . GLN A 1 189 ? 16.455 -9.172 -7.318 1.00 98.38 189 GLN A C 1
ATOM 1465 O O . GLN A 1 189 ? 15.580 -8.811 -6.534 1.00 98.38 189 GLN A O 1
ATOM 1470 N N . MET A 1 190 ? 16.306 -9.070 -8.647 1.00 98.44 190 MET A N 1
ATOM 1471 C CA . MET A 1 190 ? 15.052 -8.626 -9.264 1.00 98.44 190 MET A CA 1
ATOM 1472 C C . MET A 1 190 ? 13.960 -9.674 -9.054 1.00 98.44 190 MET A C 1
ATOM 1474 O O . MET A 1 190 ? 12.856 -9.326 -8.648 1.00 98.44 190 MET A O 1
ATOM 1478 N N . LEU A 1 191 ? 14.269 -10.960 -9.244 1.00 98.56 191 LEU A N 1
ATOM 1479 C CA . LEU A 1 191 ? 13.321 -12.044 -8.985 1.00 98.56 191 LEU A CA 1
ATOM 1480 C C . LEU A 1 191 ? 12.837 -12.035 -7.525 1.00 98.56 191 LEU A C 1
ATOM 1482 O O . LEU A 1 191 ? 11.635 -12.128 -7.275 1.00 98.56 191 LEU A O 1
ATOM 1486 N N . ALA A 1 192 ? 13.754 -11.865 -6.565 1.00 98.75 192 ALA A N 1
ATOM 1487 C CA . ALA A 1 192 ? 13.401 -11.717 -5.155 1.00 98.75 192 ALA A CA 1
ATOM 1488 C C . ALA A 1 192 ? 12.510 -10.486 -4.914 1.00 98.75 192 ALA A C 1
ATOM 1490 O O . ALA A 1 192 ? 11.472 -10.606 -4.268 1.00 98.75 192 ALA A O 1
ATOM 1491 N N . TYR A 1 193 ? 12.855 -9.330 -5.491 1.00 98.69 193 TYR A N 1
ATOM 1492 C CA . TYR A 1 193 ? 12.063 -8.099 -5.393 1.00 98.69 193 TYR A CA 1
ATOM 1493 C C . TYR A 1 193 ? 10.626 -8.276 -5.914 1.00 98.69 193 TYR A C 1
ATOM 1495 O O . TYR A 1 193 ? 9.674 -7.889 -5.232 1.00 98.69 193 TYR A O 1
ATOM 1503 N N . GLN A 1 194 ? 10.455 -8.921 -7.075 1.00 98.38 194 GLN A N 1
ATOM 1504 C CA . GLN A 1 194 ? 9.138 -9.243 -7.637 1.00 98.38 194 GLN A CA 1
ATOM 1505 C C . GLN A 1 194 ? 8.346 -10.176 -6.714 1.00 98.38 194 GLN A C 1
ATOM 1507 O O . GLN A 1 194 ? 7.191 -9.897 -6.386 1.00 98.38 194 GLN A O 1
ATOM 1512 N N . ALA A 1 195 ? 8.976 -11.254 -6.237 1.00 98.56 195 ALA A N 1
ATOM 1513 C CA . ALA A 1 195 ? 8.342 -12.206 -5.330 1.00 98.56 195 ALA A CA 1
ATOM 1514 C C . ALA A 1 195 ? 7.914 -11.543 -4.012 1.00 98.56 195 ALA A C 1
ATOM 1516 O O . ALA A 1 195 ? 6.814 -11.791 -3.518 1.00 98.56 195 ALA A O 1
ATOM 1517 N N . PHE A 1 196 ? 8.749 -10.666 -3.453 1.00 98.69 196 PHE A N 1
ATOM 1518 C CA . PHE A 1 196 ? 8.450 -9.956 -2.217 1.00 98.69 196 PHE A CA 1
ATOM 1519 C C . PHE A 1 196 ? 7.250 -9.018 -2.368 1.00 98.69 196 PHE A C 1
ATOM 1521 O O . PHE A 1 196 ? 6.376 -9.002 -1.497 1.00 98.69 196 PHE A O 1
ATOM 1528 N N . TRP A 1 197 ? 7.180 -8.228 -3.445 1.00 98.25 197 TRP A N 1
ATOM 1529 C CA . TRP A 1 197 ? 6.036 -7.338 -3.662 1.00 98.25 197 TRP A CA 1
ATOM 1530 C C . TRP A 1 197 ? 4.763 -8.130 -3.898 1.00 98.25 197 TRP A C 1
ATOM 1532 O O . TRP A 1 197 ? 3.744 -7.856 -3.262 1.00 98.25 197 TRP A O 1
ATOM 1542 N N . TRP A 1 198 ? 4.838 -9.158 -4.743 1.00 97.50 198 TRP A N 1
ATOM 1543 C C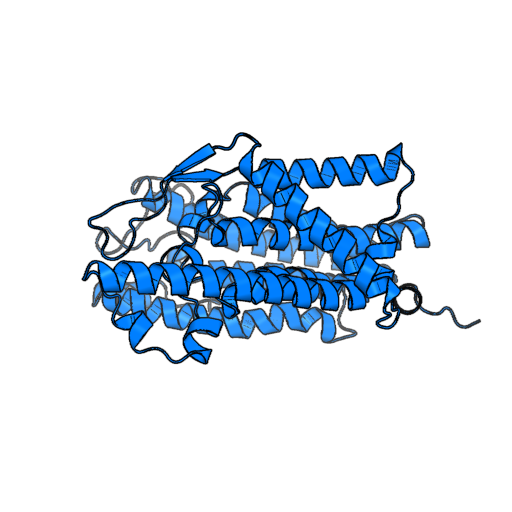A . TRP A 1 198 ? 3.697 -10.012 -5.029 1.00 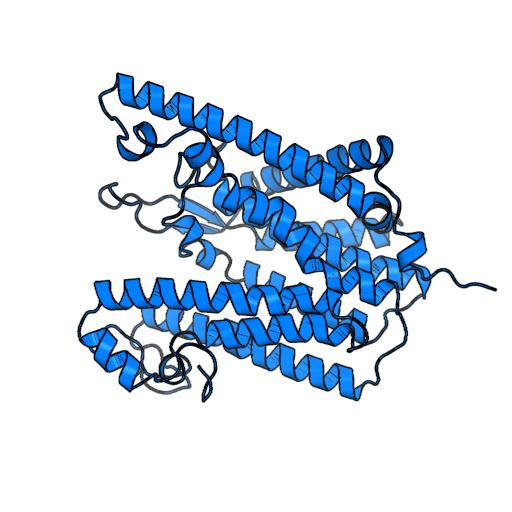97.50 198 TRP A CA 1
ATOM 1544 C C . TRP A 1 198 ? 3.159 -10.677 -3.757 1.00 97.50 198 TRP A C 1
ATOM 1546 O O . TRP A 1 198 ? 1.967 -10.579 -3.479 1.00 97.50 198 TRP A O 1
ATOM 1556 N N . LEU A 1 199 ? 4.024 -11.266 -2.921 1.00 97.81 199 LEU A N 1
ATOM 1557 C CA . LEU A 1 199 ? 3.624 -11.881 -1.648 1.00 97.81 199 LEU A CA 1
ATOM 1558 C C . LEU A 1 199 ? 3.049 -10.860 -0.658 1.00 97.81 199 LEU A C 1
ATOM 1560 O O . LEU A 1 199 ? 2.065 -11.151 0.032 1.00 97.81 199 LEU A O 1
ATOM 1564 N N . TYR A 1 200 ? 3.624 -9.659 -0.578 1.00 98.06 200 TYR A N 1
ATOM 1565 C CA . TYR A 1 200 ? 3.125 -8.612 0.314 1.00 98.06 200 TYR A CA 1
ATOM 1566 C C . TYR A 1 200 ? 1.707 -8.174 -0.083 1.00 98.06 200 TYR A C 1
ATOM 1568 O O . TYR A 1 200 ? 0.822 -8.121 0.776 1.00 98.06 200 TYR A O 1
ATOM 1576 N N . LEU A 1 201 ? 1.471 -7.938 -1.377 1.00 97.81 201 LEU A N 1
ATOM 1577 C CA . LEU A 1 201 ? 0.168 -7.545 -1.919 1.00 97.81 201 LEU A CA 1
ATOM 1578 C C . LEU A 1 201 ? -0.850 -8.691 -1.856 1.00 97.81 201 LEU A C 1
ATOM 1580 O O . LEU A 1 201 ? -1.962 -8.502 -1.368 1.00 97.81 201 LEU A O 1
ATOM 1584 N N . PHE A 1 202 ? -0.459 -9.906 -2.243 1.00 97.19 202 PHE A N 1
ATOM 1585 C CA . PHE A 1 202 ? -1.315 -11.089 -2.160 1.00 97.19 202 PHE A CA 1
ATOM 1586 C C . PHE A 1 202 ? -1.809 -11.320 -0.728 1.00 97.19 202 PHE A C 1
ATOM 1588 O O . PHE A 1 202 ? -3.005 -11.472 -0.481 1.00 97.19 202 PHE A O 1
ATOM 1595 N N . THR A 1 203 ? -0.899 -11.276 0.251 1.00 95.44 203 THR A N 1
ATOM 1596 C CA . THR A 1 203 ? -1.269 -11.446 1.663 1.00 95.44 203 THR A CA 1
ATOM 1597 C C . THR A 1 203 ? -2.097 -10.285 2.210 1.00 95.44 203 THR A C 1
ATOM 1599 O O . THR A 1 203 ? -2.804 -10.482 3.192 1.00 95.44 203 THR A O 1
ATOM 1602 N N . HIS A 1 204 ? -2.046 -9.089 1.612 1.00 95.06 204 HIS A N 1
ATOM 1603 C CA . HIS A 1 204 ? -2.980 -8.010 1.937 1.00 95.06 204 HIS A CA 1
ATOM 1604 C C . HIS A 1 204 ? -4.395 -8.374 1.471 1.00 95.06 204 HIS A C 1
ATOM 1606 O O . HIS A 1 204 ? -5.308 -8.404 2.294 1.00 95.06 204 HIS A O 1
ATOM 1612 N N . TYR A 1 205 ? -4.559 -8.733 0.196 1.00 96.31 205 TYR A N 1
ATOM 1613 C CA . TYR A 1 205 ? -5.867 -9.073 -0.371 1.00 96.31 205 TYR A CA 1
ATOM 1614 C C . TYR A 1 205 ? -6.481 -10.345 0.215 1.00 96.31 205 TYR A C 1
ATOM 1616 O O . TYR A 1 205 ? -7.700 -10.479 0.266 1.00 96.31 205 TYR A O 1
ATOM 1624 N N . TRP A 1 206 ? -5.659 -11.272 0.712 1.00 94.38 206 TRP A N 1
ATOM 1625 C CA . TRP A 1 206 ? -6.144 -12.476 1.391 1.00 94.38 206 TRP A CA 1
ATOM 1626 C C . TRP A 1 206 ? -6.937 -12.156 2.673 1.00 94.38 206 TRP A C 1
ATOM 1628 O O . TRP A 1 206 ? -7.816 -12.915 3.077 1.00 94.38 206 TRP A O 1
ATOM 1638 N N . ILE A 1 207 ? -6.638 -11.024 3.316 1.00 92.06 207 ILE A N 1
ATOM 1639 C CA . ILE A 1 207 ? -7.272 -10.534 4.553 1.00 92.06 207 ILE A CA 1
ATOM 1640 C C . ILE A 1 207 ? -7.729 -9.079 4.400 1.00 92.06 207 ILE A C 1
ATOM 1642 O O . ILE A 1 207 ? -7.575 -8.259 5.311 1.00 92.06 207 ILE A O 1
ATOM 1646 N N . GLU A 1 208 ? -8.270 -8.762 3.227 1.00 94.56 208 GLU A N 1
ATOM 1647 C CA . GLU A 1 208 ? -8.677 -7.414 2.825 1.00 94.56 208 GLU A CA 1
ATOM 1648 C C . GLU A 1 208 ? -9.664 -6.770 3.816 1.00 94.56 208 GLU A C 1
ATOM 1650 O O . GLU A 1 208 ? -9.604 -5.572 4.088 1.00 94.56 208 GLU A O 1
ATOM 1655 N N . ASP A 1 209 ? -10.537 -7.569 4.438 1.00 92.94 209 ASP A N 1
ATOM 1656 C CA . ASP A 1 209 ? -11.545 -7.097 5.392 1.00 92.94 209 ASP A CA 1
ATOM 1657 C C . ASP A 1 209 ? -10.952 -6.442 6.652 1.00 92.94 209 ASP A C 1
ATOM 1659 O O . ASP A 1 209 ? -11.629 -5.655 7.319 1.00 92.94 209 ASP A O 1
ATOM 1663 N N . ASN A 1 210 ? -9.669 -6.667 6.951 1.00 90.75 210 ASN A N 1
ATOM 1664 C CA . ASN A 1 210 ? -8.978 -5.965 8.033 1.00 90.75 210 ASN A CA 1
ATOM 1665 C C . ASN A 1 210 ? -8.853 -4.450 7.789 1.00 90.75 210 ASN A C 1
ATOM 1667 O O . ASN A 1 210 ? -8.768 -3.698 8.768 1.00 90.75 210 ASN A O 1
ATOM 1671 N N . VAL A 1 211 ? -8.884 -3.990 6.530 1.00 92.12 211 VAL A N 1
ATOM 1672 C CA . VAL A 1 211 ? -8.866 -2.556 6.175 1.00 92.12 211 VAL A CA 1
ATOM 1673 C C . VAL A 1 211 ? -10.043 -1.818 6.817 1.00 92.12 211 VAL A C 1
ATOM 1675 O O . VAL A 1 211 ? -9.878 -0.706 7.311 1.00 92.12 211 VAL A O 1
ATOM 1678 N N . LEU A 1 212 ? -11.196 -2.478 6.970 1.00 93.50 212 LEU A N 1
ATOM 1679 C CA . LEU A 1 212 ? -12.397 -1.902 7.592 1.00 93.50 212 LEU A CA 1
ATOM 1680 C C . LEU A 1 212 ? -12.232 -1.563 9.083 1.00 93.50 212 LEU A C 1
ATOM 1682 O O . LEU A 1 212 ? -13.103 -0.931 9.678 1.00 93.50 212 LEU A O 1
ATOM 1686 N N . SER A 1 213 ? -11.141 -2.013 9.710 1.00 89.31 213 SER A N 1
ATOM 1687 C CA . SER A 1 213 ? -10.788 -1.697 11.099 1.00 89.31 213 SER A CA 1
ATOM 1688 C C . SER A 1 213 ? -9.634 -0.700 11.230 1.00 89.31 213 SER A C 1
ATOM 1690 O O . SER A 1 213 ? -9.250 -0.352 12.349 1.00 89.31 213 SER A O 1
ATOM 1692 N N . MET A 1 214 ? -9.063 -0.254 10.107 1.00 89.25 214 MET A N 1
ATOM 1693 C CA . MET A 1 214 ? -7.979 0.720 10.098 1.00 89.25 214 MET A CA 1
ATOM 1694 C C . MET A 1 214 ? -8.494 2.111 10.454 1.00 89.25 214 MET A C 1
ATOM 1696 O O . MET A 1 214 ? -9.627 2.476 10.142 1.00 89.25 214 MET A O 1
ATOM 1700 N N . TRP A 1 215 ? -7.631 2.891 11.108 1.00 86.12 215 TRP A N 1
ATOM 1701 C CA . TRP A 1 215 ? -7.939 4.248 11.557 1.00 86.12 215 TRP A CA 1
ATOM 1702 C C . TRP A 1 215 ? -8.406 5.154 10.411 1.00 86.12 215 TRP A C 1
ATOM 1704 O O . TRP A 1 215 ? -9.385 5.883 10.560 1.00 86.12 215 TRP A O 1
ATOM 1714 N N . ASP A 1 216 ? -7.749 5.021 9.265 1.00 88.94 216 ASP A N 1
ATOM 1715 C CA . ASP A 1 216 ? -8.023 5.756 8.040 1.00 88.94 216 ASP A CA 1
ATOM 1716 C C . ASP A 1 216 ? -9.499 5.582 7.640 1.00 88.94 216 ASP A C 1
ATOM 1718 O O . ASP A 1 216 ? -10.179 6.555 7.334 1.00 88.94 216 ASP A O 1
ATOM 1722 N N . VAL A 1 217 ? -10.054 4.366 7.763 1.00 91.94 217 VAL A N 1
ATOM 1723 C CA . VAL A 1 217 ? -11.464 4.062 7.458 1.00 91.94 217 VAL A CA 1
ATOM 1724 C C . VAL A 1 217 ? -12.417 4.510 8.561 1.00 91.94 217 VAL A C 1
ATOM 1726 O O . VAL A 1 21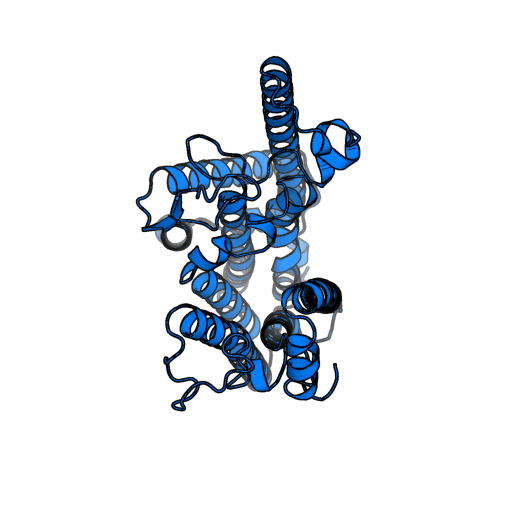7 ? -13.445 5.125 8.277 1.00 91.94 217 VAL A O 1
ATOM 1729 N N . ILE A 1 218 ? -12.102 4.222 9.824 1.00 91.56 218 ILE A N 1
ATOM 1730 C CA . ILE A 1 218 ? -13.073 4.389 10.917 1.00 91.56 218 ILE A CA 1
ATOM 1731 C C . ILE A 1 218 ? -13.138 5.809 11.490 1.00 91.56 218 ILE A C 1
ATOM 1733 O O . ILE A 1 218 ? -14.114 6.127 12.168 1.00 91.56 218 ILE A O 1
ATOM 1737 N N . ALA A 1 219 ? -12.115 6.641 11.273 1.00 87.81 219 ALA A N 1
ATOM 1738 C CA . ALA A 1 219 ? -11.994 7.920 11.973 1.00 87.81 219 ALA A CA 1
ATOM 1739 C C . ALA A 1 219 ? -11.453 9.089 11.139 1.00 87.81 219 ALA A C 1
ATOM 1741 O O . ALA A 1 219 ? -11.772 10.233 11.459 1.00 87.81 219 ALA A O 1
ATOM 1742 N N . GLU A 1 220 ? -10.656 8.858 10.093 1.00 91.50 220 GLU A N 1
ATOM 1743 C CA . GLU A 1 220 ? -10.150 9.960 9.260 1.00 91.50 220 GLU A CA 1
ATOM 1744 C C . GLU A 1 220 ? -11.111 10.253 8.105 1.00 91.50 220 GLU A C 1
ATOM 1746 O O . GLU A 1 220 ? -11.537 9.356 7.383 1.00 91.50 220 GLU A O 1
ATOM 1751 N N . LYS A 1 221 ? -11.500 11.522 7.947 1.00 94.19 221 LYS A N 1
ATOM 1752 C CA . LYS A 1 221 ? -12.320 11.972 6.814 1.00 94.19 221 LYS A CA 1
ATOM 1753 C C . LYS A 1 221 ? -11.524 11.817 5.507 1.00 94.19 221 LYS A C 1
ATOM 1755 O O . LYS A 1 221 ? -10.294 11.852 5.507 1.00 94.19 221 LYS A O 1
ATOM 1760 N N . PHE A 1 222 ? -12.219 11.577 4.394 1.00 95.94 222 PHE A N 1
ATOM 1761 C CA . PHE A 1 222 ? -11.567 11.326 3.107 1.00 95.94 222 PHE A CA 1
ATOM 1762 C C . PHE A 1 222 ? -11.314 12.648 2.373 1.00 95.94 222 PHE A C 1
ATOM 1764 O O . PHE A 1 222 ? -12.247 13.298 1.900 1.00 95.94 222 PHE A O 1
ATOM 1771 N N . GLY A 1 223 ? -10.048 13.071 2.335 1.00 96.50 223 GLY A N 1
ATOM 1772 C CA . GLY A 1 223 ? -9.570 14.312 1.713 1.00 96.50 223 GLY A CA 1
ATOM 1773 C C . GLY A 1 223 ? -8.240 14.117 0.986 1.00 96.50 223 GLY A C 1
ATOM 1774 O O . GLY A 1 223 ? -7.811 12.981 0.783 1.00 96.50 223 GLY A O 1
ATOM 1775 N N . PHE A 1 224 ? -7.573 15.215 0.612 1.00 97.56 224 PHE A N 1
ATOM 1776 C CA . PHE A 1 224 ? -6.314 15.187 -0.146 1.00 97.56 224 PHE A CA 1
ATOM 1777 C C . PHE A 1 224 ? -5.254 14.293 0.500 1.00 97.56 224 PHE A C 1
ATOM 1779 O O . PHE A 1 224 ? -4.616 13.527 -0.209 1.00 97.56 224 PHE A O 1
ATOM 1786 N N . MET A 1 225 ? -5.085 14.358 1.827 1.00 96.00 225 MET A N 1
ATOM 1787 C CA . MET A 1 225 ? -4.043 13.602 2.532 1.00 96.00 225 MET A CA 1
ATOM 1788 C C . MET A 1 225 ? -4.126 12.093 2.259 1.00 96.00 225 MET A C 1
ATOM 1790 O O . MET A 1 225 ? -3.112 11.478 1.940 1.00 96.00 225 MET A O 1
ATOM 1794 N N . LEU A 1 226 ? -5.324 11.512 2.373 1.00 96.50 226 LEU A N 1
ATOM 1795 C CA . LEU A 1 226 ? -5.540 10.087 2.119 1.00 96.50 226 LEU A CA 1
ATOM 1796 C C . LEU A 1 226 ? -5.569 9.803 0.617 1.00 96.50 226 LEU A C 1
ATOM 1798 O O . LEU A 1 226 ? -4.829 8.954 0.141 1.00 96.50 226 LEU A O 1
ATOM 1802 N N . LEU A 1 227 ? -6.345 10.576 -0.147 1.00 98.00 227 LEU A N 1
ATOM 1803 C CA . LEU A 1 227 ? -6.537 10.338 -1.577 1.00 98.00 227 LEU A CA 1
ATOM 1804 C C . LEU A 1 227 ? -5.222 10.428 -2.374 1.00 98.00 227 LEU A C 1
ATOM 1806 O O . LEU A 1 227 ? -4.950 9.574 -3.213 1.00 98.00 227 LEU A O 1
ATOM 1810 N N . TRP A 1 228 ? -4.388 11.439 -2.112 1.00 98.44 228 TRP A N 1
ATOM 1811 C CA . TRP A 1 228 ? -3.074 11.575 -2.750 1.00 98.44 228 TRP A CA 1
ATOM 1812 C C . TRP A 1 228 ? -2.084 10.522 -2.244 1.00 98.44 228 TRP A C 1
ATOM 1814 O O . TRP A 1 228 ? -1.299 9.988 -3.029 1.00 98.44 228 TRP A O 1
ATOM 1824 N N . GLY A 1 229 ? -2.144 10.196 -0.949 1.00 97.06 229 GLY A N 1
ATOM 1825 C CA . GLY A 1 229 ? -1.371 9.103 -0.367 1.00 97.06 229 GLY A CA 1
ATOM 1826 C C . GLY A 1 229 ? -1.625 7.785 -1.103 1.00 97.06 229 GLY A C 1
ATOM 1827 O O . GLY A 1 229 ? -0.685 7.137 -1.559 1.00 97.06 229 GLY A O 1
ATOM 1828 N N . ASP A 1 230 ? -2.895 7.446 -1.302 1.00 97.44 230 ASP A N 1
ATOM 1829 C CA . ASP A 1 230 ? -3.306 6.206 -1.951 1.00 97.44 230 ASP A CA 1
ATOM 1830 C C . ASP A 1 230 ? -2.983 6.213 -3.451 1.00 97.44 230 ASP A C 1
ATOM 1832 O O . ASP A 1 230 ? -2.361 5.279 -3.951 1.00 97.44 230 ASP A O 1
ATOM 1836 N N . LEU A 1 231 ? -3.372 7.252 -4.193 1.00 98.00 231 LEU A N 1
ATOM 1837 C CA . LEU A 1 231 ? -3.319 7.227 -5.661 1.00 98.00 231 LEU A CA 1
ATOM 1838 C C . LEU A 1 231 ? -1.966 7.627 -6.255 1.00 98.00 231 LEU A C 1
ATOM 1840 O O . LEU A 1 231 ? -1.648 7.228 -7.376 1.00 98.00 231 LEU A O 1
ATOM 1844 N N . VAL A 1 232 ? -1.169 8.409 -5.524 1.00 98.31 232 VAL A N 1
ATOM 1845 C CA . VAL A 1 232 ? 0.083 8.983 -6.035 1.00 98.31 232 VAL A CA 1
ATOM 1846 C C . VAL A 1 232 ? 1.280 8.506 -5.227 1.00 98.31 232 VAL A C 1
ATOM 1848 O O . VAL A 1 232 ? 2.222 7.962 -5.800 1.00 98.31 232 VAL A O 1
ATOM 1851 N N . LEU A 1 233 ? 1.274 8.682 -3.905 1.00 97.75 233 LEU A N 1
ATOM 1852 C CA . LEU A 1 233 ? 2.444 8.329 -3.102 1.00 97.75 233 LEU A CA 1
ATOM 1853 C C . LEU A 1 233 ? 2.723 6.828 -3.180 1.00 97.75 233 LEU A C 1
ATOM 1855 O O . LEU A 1 233 ? 3.825 6.435 -3.546 1.00 97.75 233 LEU A O 1
ATOM 1859 N N . VAL A 1 234 ? 1.739 5.987 -2.862 1.00 97.50 234 VAL A N 1
ATOM 1860 C CA . VAL A 1 234 ? 1.955 4.538 -2.774 1.00 97.50 234 VAL A CA 1
ATOM 1861 C C . VAL A 1 234 ? 2.441 3.940 -4.104 1.00 97.50 234 VAL A C 1
ATOM 1863 O O . VAL A 1 234 ? 3.518 3.349 -4.094 1.00 97.50 234 VAL A O 1
ATOM 1866 N N . PRO A 1 235 ? 1.777 4.123 -5.263 1.00 97.56 235 PRO A N 1
ATOM 1867 C CA . PRO A 1 235 ? 2.201 3.457 -6.494 1.00 97.56 235 PRO A CA 1
ATOM 1868 C C . PRO A 1 235 ? 3.567 3.927 -6.998 1.00 97.56 235 PRO A C 1
ATOM 1870 O O . PRO A 1 235 ? 4.367 3.103 -7.430 1.00 97.56 235 PRO A O 1
ATOM 1873 N N . PHE A 1 236 ? 3.850 5.232 -6.922 1.00 97.69 236 PHE A N 1
ATOM 1874 C CA . PHE A 1 236 ? 5.014 5.825 -7.585 1.00 97.69 236 PHE A CA 1
ATOM 1875 C C . PHE A 1 236 ? 6.241 5.964 -6.677 1.00 97.69 236 PHE A C 1
ATOM 1877 O O . PHE A 1 236 ? 7.368 5.925 -7.167 1.00 97.69 236 PHE A O 1
ATOM 1884 N N . PHE A 1 237 ? 6.061 6.118 -5.360 1.00 97.62 237 PHE A N 1
ATOM 1885 C CA . PHE A 1 237 ? 7.186 6.155 -4.421 1.00 97.62 237 PHE A CA 1
ATOM 1886 C C . PHE A 1 237 ? 7.601 4.751 -3.978 1.00 97.62 237 PHE A C 1
ATOM 1888 O O . PHE A 1 237 ? 8.791 4.491 -3.818 1.00 97.62 237 PHE A O 1
ATOM 1895 N N . TYR A 1 238 ? 6.664 3.813 -3.802 1.00 98.00 238 TYR A N 1
ATOM 1896 C CA . TYR A 1 238 ? 7.021 2.511 -3.228 1.00 98.00 238 TYR A CA 1
ATOM 1897 C C . TYR A 1 238 ? 7.739 1.616 -4.248 1.00 98.00 238 TYR A C 1
ATOM 1899 O O . TYR A 1 238 ? 8.527 0.752 -3.864 1.00 98.00 238 TYR A O 1
ATOM 1907 N N . CYS A 1 239 ? 7.560 1.865 -5.547 1.00 97.06 239 CYS A N 1
ATOM 1908 C CA . CYS A 1 239 ? 8.279 1.169 -6.614 1.00 97.06 239 CYS A CA 1
ATOM 1909 C C . CYS A 1 239 ? 9.688 1.739 -6.894 1.00 97.06 239 CYS A C 1
ATOM 1911 O O . CYS A 1 239 ? 10.338 1.331 -7.855 1.00 97.06 239 CYS A O 1
ATOM 1913 N N . ILE A 1 240 ? 10.192 2.680 -6.081 1.00 95.94 240 ILE A N 1
ATOM 1914 C CA . ILE A 1 240 ? 11.472 3.377 -6.318 1.00 95.94 240 ILE A CA 1
ATOM 1915 C C . ILE A 1 240 ? 12.675 2.431 -6.467 1.00 95.94 240 ILE A C 1
ATOM 1917 O O . ILE A 1 240 ? 13.606 2.721 -7.218 1.00 95.94 240 ILE A O 1
ATOM 1921 N N . GLY A 1 241 ? 12.647 1.273 -5.796 1.00 96.69 241 GLY A N 1
ATOM 1922 C CA . GLY A 1 241 ? 13.681 0.243 -5.921 1.00 96.69 241 GLY A CA 1
ATOM 1923 C C . GLY A 1 241 ? 13.775 -0.358 -7.328 1.00 96.69 241 GLY A C 1
ATOM 1924 O O . GLY A 1 241 ? 14.879 -0.653 -7.786 1.00 96.69 241 GLY A O 1
ATOM 1925 N N . GLY A 1 242 ? 12.654 -0.460 -8.049 1.00 96.69 242 GLY A N 1
ATOM 1926 C CA . GLY A 1 242 ? 12.606 -0.986 -9.415 1.00 96.69 242 GLY A CA 1
ATOM 1927 C C . GLY A 1 242 ? 13.480 -0.191 -10.389 1.00 96.69 242 GLY A C 1
ATOM 1928 O O . GLY A 1 242 ? 14.228 -0.779 -11.170 1.00 96.69 242 GLY A O 1
ATOM 1929 N N . TRP A 1 243 ? 13.494 1.141 -10.266 1.00 95.88 243 TRP A N 1
ATOM 1930 C CA . TRP A 1 243 ? 14.357 2.013 -11.072 1.00 95.88 243 TRP A CA 1
ATOM 1931 C C . TRP A 1 243 ? 15.845 1.731 -10.884 1.00 95.88 243 TRP A C 1
ATOM 1933 O O . TRP A 1 243 ? 16.618 1.836 -11.838 1.00 95.88 243 TRP A O 1
ATOM 1943 N N . TRP A 1 244 ? 16.257 1.405 -9.659 1.00 95.25 244 TRP A N 1
ATOM 1944 C CA . TRP A 1 244 ? 17.646 1.071 -9.374 1.00 95.25 244 TRP A CA 1
ATOM 1945 C C . TRP A 1 244 ? 18.018 -0.298 -9.939 1.00 95.25 244 TRP A C 1
ATOM 1947 O O . TRP A 1 244 ? 19.068 -0.431 -10.563 1.00 95.25 244 TRP A O 1
ATOM 1957 N N . LEU A 1 245 ? 17.148 -1.294 -9.752 1.00 96.06 245 LEU A N 1
ATOM 1958 C CA . LEU A 1 245 ? 17.356 -2.661 -10.233 1.00 96.06 245 LEU A CA 1
ATOM 1959 C C . LEU A 1 245 ? 17.412 -2.750 -11.763 1.00 96.06 245 LEU A C 1
ATOM 1961 O O . LEU A 1 245 ? 18.154 -3.571 -12.296 1.00 96.06 245 LEU A O 1
ATOM 1965 N N . LEU A 1 246 ? 16.667 -1.894 -12.472 1.00 94.88 246 LEU A N 1
ATOM 1966 C CA . LEU A 1 246 ? 16.780 -1.769 -13.927 1.00 94.88 246 LEU A CA 1
ATOM 1967 C C . LEU A 1 246 ? 18.093 -1.132 -14.374 1.00 94.88 246 LEU A C 1
ATOM 1969 O O . LEU A 1 246 ? 18.695 -1.579 -15.346 1.00 94.88 246 LEU A O 1
ATOM 1973 N N . ALA A 1 247 ? 18.528 -0.072 -13.692 1.00 93.50 247 ALA A N 1
ATOM 1974 C CA . ALA A 1 247 ? 19.758 0.627 -14.051 1.00 93.50 247 ALA A CA 1
ATOM 1975 C C . ALA A 1 247 ? 21.022 -0.179 -13.697 1.00 93.50 247 ALA A C 1
ATOM 1977 O O . ALA A 1 247 ? 22.048 -0.013 -14.349 1.00 93.50 247 ALA A O 1
ATOM 1978 N N . ASN A 1 248 ? 20.945 -1.062 -12.696 1.00 93.50 248 ASN A N 1
ATOM 1979 C CA . ASN A 1 248 ? 22.081 -1.818 -12.167 1.00 93.50 248 ASN A CA 1
ATOM 1980 C C . ASN A 1 248 ? 21.784 -3.331 -12.167 1.00 93.50 248 ASN A C 1
ATOM 1982 O O . ASN A 1 248 ? 21.556 -3.916 -11.103 1.00 93.50 248 ASN A O 1
ATOM 1986 N N . PRO A 1 249 ? 21.776 -3.989 -13.342 1.00 93.75 249 PRO A N 1
ATOM 1987 C CA . PRO A 1 249 ? 21.421 -5.401 -13.470 1.00 93.75 249 PRO A CA 1
ATOM 1988 C C . PRO A 1 249 ? 22.565 -6.367 -13.112 1.00 93.75 249 PRO A C 1
ATOM 1990 O O . PRO A 1 249 ? 22.509 -7.542 -13.467 1.00 93.75 249 PRO A O 1
ATOM 1993 N N . GLU A 1 250 ? 23.615 -5.918 -12.423 1.00 93.69 250 GLU A N 1
ATOM 1994 C CA . GLU A 1 250 ? 24.692 -6.813 -11.990 1.00 93.69 250 GLU A CA 1
ATOM 1995 C C . GLU A 1 250 ? 24.152 -7.841 -10.976 1.00 93.69 250 GLU A C 1
ATOM 1997 O O . GLU A 1 250 ? 23.594 -7.444 -9.947 1.00 93.69 250 GLU A O 1
ATOM 2002 N N . PRO A 1 251 ? 24.251 -9.161 -11.235 1.00 96.38 251 PRO A N 1
ATOM 2003 C CA . PRO A 1 251 ? 23.686 -10.170 -10.343 1.00 96.38 251 PRO A CA 1
ATOM 2004 C C . PRO A 1 251 ? 24.322 -10.150 -8.948 1.00 96.38 251 PRO A C 1
ATOM 2006 O O . PRO A 1 251 ? 25.541 -10.248 -8.806 1.00 96.38 251 PRO A O 1
ATOM 2009 N N . MET A 1 252 ? 23.491 -10.095 -7.905 1.00 97.62 252 MET A N 1
ATOM 2010 C CA . MET A 1 252 ? 23.951 -10.303 -6.530 1.00 97.62 252 MET A CA 1
ATOM 2011 C C . MET A 1 252 ? 24.369 -11.760 -6.321 1.00 97.62 252 MET A C 1
ATOM 2013 O O . MET A 1 252 ? 23.796 -12.685 -6.905 1.00 97.62 252 MET A O 1
ATOM 2017 N N . ALA A 1 253 ? 25.332 -11.983 -5.427 1.00 97.81 253 ALA A N 1
ATOM 2018 C CA . ALA A 1 253 ? 25.704 -13.336 -5.042 1.00 97.81 253 ALA A CA 1
ATOM 2019 C C . ALA A 1 253 ? 24.520 -14.029 -4.347 1.00 97.81 253 ALA A C 1
ATOM 2021 O O . ALA A 1 253 ? 23.829 -13.429 -3.521 1.00 97.81 253 ALA A O 1
ATOM 2022 N N . LEU A 1 254 ? 24.303 -15.317 -4.634 1.00 97.56 254 LEU A N 1
ATOM 2023 C CA . LEU A 1 254 ? 23.119 -16.043 -4.159 1.00 97.56 254 LEU A CA 1
ATOM 2024 C C . LEU A 1 254 ? 22.957 -15.999 -2.630 1.00 97.56 254 LEU A C 1
ATOM 2026 O O . LEU A 1 254 ? 21.843 -15.861 -2.137 1.00 97.56 254 LEU A O 1
ATOM 2030 N N . TRP A 1 255 ? 24.052 -16.051 -1.867 1.00 97.94 255 TRP A N 1
ATOM 2031 C CA . TRP A 1 255 ? 24.004 -15.968 -0.403 1.00 97.94 255 TRP A CA 1
ATOM 2032 C C . TRP A 1 255 ? 23.466 -14.619 0.105 1.00 97.94 255 TRP A C 1
ATOM 2034 O O . TRP A 1 255 ? 22.791 -14.591 1.133 1.00 97.94 255 TRP A O 1
ATOM 2044 N N . GLN A 1 256 ? 23.709 -13.518 -0.619 1.00 98.31 256 GLN A N 1
ATOM 2045 C CA . GLN A 1 256 ? 23.151 -12.202 -0.291 1.00 98.31 256 GLN A CA 1
ATOM 2046 C C . GLN A 1 256 ? 21.636 -12.234 -0.478 1.00 98.31 256 GLN A C 1
ATOM 2048 O O . GLN A 1 256 ? 20.896 -11.873 0.431 1.00 98.31 256 GLN A O 1
ATOM 2053 N N . VAL A 1 257 ? 21.176 -12.751 -1.622 1.00 98.62 257 VAL A N 1
ATOM 2054 C CA . VAL A 1 257 ? 19.745 -12.890 -1.927 1.00 98.62 257 VAL A CA 1
ATOM 2055 C C . VAL A 1 257 ? 19.053 -13.795 -0.909 1.00 98.62 257 VAL A C 1
ATOM 2057 O O . VAL A 1 257 ? 18.000 -13.434 -0.398 1.00 98.62 257 VAL A O 1
ATOM 2060 N N . LEU A 1 258 ? 19.664 -14.923 -0.534 1.00 98.62 258 LEU A N 1
ATOM 2061 C CA . LEU A 1 258 ? 19.133 -15.813 0.503 1.00 98.62 258 LEU A CA 1
ATOM 2062 C C . LEU A 1 258 ? 19.042 -15.126 1.873 1.00 98.62 258 LEU A C 1
ATOM 2064 O O . LEU A 1 258 ? 18.037 -15.290 2.565 1.00 98.62 258 LEU A O 1
ATOM 2068 N N . GLY A 1 259 ? 20.042 -14.325 2.252 1.00 98.69 259 GLY A N 1
ATOM 2069 C CA . GLY A 1 259 ? 19.998 -13.519 3.474 1.00 98.69 259 GLY A CA 1
ATOM 2070 C C . GLY A 1 259 ? 18.861 -12.492 3.462 1.00 98.69 259 GLY A C 1
ATOM 2071 O O . GLY A 1 259 ? 18.143 -12.348 4.451 1.00 98.69 259 GLY A O 1
ATOM 2072 N N . ILE A 1 260 ? 18.638 -11.832 2.322 1.00 98.81 260 ILE A N 1
ATOM 2073 C CA . ILE A 1 260 ? 17.527 -10.889 2.139 1.00 98.81 260 ILE A CA 1
ATOM 2074 C C . ILE A 1 260 ? 16.178 -11.625 2.195 1.00 98.81 260 ILE A C 1
ATOM 2076 O O . ILE A 1 260 ? 15.264 -11.165 2.876 1.00 98.81 260 ILE A O 1
ATOM 2080 N N . CYS A 1 261 ? 16.052 -12.792 1.556 1.00 98.81 261 CYS A N 1
ATOM 2081 C CA . CYS A 1 261 ? 14.858 -13.638 1.638 1.00 98.81 261 CYS A CA 1
ATOM 2082 C C . CYS A 1 261 ? 14.558 -14.072 3.077 1.00 98.81 261 CYS A C 1
ATOM 2084 O O . CYS A 1 261 ? 13.397 -14.060 3.487 1.00 98.81 261 CYS A O 1
ATOM 2086 N N . ALA A 1 262 ? 15.583 -14.414 3.862 1.00 98.75 262 ALA A N 1
ATOM 2087 C CA . ALA A 1 262 ? 15.420 -14.746 5.274 1.00 98.75 262 ALA A CA 1
ATOM 2088 C C . ALA A 1 262 ? 14.917 -13.540 6.086 1.00 98.75 262 ALA A C 1
ATOM 2090 O O . ALA A 1 262 ? 13.979 -13.684 6.873 1.00 98.75 262 ALA A O 1
ATOM 2091 N N . LEU A 1 263 ? 15.477 -12.344 5.854 1.00 98.75 263 LEU A N 1
ATOM 2092 C CA . LEU A 1 263 ? 15.008 -11.106 6.485 1.00 98.75 263 LEU A CA 1
ATOM 2093 C C . LEU A 1 263 ? 13.548 -10.805 6.115 1.00 98.75 263 LEU A C 1
ATOM 2095 O O . LEU A 1 263 ? 12.740 -10.530 7.003 1.00 98.75 263 LEU A O 1
ATOM 2099 N N . TYR A 1 264 ? 13.207 -10.890 4.826 1.00 98.75 264 TYR A N 1
ATOM 2100 C CA . TYR A 1 264 ? 11.847 -10.679 4.333 1.00 98.75 264 TYR A CA 1
ATOM 2101 C C . TYR A 1 264 ? 10.869 -11.676 4.959 1.00 98.75 264 TYR A C 1
ATOM 2103 O O . TYR A 1 264 ? 9.841 -11.272 5.497 1.00 98.75 264 TYR A O 1
ATOM 2111 N N . GLY A 1 265 ? 11.194 -12.972 4.935 1.00 98.62 265 GLY A N 1
ATOM 2112 C CA . GLY A 1 265 ? 10.341 -14.029 5.477 1.00 98.62 265 GLY A CA 1
ATOM 2113 C C . GLY A 1 265 ? 10.093 -13.867 6.977 1.00 98.62 265 GLY A C 1
ATOM 2114 O O . GLY A 1 265 ? 8.949 -13.946 7.424 1.00 98.62 265 GLY A O 1
ATOM 2115 N N . LEU A 1 266 ? 11.142 -13.563 7.748 1.00 98.50 266 LEU A N 1
ATOM 2116 C CA . LEU A 1 266 ? 11.031 -13.276 9.178 1.00 98.50 266 LEU A CA 1
ATOM 2117 C C . LEU A 1 266 ? 10.188 -12.018 9.436 1.00 98.50 266 LEU A C 1
ATOM 2119 O O . LEU A 1 266 ? 9.285 -12.046 10.272 1.00 98.50 266 LEU A O 1
ATOM 2123 N N . GLY A 1 267 ? 10.439 -10.936 8.695 1.00 98.25 267 GLY A N 1
ATOM 2124 C CA . GLY A 1 267 ? 9.683 -9.689 8.807 1.00 98.25 267 GLY A CA 1
ATOM 2125 C C . GLY A 1 267 ? 8.200 -9.872 8.489 1.00 98.25 267 GLY A C 1
ATOM 2126 O O . GLY A 1 267 ? 7.336 -9.474 9.274 1.00 98.25 267 GLY A O 1
ATOM 2127 N N . LEU A 1 268 ? 7.894 -10.545 7.376 1.00 97.69 268 LEU A N 1
ATOM 2128 C CA . LEU A 1 268 ? 6.528 -10.821 6.945 1.00 97.69 268 LEU A CA 1
ATOM 2129 C C . LEU A 1 268 ? 5.810 -11.732 7.945 1.00 97.69 268 LEU A C 1
ATOM 2131 O O . LEU A 1 268 ? 4.649 -11.475 8.270 1.00 97.69 268 LEU A O 1
ATOM 2135 N N . TRP A 1 269 ? 6.495 -12.748 8.479 1.00 97.25 269 TRP A N 1
ATOM 2136 C CA . TRP A 1 269 ? 5.952 -13.602 9.532 1.00 97.25 269 TRP A CA 1
ATOM 2137 C C . TRP A 1 269 ? 5.609 -12.789 10.781 1.00 97.25 269 TRP A C 1
ATOM 2139 O O . TRP A 1 269 ? 4.459 -12.829 11.213 1.00 97.25 269 TRP A O 1
ATOM 2149 N N . ILE A 1 270 ? 6.540 -11.987 11.311 1.00 97.56 270 ILE A N 1
ATOM 2150 C CA . ILE A 1 270 ? 6.288 -11.122 12.475 1.00 97.56 270 ILE A CA 1
ATOM 2151 C C . ILE A 1 270 ? 5.101 -10.192 12.203 1.00 97.56 270 ILE A C 1
ATOM 2153 O O . ILE A 1 270 ? 4.176 -10.116 13.015 1.00 97.56 270 ILE A O 1
ATOM 2157 N N . PHE A 1 271 ? 5.083 -9.506 11.058 1.00 96.69 271 PHE A N 1
ATOM 2158 C CA . PHE A 1 271 ? 4.033 -8.553 10.699 1.00 96.69 271 PHE A CA 1
ATOM 2159 C C . PHE A 1 271 ? 2.648 -9.206 10.600 1.00 96.69 271 PHE A C 1
ATOM 2161 O O . PHE A 1 271 ? 1.681 -8.725 11.203 1.00 96.69 271 PHE A O 1
ATOM 2168 N N . ARG A 1 272 ? 2.536 -10.303 9.845 1.00 95.00 272 ARG A N 1
ATOM 2169 C CA . ARG A 1 272 ? 1.254 -10.967 9.581 1.00 95.00 272 ARG A CA 1
ATOM 2170 C C . ARG A 1 272 ? 0.776 -11.764 10.787 1.00 95.00 272 ARG A C 1
ATOM 2172 O O . ARG A 1 272 ? -0.376 -11.611 11.188 1.00 95.00 272 ARG A O 1
ATOM 2179 N N . GLU A 1 273 ? 1.645 -12.560 11.402 1.00 95.75 273 GLU A N 1
ATOM 2180 C CA . GLU A 1 273 ? 1.262 -13.443 12.505 1.00 95.75 273 GLU A CA 1
ATOM 2181 C C . GLU A 1 273 ? 0.942 -12.662 13.784 1.00 95.75 273 GLU A C 1
ATOM 2183 O O . GLU A 1 273 ? -0.022 -12.999 14.466 1.00 95.75 273 GLU A O 1
ATOM 2188 N N . SER A 1 274 ? 1.650 -11.571 14.103 1.00 95.75 274 SER A N 1
ATOM 2189 C CA . SER A 1 274 ? 1.265 -10.722 15.246 1.00 95.75 274 SER A CA 1
ATOM 2190 C C . SER A 1 274 ? -0.139 -10.131 15.068 1.00 95.75 274 SER A C 1
ATOM 2192 O O . SER A 1 274 ? -0.965 -10.184 15.984 1.00 95.75 274 SER A O 1
ATOM 2194 N N . ASN A 1 275 ? -0.480 -9.643 13.873 1.00 94.19 275 ASN A N 1
ATOM 2195 C CA . ASN A 1 275 ? -1.837 -9.179 13.589 1.00 94.19 275 ASN A CA 1
ATOM 2196 C C . ASN A 1 275 ? -2.865 -10.319 13.613 1.00 94.19 275 ASN A C 1
ATOM 2198 O O . ASN A 1 275 ? -3.955 -10.129 14.156 1.00 94.19 275 ASN A O 1
ATOM 2202 N N . ALA A 1 276 ? -2.518 -11.501 13.099 1.00 92.75 276 ALA A N 1
ATOM 2203 C CA . ALA A 1 276 ? -3.378 -12.678 13.151 1.00 92.75 276 ALA A CA 1
ATOM 2204 C C . ALA A 1 276 ? -3.659 -13.121 14.596 1.00 92.75 276 ALA A C 1
ATOM 2206 O O . ALA A 1 276 ? -4.811 -13.390 14.920 1.00 92.75 276 ALA A O 1
ATOM 2207 N N . GLN A 1 277 ? -2.661 -13.107 15.487 1.00 94.75 277 GLN A N 1
ATOM 2208 C CA . GLN A 1 277 ? -2.834 -13.384 16.920 1.00 94.75 277 GLN A CA 1
ATOM 2209 C C . GLN A 1 277 ? -3.836 -12.436 17.571 1.00 94.75 277 GLN A C 1
ATOM 2211 O O . GLN A 1 277 ? -4.784 -12.886 18.210 1.00 94.75 277 GLN A O 1
ATOM 2216 N N . LYS A 1 278 ? -3.679 -11.126 17.344 1.00 91.50 278 LYS A N 1
ATOM 2217 C CA . LYS A 1 278 ? -4.616 -10.110 17.846 1.00 91.50 278 LYS A CA 1
ATOM 2218 C C . LYS A 1 278 ? -6.027 -10.329 17.307 1.00 91.50 278 LYS A C 1
ATOM 2220 O O . LYS A 1 278 ? -6.992 -10.164 18.044 1.00 91.50 278 LYS A O 1
ATOM 2225 N N . ASN A 1 279 ? -6.156 -10.668 16.024 1.00 89.56 279 ASN A N 1
ATOM 2226 C CA . ASN A 1 279 ? -7.456 -10.908 15.403 1.00 89.56 279 ASN A CA 1
ATOM 2227 C C . ASN A 1 279 ? -8.125 -12.177 15.949 1.00 89.56 279 ASN A C 1
ATOM 2229 O O . ASN A 1 279 ? -9.304 -12.136 16.286 1.00 89.56 279 ASN A O 1
ATOM 2233 N N . ARG A 1 280 ? -7.374 -13.281 16.081 1.00 91.50 280 ARG A N 1
ATOM 2234 C CA . ARG A 1 280 ? -7.860 -14.533 16.682 1.00 91.50 280 ARG A CA 1
ATOM 2235 C C . ARG A 1 280 ? -8.344 -14.290 18.106 1.00 91.50 280 ARG A C 1
ATOM 2237 O O . ARG A 1 280 ? -9.505 -14.557 18.371 1.00 91.50 280 ARG A O 1
ATOM 2244 N N . PHE A 1 281 ? -7.526 -13.654 18.945 1.00 91.88 281 PHE A N 1
ATOM 2245 C CA . PHE A 1 281 ? -7.891 -13.318 20.324 1.00 91.88 281 PHE A CA 1
ATOM 2246 C C . PHE A 1 281 ? -9.160 -12.452 20.428 1.00 91.88 281 PHE A C 1
ATOM 2248 O O . PHE A 1 281 ? -10.007 -12.678 21.281 1.00 91.88 281 PHE A O 1
ATOM 2255 N N . LYS A 1 282 ? -9.333 -11.464 19.538 1.00 87.88 282 LYS A N 1
ATOM 2256 C CA . LYS A 1 282 ? -10.542 -10.620 19.528 1.00 87.88 282 LYS A CA 1
ATOM 2257 C C . LYS A 1 282 ? -11.816 -11.367 19.126 1.00 87.88 282 LYS A C 1
ATOM 2259 O O . LYS A 1 282 ? -12.899 -10.922 19.492 1.00 87.88 282 LYS A O 1
ATOM 2264 N N . LYS A 1 283 ? -11.696 -12.421 18.315 1.00 87.69 283 LYS A N 1
ATOM 2265 C CA . LYS A 1 283 ? -12.830 -13.240 17.857 1.00 87.69 283 LYS A CA 1
ATOM 2266 C C . LYS A 1 283 ? -13.149 -14.360 18.841 1.00 87.69 283 LYS A C 1
ATOM 2268 O O . LYS A 1 283 ? -14.318 -14.653 19.056 1.00 87.69 283 LYS A O 1
ATOM 2273 N N . ASP A 1 284 ? -12.113 -14.954 19.412 1.00 91.25 284 ASP A N 1
ATOM 2274 C CA . ASP A 1 284 ? -12.175 -16.050 20.366 1.00 91.25 284 ASP A CA 1
ATOM 2275 C C . ASP A 1 284 ? -11.066 -15.852 21.419 1.00 91.25 284 ASP A C 1
ATOM 2277 O O 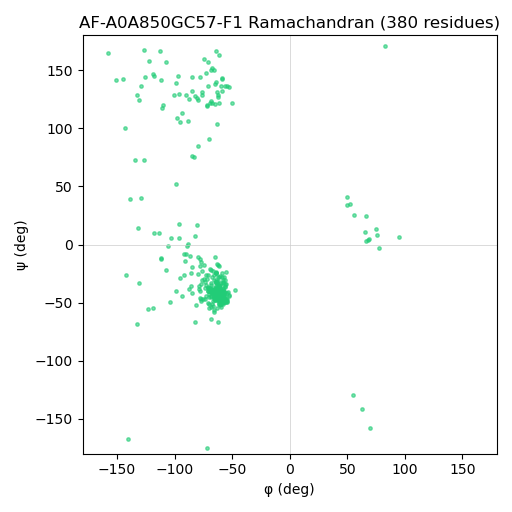. ASP A 1 284 ? -9.894 -16.137 21.140 1.00 91.25 284 ASP A O 1
ATOM 2281 N N . PRO A 1 285 ? -11.407 -15.327 22.612 1.00 91.31 285 PRO A N 1
ATOM 2282 C CA . PRO A 1 285 ? -10.445 -15.099 23.688 1.00 91.31 285 PRO A CA 1
ATOM 2283 C C . PRO A 1 285 ? -9.753 -16.366 24.212 1.00 91.31 285 PRO A C 1
ATOM 2285 O O . PRO A 1 285 ? -8.688 -16.245 24.811 1.00 91.31 285 PRO A O 1
ATOM 2288 N N . GLU A 1 286 ? -10.308 -17.556 23.957 1.00 91.69 286 GLU A N 1
ATOM 2289 C CA . GLU A 1 286 ? -9.740 -18.849 24.367 1.00 91.69 286 GLU A CA 1
ATOM 2290 C C . GLU A 1 286 ? -8.835 -19.465 23.281 1.00 91.69 286 GLU A C 1
ATOM 2292 O O . GLU A 1 286 ? -8.143 -20.464 23.515 1.00 91.69 286 GLU A O 1
ATOM 2297 N N . ALA A 1 287 ? -8.799 -18.872 22.080 1.00 92.44 287 ALA A N 1
ATOM 2298 C CA . ALA A 1 287 ? -8.007 -19.376 20.967 1.00 92.44 287 ALA A CA 1
ATOM 2299 C C . ALA A 1 287 ? -6.512 -19.390 21.307 1.00 92.44 287 ALA A C 1
ATOM 2301 O O . ALA A 1 287 ? -5.900 -18.353 21.565 1.00 92.44 287 ALA A O 1
ATOM 2302 N N . LYS A 1 288 ? -5.892 -20.571 21.224 1.00 94.12 288 LYS A N 1
ATOM 2303 C CA . LYS A 1 288 ? -4.482 -20.769 21.584 1.00 94.12 288 LYS A CA 1
ATOM 2304 C C . LYS A 1 288 ? -3.534 -19.839 20.816 1.00 94.12 288 LYS A C 1
ATOM 2306 O O . LYS A 1 288 ? -3.598 -19.722 19.589 1.00 94.12 288 LYS A O 1
ATOM 2311 N N . ILE A 1 289 ? -2.567 -19.267 21.531 1.00 94.19 289 ILE A N 1
ATOM 2312 C CA . ILE A 1 289 ? -1.462 -18.474 20.982 1.00 94.19 289 ILE A CA 1
ATOM 2313 C C . ILE A 1 289 ? -0.174 -19.276 21.165 1.00 94.19 289 ILE A C 1
ATOM 2315 O O . ILE A 1 289 ? 0.194 -19.633 22.282 1.00 94.19 289 ILE A O 1
ATOM 2319 N N . TRP A 1 290 ? 0.479 -19.631 20.053 1.00 94.44 290 TRP A N 1
ATOM 2320 C CA . TRP A 1 290 ? 1.642 -20.538 20.041 1.00 94.44 290 TRP A CA 1
ATOM 2321 C C . TRP A 1 290 ? 1.409 -21.843 20.823 1.00 94.44 290 TRP A C 1
ATOM 2323 O O . TRP A 1 290 ? 2.266 -22.317 21.565 1.00 94.44 290 TRP A O 1
ATOM 2333 N N . GLY A 1 291 ? 0.210 -22.415 20.675 1.00 93.25 291 GLY A N 1
ATOM 2334 C CA . GLY A 1 291 ? -0.176 -23.674 21.317 1.00 93.25 291 GLY A CA 1
ATOM 2335 C C . GLY A 1 291 ? -0.535 -23.569 22.804 1.00 93.25 291 GLY A C 1
ATOM 2336 O O . GLY A 1 291 ? -0.972 -24.568 23.376 1.00 93.25 291 GLY A O 1
ATOM 2337 N N . LYS A 1 292 ? -0.416 -22.387 23.418 1.00 94.44 292 LYS A N 1
ATOM 2338 C CA . LYS A 1 292 ? -0.731 -22.137 24.832 1.00 94.44 292 LYS A CA 1
ATOM 2339 C C . LYS A 1 292 ? -2.014 -21.323 24.988 1.00 94.44 292 LYS A C 1
ATOM 2341 O O . LYS A 1 292 ? -2.412 -20.612 24.064 1.00 94.44 292 LYS A O 1
ATOM 2346 N N . THR A 1 293 ? -2.653 -21.434 26.151 1.00 94.19 293 THR A N 1
ATOM 2347 C CA . THR A 1 293 ? -3.782 -20.573 26.527 1.00 94.19 293 THR A CA 1
ATOM 2348 C C . THR A 1 293 ? -3.327 -19.109 26.539 1.00 94.19 293 THR A C 1
ATOM 2350 O O . THR A 1 293 ? -2.224 -18.841 27.025 1.00 94.19 293 THR A O 1
ATOM 2353 N N . PRO A 1 294 ? -4.114 -18.167 25.991 1.00 95.38 294 PRO A N 1
ATOM 2354 C CA . PRO A 1 294 ? -3.739 -16.759 25.973 1.00 95.38 294 PRO A CA 1
ATOM 2355 C C . PRO A 1 294 ? -3.600 -16.194 27.385 1.00 95.38 294 PRO A C 1
ATOM 2357 O O . PRO A 1 294 ? -4.524 -16.263 28.190 1.00 95.38 294 PRO A O 1
ATOM 2360 N N . GLU A 1 295 ? -2.459 -15.575 27.675 1.00 95.25 295 GLU A N 1
ATOM 2361 C CA . GLU A 1 295 ? -2.322 -14.732 28.863 1.00 95.25 295 GLU A CA 1
ATOM 2362 C C . GLU A 1 295 ? -2.882 -13.342 28.557 1.00 95.25 295 GLU A C 1
ATOM 2364 O O . GLU A 1 295 ? -2.512 -12.714 27.553 1.00 95.25 295 GLU A O 1
ATOM 2369 N N . VAL A 1 296 ? -3.786 -12.871 29.419 1.00 94.81 296 VAL A N 1
ATOM 2370 C CA . VAL A 1 296 ? -4.553 -11.640 29.222 1.00 94.81 296 VAL A CA 1
ATOM 2371 C C . VAL A 1 296 ? -4.531 -10.802 30.492 1.00 94.81 296 VAL A C 1
ATOM 2373 O O . VAL A 1 296 ? -4.890 -11.265 31.571 1.00 94.81 296 VAL A O 1
ATOM 2376 N N . LEU A 1 297 ? -4.177 -9.533 30.347 1.00 93.62 297 LEU A N 1
ATOM 2377 C CA . LEU A 1 297 ? -4.231 -8.552 31.415 1.00 93.62 297 LEU A CA 1
ATOM 2378 C C . LEU A 1 297 ? -5.624 -7.905 31.469 1.00 93.62 297 LEU A C 1
ATOM 2380 O O . LEU A 1 297 ? -6.143 -7.414 30.457 1.00 93.62 297 LEU A O 1
ATOM 2384 N N . GLY A 1 298 ? -6.254 -7.951 32.648 1.00 89.25 298 GLY A N 1
ATOM 2385 C CA . GLY A 1 298 ? -7.590 -7.393 32.907 1.00 89.25 298 GLY A CA 1
ATOM 2386 C C . GLY A 1 298 ? -8.695 -7.923 31.990 1.00 89.25 298 GLY A C 1
ATOM 2387 O O . GLY A 1 298 ? -9.653 -7.204 31.713 1.00 89.25 298 GLY A O 1
ATOM 2388 N N . GLY A 1 299 ? -8.529 -9.131 31.437 1.00 87.38 299 GLY A N 1
ATOM 2389 C CA . GLY A 1 299 ? -9.470 -9.738 30.488 1.00 87.38 299 GLY A CA 1
ATOM 2390 C C . GLY A 1 299 ? -9.598 -9.008 29.142 1.00 87.38 299 GLY A C 1
ATOM 2391 O O . GLY A 1 299 ? -10.515 -9.301 28.380 1.00 87.38 299 GLY A O 1
ATOM 2392 N N . ARG A 1 300 ? -8.722 -8.037 28.836 1.00 86.62 300 ARG A N 1
ATOM 2393 C CA . ARG A 1 300 ? -8.844 -7.178 27.641 1.00 86.62 300 ARG A CA 1
ATOM 2394 C C . ARG A 1 300 ? -7.570 -7.057 26.808 1.00 86.62 300 ARG A C 1
ATOM 2396 O O . ARG A 1 300 ? -7.673 -6.897 25.591 1.00 86.62 300 ARG A O 1
ATOM 2403 N N . LEU A 1 301 ? -6.391 -7.086 27.431 1.00 92.44 301 LEU A N 1
ATOM 2404 C CA . LEU A 1 301 ? -5.111 -6.852 26.754 1.00 92.44 301 LEU A CA 1
ATOM 2405 C C . LEU A 1 301 ? -4.297 -8.140 26.669 1.00 92.44 301 LEU A C 1
ATOM 2407 O O . LEU A 1 301 ? -3.940 -8.725 27.685 1.00 92.44 301 LEU A O 1
ATOM 2411 N N . LEU A 1 302 ? -3.987 -8.570 25.449 1.00 94.44 302 LEU A N 1
ATOM 2412 C CA . LEU A 1 302 ? -3.185 -9.765 25.206 1.00 94.44 302 LEU A CA 1
ATOM 2413 C C . LEU A 1 302 ? -1.717 -9.508 25.587 1.00 94.44 302 LEU A C 1
ATOM 2415 O O . LEU A 1 302 ? -1.081 -8.634 25.000 1.00 94.44 302 LEU A O 1
ATOM 2419 N N . ILE A 1 303 ? -1.185 -10.291 26.530 1.00 95.38 303 ILE A N 1
ATOM 2420 C CA . ILE A 1 303 ? 0.209 -10.217 27.020 1.00 95.38 303 ILE A CA 1
ATOM 2421 C C . ILE A 1 303 ? 1.036 -11.462 26.669 1.00 95.38 303 ILE A C 1
ATOM 2423 O O . ILE A 1 303 ? 2.159 -11.614 27.134 1.00 95.38 303 ILE A O 1
ATOM 2427 N N . SER A 1 304 ? 0.505 -12.340 25.820 1.00 94.56 304 SER A N 1
ATOM 2428 C CA . SER A 1 304 ? 1.188 -13.535 25.310 1.00 94.56 304 SER A CA 1
ATOM 2429 C C . SER A 1 304 ? 1.479 -13.431 23.810 1.00 94.56 304 SER A C 1
ATOM 2431 O O . SER A 1 304 ? 0.971 -12.555 23.101 1.00 94.56 304 SER A O 1
ATOM 2433 N N . GLY A 1 305 ? 2.335 -14.329 23.315 1.00 95.69 305 GLY A N 1
ATOM 2434 C CA . GLY A 1 305 ? 2.783 -14.321 21.924 1.00 95.69 305 GLY A CA 1
ATOM 2435 C C . GLY A 1 305 ? 3.561 -13.053 21.577 1.00 95.69 305 GLY A C 1
ATOM 2436 O O . GLY A 1 305 ? 4.315 -12.515 22.388 1.00 95.69 305 GLY A O 1
ATOM 2437 N N . TRP A 1 306 ? 3.339 -12.539 20.371 1.00 96.06 306 TRP A N 1
ATOM 2438 C CA . TRP A 1 306 ? 3.995 -11.329 19.879 1.00 96.06 306 TRP A CA 1
ATOM 2439 C C . TRP A 1 306 ? 3.681 -10.085 20.728 1.00 96.06 306 TRP A C 1
ATOM 2441 O O . TRP A 1 306 ? 4.557 -9.251 20.952 1.00 96.06 306 TRP A O 1
ATOM 2451 N N . TRP A 1 307 ? 2.456 -9.980 21.251 1.00 95.50 307 TRP A N 1
ATOM 2452 C CA . TRP A 1 307 ? 1.995 -8.821 22.030 1.00 95.50 307 TRP A CA 1
ATOM 2453 C C . TRP A 1 307 ? 2.501 -8.811 23.475 1.00 95.50 307 TRP A C 1
ATOM 2455 O O . TRP A 1 307 ? 2.412 -7.776 24.130 1.00 95.50 307 TRP A O 1
ATOM 2465 N N . GLY A 1 308 ? 3.063 -9.926 23.952 1.00 92.94 308 GLY A N 1
ATOM 2466 C CA . GLY A 1 308 ? 3.857 -9.965 25.182 1.00 92.94 308 GLY A CA 1
ATOM 2467 C C . GLY A 1 308 ? 5.291 -9.468 24.993 1.00 92.94 308 GLY A C 1
ATOM 2468 O O . GLY A 1 308 ? 5.902 -8.972 25.933 1.00 92.94 308 GLY A O 1
ATOM 2469 N N . ILE A 1 309 ? 5.826 -9.562 23.770 1.00 92.75 309 ILE A N 1
ATOM 2470 C CA . ILE A 1 309 ? 7.196 -9.141 23.447 1.00 92.75 309 ILE A CA 1
ATOM 2471 C C . ILE A 1 309 ? 7.251 -7.630 23.216 1.00 92.75 309 ILE A C 1
ATOM 2473 O O . ILE A 1 309 ? 8.079 -6.941 23.807 1.00 92.75 309 ILE A O 1
ATOM 2477 N N . GLY A 1 310 ? 6.383 -7.099 22.353 1.00 92.25 310 GLY A N 1
ATOM 2478 C CA . GLY A 1 310 ? 6.395 -5.681 22.002 1.00 92.25 310 GLY A CA 1
ATOM 2479 C C . GLY A 1 310 ? 5.017 -5.159 21.625 1.00 92.25 310 GLY A C 1
ATOM 2480 O O . GLY A 1 310 ? 4.250 -5.821 20.925 1.00 92.25 310 GLY A O 1
ATOM 2481 N N . ARG A 1 311 ? 4.716 -3.930 22.049 1.00 94.25 311 ARG A N 1
ATOM 2482 C CA . ARG A 1 311 ? 3.378 -3.324 21.915 1.00 94.25 311 ARG A CA 1
ATOM 2483 C C . ARG A 1 311 ? 3.004 -2.997 20.470 1.00 94.25 311 ARG A C 1
ATOM 2485 O O . ARG A 1 311 ? 1.821 -2.864 20.156 1.00 94.25 311 ARG A O 1
ATOM 2492 N N . LYS A 1 312 ? 4.005 -2.864 19.596 1.00 94.88 312 LYS A N 1
ATOM 2493 C CA . LYS A 1 312 ? 3.903 -2.641 18.145 1.00 94.88 312 LYS A CA 1
ATOM 2494 C C . LYS A 1 312 ? 4.924 -3.468 17.370 1.00 94.88 312 LYS A C 1
ATOM 2496 O O . LYS A 1 312 ? 5.489 -3.009 16.381 1.00 94.88 312 LYS A O 1
ATOM 2501 N N . ILE A 1 313 ? 5.156 -4.708 17.797 1.00 95.62 313 ILE A N 1
ATOM 2502 C CA . ILE A 1 313 ? 6.098 -5.612 17.121 1.00 95.62 313 ILE A CA 1
ATOM 2503 C C . ILE A 1 313 ? 5.730 -5.869 15.650 1.00 95.62 313 ILE A C 1
ATOM 2505 O O . ILE A 1 313 ? 6.602 -6.112 14.820 1.00 95.62 313 ILE A O 1
ATOM 2509 N N . ASN A 1 314 ? 4.449 -5.724 15.292 1.00 95.81 314 ASN A N 1
ATOM 2510 C CA . ASN A 1 314 ? 4.004 -5.749 13.904 1.00 95.81 314 ASN A CA 1
ATOM 2511 C C . ASN A 1 314 ? 4.698 -4.671 13.050 1.00 95.81 314 ASN A C 1
ATOM 2513 O O . ASN A 1 314 ? 5.050 -4.949 11.912 1.00 95.81 314 ASN A O 1
ATOM 2517 N N . TYR A 1 315 ? 4.946 -3.474 13.592 1.00 96.25 315 TYR A N 1
ATOM 2518 C CA . TYR A 1 315 ? 5.661 -2.414 12.875 1.00 96.25 315 TYR A CA 1
ATOM 2519 C C . TYR A 1 315 ? 7.137 -2.760 12.662 1.00 96.25 315 TYR A C 1
ATOM 2521 O O . TYR A 1 315 ? 7.693 -2.422 11.625 1.00 96.25 315 TYR A O 1
ATOM 2529 N N . THR A 1 316 ? 7.762 -3.486 13.590 1.00 96.31 316 THR A N 1
ATOM 2530 C CA . THR A 1 316 ? 9.125 -4.009 13.401 1.00 96.31 316 THR A CA 1
ATOM 2531 C C . THR A 1 316 ? 9.171 -5.004 12.248 1.00 96.31 316 THR A C 1
ATOM 2533 O O . THR A 1 316 ? 10.018 -4.874 11.370 1.00 96.31 316 THR A O 1
ATOM 2536 N N . GLY A 1 317 ? 8.216 -5.941 12.194 1.00 97.38 317 GLY A N 1
ATOM 2537 C CA . GLY A 1 317 ? 8.086 -6.856 11.057 1.00 97.38 317 GLY A CA 1
ATOM 2538 C C . GLY A 1 317 ? 7.894 -6.120 9.727 1.00 97.38 317 GLY A C 1
ATOM 2539 O O . GLY A 1 317 ? 8.504 -6.477 8.724 1.00 97.38 317 GLY A O 1
ATOM 2540 N N . GLU A 1 318 ? 7.109 -5.042 9.728 1.00 97.00 318 GLU A N 1
ATOM 2541 C CA . GLU A 1 318 ? 6.912 -4.198 8.548 1.00 97.00 318 GLU A CA 1
ATOM 2542 C C . GLU A 1 318 ? 8.205 -3.479 8.124 1.00 97.00 318 GLU A C 1
ATOM 2544 O O . GLU A 1 318 ? 8.595 -3.571 6.964 1.00 97.00 318 GLU A O 1
ATOM 2549 N N . ILE A 1 319 ? 8.950 -2.863 9.047 1.00 97.31 319 ILE A N 1
ATOM 2550 C CA . ILE A 1 319 ? 10.254 -2.242 8.742 1.00 97.31 319 ILE A CA 1
ATOM 2551 C C . ILE A 1 319 ? 11.230 -3.264 8.148 1.00 97.31 319 ILE A C 1
ATOM 2553 O O . ILE A 1 319 ? 11.952 -2.933 7.208 1.00 97.31 319 ILE A O 1
ATOM 2557 N N . MET A 1 320 ? 11.233 -4.508 8.637 1.00 98.31 320 MET A N 1
ATOM 2558 C CA . MET A 1 320 ? 12.071 -5.584 8.091 1.00 98.31 320 MET A CA 1
ATOM 2559 C C . MET A 1 320 ? 11.690 -5.931 6.648 1.00 98.31 320 MET A C 1
ATOM 2561 O O . MET A 1 320 ? 12.575 -6.062 5.806 1.00 98.31 320 MET A O 1
ATOM 2565 N N . VAL A 1 321 ? 10.390 -6.022 6.346 1.00 98.56 321 VAL A N 1
ATOM 2566 C CA . VAL A 1 321 ? 9.888 -6.252 4.981 1.00 98.56 321 VAL A CA 1
ATOM 2567 C C . VAL A 1 321 ? 10.353 -5.148 4.032 1.00 98.56 321 VAL A C 1
ATOM 2569 O O . VAL A 1 321 ? 10.929 -5.438 2.985 1.00 98.56 321 VAL A O 1
ATOM 2572 N N . TYR A 1 322 ? 10.168 -3.883 4.411 1.00 98.06 322 TYR A N 1
ATOM 2573 C CA . TYR A 1 322 ? 10.549 -2.763 3.549 1.00 98.06 322 TYR A CA 1
ATOM 2574 C C . TYR A 1 322 ? 12.063 -2.561 3.449 1.00 98.06 322 TYR A C 1
ATOM 2576 O O . TYR A 1 322 ? 12.567 -2.150 2.404 1.00 98.06 322 TYR A O 1
ATOM 2584 N N . SER A 1 323 ? 12.803 -2.916 4.498 1.00 98.44 323 SER A N 1
ATOM 2585 C CA . SER A 1 323 ? 14.263 -2.999 4.440 1.00 98.44 323 SER A CA 1
ATOM 2586 C C . SER A 1 323 ? 14.714 -4.078 3.460 1.00 98.44 323 SER A C 1
ATOM 2588 O O . SER A 1 323 ? 15.646 -3.845 2.700 1.00 98.44 323 SER A O 1
ATOM 2590 N N . ALA A 1 324 ? 14.035 -5.229 3.411 1.00 98.62 324 ALA A N 1
ATOM 2591 C CA . ALA A 1 324 ? 14.359 -6.288 2.460 1.00 98.62 324 ALA A CA 1
ATOM 2592 C C . ALA A 1 324 ? 14.121 -5.860 0.999 1.00 98.62 324 ALA A C 1
ATOM 2594 O O . ALA A 1 324 ? 14.964 -6.152 0.155 1.00 98.62 324 ALA A O 1
ATOM 2595 N N . PHE A 1 325 ? 13.053 -5.097 0.709 1.00 98.38 325 PHE A N 1
ATOM 2596 C CA . PHE A 1 325 ? 12.861 -4.488 -0.618 1.00 98.38 325 PHE A CA 1
ATOM 2597 C C . PHE A 1 325 ? 14.048 -3.606 -1.020 1.00 98.38 325 PHE A C 1
ATOM 2599 O O . PHE A 1 325 ? 14.548 -3.715 -2.138 1.00 98.38 325 PHE A O 1
ATOM 2606 N N . ALA A 1 326 ? 14.509 -2.737 -0.114 1.00 98.25 326 ALA A N 1
ATOM 2607 C CA . ALA A 1 326 ? 15.640 -1.853 -0.378 1.00 98.25 326 ALA A CA 1
ATOM 2608 C C . ALA A 1 326 ? 16.960 -2.630 -0.503 1.00 98.25 326 ALA A C 1
ATOM 2610 O O . ALA A 1 326 ? 17.758 -2.334 -1.385 1.00 98.25 326 ALA A O 1
ATOM 2611 N N . LEU A 1 327 ? 17.182 -3.669 0.304 1.00 98.50 327 LEU A N 1
ATOM 2612 C CA . LEU A 1 327 ? 18.410 -4.470 0.268 1.00 98.50 327 LEU A CA 1
ATOM 2613 C C . LEU A 1 327 ? 18.605 -5.230 -1.049 1.00 98.50 327 LEU A C 1
ATOM 2615 O O . LEU A 1 327 ? 19.751 -5.467 -1.429 1.00 98.50 327 LEU A O 1
ATOM 2619 N N . CYS A 1 328 ? 17.532 -5.535 -1.793 1.00 98.38 328 CYS A N 1
ATOM 2620 C CA . CYS A 1 328 ? 17.643 -6.042 -3.168 1.00 98.38 328 CYS A CA 1
ATOM 2621 C C . CYS A 1 328 ? 18.470 -5.108 -4.071 1.00 98.38 328 CYS A C 1
ATOM 2623 O O . CYS A 1 328 ? 19.030 -5.556 -5.064 1.00 98.38 328 CYS A O 1
ATOM 2625 N N . THR A 1 329 ? 18.572 -3.819 -3.733 1.00 97.56 329 THR A N 1
ATOM 2626 C CA . THR A 1 329 ? 19.310 -2.808 -4.505 1.00 97.56 329 THR A CA 1
ATOM 2627 C C . THR A 1 329 ? 20.791 -2.675 -4.114 1.00 97.56 329 THR A C 1
ATOM 2629 O O . THR A 1 329 ? 21.529 -1.901 -4.726 1.00 97.56 329 THR A O 1
ATOM 2632 N N . GLY A 1 330 ? 21.266 -3.442 -3.126 1.00 96.44 330 GLY A N 1
ATOM 2633 C CA . GLY A 1 330 ? 22.616 -3.294 -2.573 1.00 96.44 330 GLY A CA 1
ATOM 2634 C C . GLY A 1 330 ? 22.774 -2.000 -1.767 1.00 96.44 330 GLY A C 1
ATOM 2635 O O . GLY A 1 330 ? 21.793 -1.451 -1.282 1.00 96.44 330 GLY A O 1
ATOM 2636 N N . PHE A 1 331 ? 24.005 -1.510 -1.594 1.00 95.81 331 PHE A N 1
ATOM 2637 C CA . PHE A 1 331 ? 24.315 -0.357 -0.721 1.00 95.81 331 PHE A CA 1
ATOM 2638 C C . PHE A 1 331 ? 24.910 0.847 -1.464 1.00 95.81 331 PHE A C 1
ATOM 2640 O O . PHE A 1 331 ? 25.384 1.795 -0.845 1.00 95.81 331 PHE A O 1
ATOM 2647 N N . HIS A 1 332 ? 24.896 0.820 -2.795 1.00 92.12 332 HIS A N 1
ATOM 2648 C CA . HIS A 1 332 ? 25.545 1.835 -3.628 1.00 92.12 332 HIS A CA 1
ATOM 2649 C C . HIS A 1 332 ? 24.757 3.151 -3.721 1.00 92.12 332 HIS A C 1
ATOM 2651 O O . HIS A 1 332 ? 25.302 4.163 -4.153 1.00 92.12 332 HIS A O 1
ATOM 2657 N N . SER A 1 333 ? 23.480 3.158 -3.329 1.00 92.81 333 SER A N 1
ATOM 2658 C CA . SER A 1 333 ? 22.642 4.355 -3.333 1.00 92.81 333 SER A CA 1
ATOM 2659 C C . SER A 1 333 ? 21.673 4.370 -2.167 1.00 92.81 333 SER A C 1
ATOM 2661 O O . SER A 1 333 ? 21.097 3.349 -1.798 1.00 92.81 333 SER A O 1
ATOM 2663 N N . LEU A 1 334 ? 21.457 5.567 -1.623 1.00 95.50 334 LEU A N 1
ATOM 2664 C CA . LEU A 1 334 ? 20.481 5.820 -0.568 1.00 95.50 334 LEU A CA 1
ATOM 2665 C C . LEU A 1 334 ? 19.043 5.902 -1.106 1.00 95.50 334 LEU A C 1
ATOM 2667 O O . LEU A 1 334 ? 18.096 5.761 -0.338 1.00 95.50 334 LEU A O 1
ATOM 2671 N N . ILE A 1 335 ? 18.857 6.120 -2.412 1.00 95.75 335 ILE A N 1
ATOM 2672 C CA . ILE A 1 335 ? 17.538 6.398 -3.003 1.00 95.75 335 ILE A CA 1
ATOM 2673 C C . ILE A 1 335 ? 16.528 5.266 -2.724 1.00 95.75 335 ILE A C 1
ATOM 2675 O O . ILE A 1 335 ? 15.447 5.568 -2.217 1.00 95.75 335 ILE A O 1
ATOM 2679 N N . PRO A 1 336 ? 16.845 3.973 -2.943 1.00 96.50 336 PRO A N 1
ATOM 2680 C CA . PRO A 1 336 ? 15.913 2.886 -2.622 1.00 96.50 336 PRO A CA 1
ATOM 2681 C C . PRO A 1 336 ? 15.596 2.762 -1.125 1.00 96.50 336 PRO A C 1
ATOM 2683 O O . PRO A 1 336 ? 14.528 2.279 -0.751 1.00 96.50 336 PRO A O 1
ATOM 2686 N N . TYR A 1 337 ? 16.501 3.234 -0.263 1.00 97.81 337 TYR A N 1
ATOM 2687 C CA . TYR A 1 337 ? 16.340 3.214 1.191 1.00 97.81 337 TYR A CA 1
ATOM 2688 C C . TYR A 1 337 ? 15.450 4.343 1.711 1.00 97.81 337 TYR A C 1
ATOM 2690 O O . TYR A 1 337 ? 15.028 4.286 2.864 1.00 97.81 337 TYR A O 1
ATOM 2698 N N . LEU A 1 338 ? 15.091 5.332 0.886 1.00 97.50 338 LEU A N 1
ATOM 2699 C CA . LEU A 1 338 ? 14.140 6.372 1.288 1.00 97.50 338 LEU A CA 1
ATOM 2700 C C . LEU A 1 338 ? 12.791 5.782 1.718 1.00 97.50 338 LEU A C 1
ATOM 2702 O O . LEU A 1 338 ? 12.165 6.315 2.630 1.00 97.50 338 LEU A O 1
ATOM 2706 N N . LEU A 1 339 ? 12.367 4.665 1.119 1.00 96.19 339 LEU A N 1
ATOM 2707 C CA . LEU A 1 339 ? 11.116 3.995 1.465 1.00 96.19 339 LEU A CA 1
ATOM 2708 C C . LEU A 1 339 ? 11.122 3.411 2.898 1.00 96.19 339 LEU A C 1
ATOM 2710 O O . LEU A 1 339 ? 10.280 3.824 3.701 1.00 96.19 339 LEU A O 1
ATOM 2714 N N . PRO A 1 340 ? 12.050 2.509 3.286 1.00 97.19 340 PRO A N 1
ATOM 2715 C CA . PRO A 1 340 ? 12.125 2.054 4.674 1.00 97.19 340 PRO A CA 1
ATOM 2716 C C . PRO A 1 340 ? 12.476 3.183 5.656 1.00 97.19 340 PRO A C 1
ATOM 2718 O O . PRO A 1 340 ? 11.948 3.190 6.766 1.00 97.19 340 PRO A O 1
ATOM 2721 N N . LEU A 1 341 ? 13.292 4.174 5.269 1.00 96.69 341 LEU A N 1
ATOM 2722 C CA . LEU A 1 341 ? 13.587 5.333 6.126 1.00 96.69 341 LEU A CA 1
ATOM 2723 C C . LEU A 1 341 ? 12.339 6.177 6.412 1.00 96.69 341 LEU A C 1
ATOM 2725 O O . LEU A 1 341 ? 12.131 6.608 7.546 1.00 96.69 341 LEU A O 1
ATOM 2729 N N . TRP A 1 342 ? 11.477 6.375 5.414 1.00 94.00 342 TRP A N 1
ATOM 2730 C CA . TRP A 1 342 ? 10.194 7.045 5.598 1.00 94.00 342 TRP A CA 1
ATOM 2731 C C . TRP A 1 342 ? 9.291 6.280 6.578 1.00 94.00 342 TRP A C 1
ATOM 2733 O O . TRP A 1 342 ? 8.711 6.893 7.478 1.00 94.00 342 TRP A O 1
ATOM 2743 N N . LEU A 1 343 ? 9.245 4.944 6.505 1.00 93.75 343 LEU A N 1
ATOM 2744 C CA . LEU A 1 343 ? 8.522 4.124 7.488 1.00 93.75 343 LEU A CA 1
ATOM 2745 C C . LEU A 1 343 ? 9.114 4.213 8.897 1.00 93.75 343 LEU A C 1
ATOM 2747 O O . LEU A 1 343 ? 8.359 4.259 9.871 1.00 93.75 343 LEU A O 1
ATOM 2751 N N . CYS A 1 344 ? 10.438 4.305 9.021 1.00 94.38 344 CYS A N 1
ATOM 2752 C CA . CYS A 1 344 ? 11.110 4.538 10.299 1.00 94.38 344 CYS A CA 1
ATOM 2753 C C . CYS A 1 344 ? 10.760 5.897 10.929 1.00 94.38 344 CYS A C 1
ATOM 2755 O O . CYS A 1 344 ? 10.963 6.063 12.126 1.00 94.38 344 CYS A O 1
ATOM 2757 N N . MET A 1 345 ? 10.199 6.849 10.177 1.00 93.69 345 MET A N 1
ATOM 2758 C CA . MET A 1 345 ? 9.626 8.085 10.729 1.00 93.69 345 MET A CA 1
ATOM 2759 C C . MET A 1 345 ? 8.117 7.955 10.982 1.00 93.69 345 MET A C 1
ATOM 2761 O O . MET A 1 345 ? 7.621 8.335 12.046 1.00 93.69 345 MET A O 1
ATOM 2765 N N . LEU A 1 346 ? 7.378 7.381 10.028 1.00 92.88 346 LEU A N 1
ATOM 2766 C CA . LEU A 1 346 ? 5.923 7.249 10.100 1.00 92.88 346 LEU A CA 1
ATOM 2767 C C . LEU A 1 346 ? 5.471 6.339 11.251 1.00 92.88 346 LEU A C 1
ATOM 2769 O O . LEU A 1 346 ? 4.554 6.687 11.999 1.00 92.88 346 LEU A O 1
ATOM 2773 N N . LEU A 1 347 ? 6.080 5.159 11.386 1.00 94.50 347 LEU A N 1
ATOM 2774 C CA . LEU A 1 347 ? 5.621 4.126 12.314 1.00 94.50 347 LEU A CA 1
ATOM 2775 C C . LEU A 1 347 ? 5.846 4.499 13.786 1.00 94.50 347 LEU A C 1
ATOM 2777 O O . LEU A 1 347 ? 4.926 4.261 14.569 1.00 94.50 347 LEU A O 1
ATOM 2781 N N . PRO A 1 348 ? 6.956 5.150 14.194 1.00 93.75 348 PRO A N 1
ATOM 2782 C CA . PRO A 1 348 ? 7.079 5.681 15.552 1.00 93.75 348 PRO A CA 1
ATOM 2783 C C . PRO A 1 348 ? 6.045 6.759 15.880 1.00 93.75 348 PRO A C 1
ATOM 2785 O O . PRO A 1 348 ? 5.447 6.719 16.956 1.00 93.75 348 PRO A O 1
ATOM 2788 N N . HIS A 1 349 ? 5.762 7.679 14.951 1.00 92.69 349 HIS A N 1
ATOM 2789 C CA . HIS A 1 349 ? 4.697 8.667 15.143 1.00 92.69 349 HIS A CA 1
ATOM 2790 C C . HIS A 1 349 ? 3.321 7.991 15.276 1.00 92.69 349 HIS A C 1
ATOM 2792 O O . HIS A 1 349 ? 2.535 8.319 16.170 1.00 92.69 349 HIS A O 1
ATOM 2798 N N . ARG A 1 350 ? 3.045 6.979 14.443 1.00 92.25 350 ARG A N 1
ATOM 2799 C CA . ARG A 1 350 ? 1.828 6.161 14.528 1.00 92.25 350 ARG A CA 1
ATOM 2800 C C . ARG A 1 350 ? 1.741 5.396 15.849 1.00 92.25 350 ARG A C 1
ATOM 2802 O O . ARG A 1 350 ? 0.667 5.329 16.441 1.00 92.25 350 ARG A O 1
ATOM 2809 N N . ALA A 1 351 ? 2.852 4.830 16.317 1.00 92.75 351 ALA A N 1
ATOM 2810 C CA . ALA A 1 351 ? 2.935 4.129 17.592 1.00 92.75 351 ALA A CA 1
ATOM 2811 C C . ALA A 1 351 ? 2.646 5.073 18.760 1.00 92.75 351 ALA A C 1
ATOM 2813 O O . ALA A 1 351 ? 1.855 4.725 19.627 1.00 92.75 351 ALA A O 1
ATOM 2814 N N . TRP A 1 352 ? 3.217 6.278 18.753 1.00 92.75 352 TRP A N 1
ATOM 2815 C CA . TRP A 1 352 ? 2.969 7.295 19.774 1.00 92.75 352 TRP A CA 1
ATOM 2816 C C . TRP A 1 352 ? 1.497 7.732 19.836 1.00 92.75 352 TRP A C 1
ATOM 2818 O O . TRP A 1 352 ? 0.915 7.746 20.920 1.00 92.75 352 TRP A O 1
ATOM 2828 N N . ARG A 1 353 ? 0.856 7.997 18.688 1.00 91.69 353 ARG A N 1
ATOM 2829 C CA . ARG A 1 353 ? -0.589 8.300 18.636 1.00 91.69 353 ARG A CA 1
ATOM 2830 C C . ARG A 1 353 ? -1.440 7.161 19.198 1.00 91.69 353 ARG A C 1
ATOM 2832 O O . ARG A 1 353 ? -2.444 7.405 19.861 1.00 91.69 353 ARG A O 1
ATOM 2839 N N . ASP A 1 354 ? -1.078 5.917 18.896 1.00 91.06 354 ASP A N 1
ATOM 2840 C CA . ASP A 1 354 ? -1.826 4.754 19.374 1.00 91.06 354 ASP A CA 1
ATOM 2841 C C . ASP A 1 354 ? -1.620 4.496 20.876 1.00 91.06 354 ASP A C 1
ATOM 2843 O O . ASP A 1 354 ? -2.571 4.130 21.561 1.00 91.06 354 ASP A O 1
ATOM 2847 N N . GLU A 1 355 ? -0.420 4.757 21.401 1.00 92.25 355 GLU A N 1
ATOM 2848 C CA . GLU A 1 355 ? -0.115 4.714 22.839 1.00 92.25 355 GLU A CA 1
ATOM 2849 C C . GLU A 1 355 ? -0.995 5.673 23.637 1.00 92.25 355 GLU A C 1
ATOM 2851 O O . GLU A 1 355 ? -1.591 5.256 24.624 1.00 92.25 355 GLU A O 1
ATOM 2856 N N . GLN A 1 356 ? -1.131 6.926 23.189 1.00 93.31 356 GLN A N 1
ATOM 2857 C CA . GLN A 1 356 ? -1.994 7.911 23.852 1.00 93.31 356 GLN A CA 1
ATOM 2858 C C . GLN A 1 356 ? -3.439 7.421 23.931 1.00 93.31 356 GLN A C 1
ATOM 2860 O O . GLN A 1 356 ? -4.032 7.381 25.000 1.00 93.31 356 GLN A O 1
ATOM 2865 N N . ARG A 1 357 ? -3.974 6.927 22.812 1.00 90.19 357 ARG A N 1
ATOM 2866 C CA . ARG A 1 357 ? -5.345 6.404 22.760 1.00 90.19 357 ARG A CA 1
ATOM 2867 C C . ARG A 1 357 ? -5.536 5.177 23.639 1.00 90.19 357 ARG A C 1
ATOM 2869 O O . ARG A 1 357 ? -6.600 4.999 24.223 1.00 90.19 357 ARG A O 1
ATOM 2876 N N . CYS A 1 358 ? -4.542 4.294 23.692 1.00 92.50 358 CYS A N 1
ATOM 2877 C CA . CYS A 1 358 ? -4.605 3.123 24.555 1.00 92.50 358 CYS A CA 1
ATOM 2878 C C . CYS A 1 358 ? -4.520 3.520 26.033 1.00 92.50 358 CYS A C 1
ATOM 2880 O O . CYS A 1 358 ? -5.265 2.957 26.832 1.00 92.50 358 CYS A O 1
ATOM 2882 N N . ALA A 1 359 ? -3.700 4.513 26.384 1.00 94.00 359 ALA A N 1
ATOM 2883 C CA . ALA A 1 359 ? -3.649 5.074 27.729 1.00 94.00 359 ALA A CA 1
ATOM 2884 C C . ALA A 1 359 ? -4.998 5.695 28.126 1.00 94.00 359 ALA A C 1
ATOM 2886 O O . ALA A 1 359 ? -5.542 5.329 29.163 1.00 94.00 359 ALA A O 1
ATOM 2887 N N . ASP A 1 360 ? -5.598 6.520 27.263 1.00 94.69 360 ASP A N 1
ATOM 2888 C CA . ASP A 1 360 ? -6.909 7.136 27.510 1.00 94.69 360 ASP A CA 1
ATOM 2889 C C . ASP A 1 360 ? -8.023 6.085 27.655 1.00 94.69 360 ASP A C 1
ATOM 2891 O O . ASP A 1 360 ? -8.935 6.221 28.468 1.00 94.69 360 ASP A O 1
ATOM 2895 N N . LYS A 1 361 ? -7.956 5.006 26.864 1.00 92.62 361 LYS A N 1
ATOM 2896 C CA . LYS A 1 361 ? -8.978 3.953 26.846 1.00 92.62 361 LYS A CA 1
ATOM 2897 C C . LYS A 1 361 ? -8.867 2.968 28.011 1.00 92.62 361 LYS A C 1
ATOM 2899 O O . LYS A 1 361 ? -9.893 2.466 28.472 1.00 92.62 361 LYS A O 1
ATOM 2904 N N . TYR A 1 362 ? -7.651 2.598 28.409 1.00 94.56 362 TYR A N 1
ATOM 2905 C CA . TYR A 1 362 ? -7.412 1.507 29.362 1.00 94.56 362 TYR A CA 1
ATOM 2906 C C . TYR A 1 362 ? -6.870 1.976 30.720 1.00 94.56 362 TYR A C 1
ATOM 2908 O O . TYR A 1 362 ? -6.865 1.172 31.651 1.00 94.56 362 TYR A O 1
ATOM 2916 N N . GLY A 1 363 ? -6.449 3.236 30.860 1.00 95.25 363 GLY A N 1
ATOM 2917 C CA . GLY A 1 363 ? -5.975 3.810 32.122 1.00 95.25 363 GLY A CA 1
ATOM 2918 C C . GLY A 1 363 ? -4.841 2.997 32.750 1.00 95.25 363 GLY A C 1
ATOM 2919 O O . GLY A 1 363 ? -3.879 2.626 32.073 1.00 95.25 363 GLY A O 1
ATOM 2920 N N . ASP A 1 364 ? -4.982 2.663 34.033 1.00 96.00 364 ASP A N 1
ATOM 2921 C CA . ASP A 1 364 ? -3.983 1.914 34.810 1.00 96.00 364 ASP A CA 1
ATOM 2922 C C . ASP A 1 364 ? -3.637 0.547 34.203 1.00 96.00 364 ASP A C 1
ATOM 2924 O O . ASP A 1 364 ? -2.488 0.106 34.270 1.00 96.00 364 ASP A O 1
ATOM 2928 N N . LEU A 1 365 ? -4.589 -0.090 33.512 1.00 95.50 365 LEU A N 1
ATOM 2929 C CA . LEU A 1 365 ? -4.343 -1.358 32.828 1.00 95.50 365 LEU A CA 1
ATOM 2930 C C . LEU A 1 365 ? -3.315 -1.202 31.698 1.00 95.50 365 LEU A C 1
ATOM 2932 O O . LEU A 1 365 ? -2.532 -2.114 31.433 1.00 95.50 365 LEU A O 1
ATOM 2936 N N . TRP A 1 366 ? -3.290 -0.041 31.033 1.00 96.19 366 TRP A N 1
ATOM 2937 C CA . TRP A 1 366 ? -2.253 0.265 30.048 1.00 96.19 366 TRP A CA 1
ATOM 2938 C C . TRP A 1 366 ? -0.891 0.428 30.716 1.00 96.19 366 TRP A C 1
ATOM 2940 O O . TRP A 1 366 ? 0.105 -0.099 30.223 1.00 96.19 366 TRP A O 1
ATOM 2950 N N . VAL A 1 367 ? -0.845 1.105 31.866 1.00 95.44 367 VAL A N 1
ATOM 2951 C CA . VAL A 1 367 ? 0.390 1.290 32.639 1.00 95.44 367 VAL A CA 1
ATOM 2952 C C . VAL A 1 367 ? 0.975 -0.067 33.031 1.00 95.44 367 VAL A C 1
ATOM 2954 O O . VAL A 1 367 ? 2.165 -0.304 32.827 1.00 95.44 367 VAL A O 1
ATOM 2957 N N . GLU A 1 368 ? 0.155 -0.995 33.515 1.00 95.50 368 GLU A N 1
ATOM 2958 C CA . GLU A 1 368 ? 0.574 -2.372 33.790 1.00 95.50 368 GLU A CA 1
ATOM 2959 C C . GLU A 1 368 ? 1.027 -3.114 32.525 1.00 95.50 368 GLU A C 1
ATOM 2961 O O . GLU A 1 368 ? 2.097 -3.727 32.521 1.00 95.50 368 GLU A O 1
ATOM 2966 N N . TYR A 1 369 ? 0.282 -2.991 31.424 1.00 95.69 369 TYR A N 1
ATOM 2967 C CA . TYR A 1 369 ? 0.643 -3.600 30.143 1.00 95.69 369 TYR A CA 1
ATOM 2968 C C . TYR A 1 369 ? 2.029 -3.150 29.658 1.00 95.69 369 TYR A C 1
ATOM 2970 O O . TYR A 1 369 ? 2.841 -3.977 29.239 1.00 95.69 369 TYR A O 1
ATOM 2978 N N . THR A 1 370 ? 2.344 -1.856 29.778 1.00 94.38 370 THR A N 1
ATOM 2979 C CA . THR A 1 370 ? 3.653 -1.311 29.379 1.00 94.38 370 THR A CA 1
ATOM 2980 C C . THR A 1 370 ? 4.823 -1.797 30.235 1.00 94.38 370 THR A C 1
ATOM 2982 O O . THR A 1 370 ? 5.954 -1.813 29.749 1.00 94.38 370 THR A O 1
ATOM 2985 N N . LYS A 1 371 ? 4.580 -2.251 31.473 1.00 94.00 371 LYS A N 1
ATOM 2986 C CA . LYS A 1 371 ? 5.613 -2.881 32.316 1.00 94.00 371 LYS A CA 1
ATOM 2987 C C . LYS A 1 371 ? 5.944 -4.303 31.855 1.00 94.00 371 LYS A C 1
ATOM 2989 O O . LYS A 1 371 ? 7.079 -4.744 32.045 1.00 94.00 371 LYS A O 1
ATOM 2994 N N . ILE A 1 372 ? 4.968 -4.996 31.263 1.00 92.94 372 ILE A N 1
ATOM 2995 C CA . ILE A 1 372 ? 5.106 -6.359 30.732 1.00 92.94 372 ILE A CA 1
ATOM 2996 C C . ILE A 1 372 ? 5.723 -6.300 29.332 1.00 92.94 372 ILE A C 1
ATOM 2998 O O . ILE A 1 372 ? 6.874 -6.691 29.138 1.00 92.94 372 ILE A O 1
ATOM 3002 N N . ALA A 1 373 ? 4.996 -5.738 28.367 1.00 93.25 373 ALA A N 1
ATOM 3003 C CA . ALA A 1 373 ? 5.472 -5.545 27.006 1.00 93.25 373 ALA A CA 1
ATOM 3004 C C . ALA A 1 373 ? 6.310 -4.262 26.955 1.00 93.25 373 ALA A C 1
ATOM 3006 O O . ALA A 1 373 ? 5.828 -3.221 26.513 1.00 93.25 373 ALA A O 1
ATOM 3007 N N . LYS A 1 374 ? 7.547 -4.312 27.469 1.00 89.12 374 LYS A N 1
ATOM 3008 C CA . LYS A 1 374 ? 8.398 -3.125 27.702 1.00 89.12 374 LYS A CA 1
ATOM 3009 C C . LYS A 1 374 ? 8.733 -2.347 26.432 1.00 89.12 374 LYS A C 1
ATOM 3011 O O . LYS A 1 374 ? 8.780 -1.117 26.462 1.00 89.12 374 LYS A O 1
ATOM 3016 N N . PHE A 1 375 ? 8.920 -3.046 25.319 1.00 91.31 375 PHE A N 1
ATOM 3017 C CA . PHE A 1 375 ? 9.328 -2.439 24.054 1.00 91.31 375 PHE A CA 1
ATOM 3018 C C . PHE A 1 375 ? 8.122 -1.901 23.290 1.00 91.31 375 PHE A C 1
ATOM 3020 O O . PHE A 1 375 ? 7.109 -2.591 23.121 1.00 91.31 375 PHE A O 1
ATOM 3027 N N . ARG A 1 376 ? 8.224 -0.662 22.807 1.00 90.81 376 ARG A N 1
ATOM 3028 C CA . ARG A 1 376 ? 7.189 -0.049 21.982 1.00 90.81 376 ARG A CA 1
ATOM 3029 C C . ARG A 1 376 ? 7.164 -0.701 20.610 1.00 90.81 376 ARG A C 1
ATOM 3031 O O . ARG A 1 376 ? 6.091 -1.113 20.188 1.00 90.81 376 ARG A O 1
ATOM 3038 N N . MET A 1 377 ? 8.304 -0.823 19.933 1.00 90.00 377 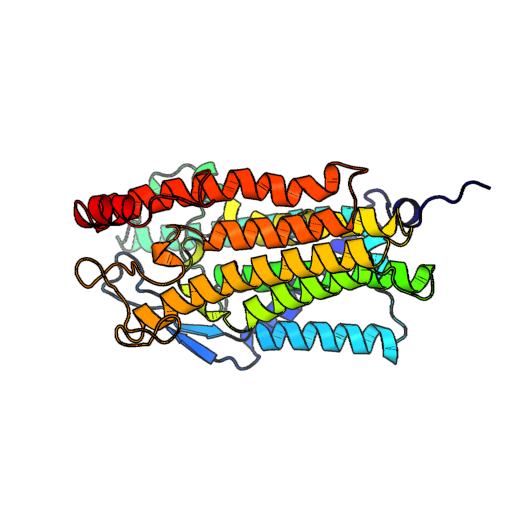MET A N 1
ATOM 3039 C CA . MET A 1 377 ? 8.411 -1.396 18.587 1.00 90.00 377 MET A CA 1
ATOM 3040 C C . MET A 1 377 ? 9.548 -2.414 18.489 1.00 90.00 377 MET A C 1
ATOM 3042 O O . MET A 1 377 ? 9.276 -3.603 18.307 1.00 90.00 377 MET A O 1
ATOM 3046 N N . ILE A 1 378 ? 10.800 -1.964 18.583 1.00 89.56 378 ILE A N 1
ATOM 3047 C CA . ILE A 1 378 ? 11.993 -2.768 18.323 1.00 89.56 378 ILE A CA 1
ATOM 3048 C C . ILE A 1 378 ? 12.474 -3.356 19.653 1.00 89.56 378 ILE A C 1
ATOM 3050 O O . ILE A 1 378 ? 12.931 -2.603 20.521 1.00 89.56 378 ILE A O 1
ATOM 3054 N N . PRO A 1 379 ? 12.406 -4.690 19.832 1.00 87.50 379 PRO A N 1
ATOM 3055 C CA . PRO A 1 379 ? 12.847 -5.319 21.066 1.00 87.50 379 PRO A CA 1
ATOM 3056 C C . PRO A 1 379 ? 14.270 -4.903 21.434 1.00 87.50 379 PRO A C 1
ATOM 3058 O O . PRO A 1 379 ? 15.151 -4.870 20.579 1.00 87.50 379 PRO A O 1
ATOM 3061 N N . PHE A 1 380 ? 14.477 -4.593 22.713 1.00 87.81 380 PHE A N 1
ATOM 3062 C CA . PHE A 1 380 ? 15.761 -4.174 23.291 1.00 87.81 380 PHE A CA 1
ATOM 3063 C C . PHE A 1 380 ? 16.311 -2.816 22.821 1.00 87.81 380 PHE A C 1
ATOM 3065 O O . PHE A 1 380 ? 17.388 -2.434 23.267 1.00 87.81 380 PHE A O 1
ATOM 3072 N N . ILE A 1 381 ? 15.581 -2.068 21.982 1.00 88.00 381 ILE A N 1
ATOM 3073 C CA . ILE A 1 381 ? 16.003 -0.749 21.478 1.00 88.00 381 ILE A CA 1
ATOM 3074 C C . ILE A 1 381 ? 14.973 0.337 21.816 1.00 88.00 381 ILE A C 1
ATOM 3076 O O . ILE A 1 381 ? 15.325 1.343 22.429 1.00 88.00 381 ILE A O 1
ATOM 3080 N N . TYR A 1 382 ? 13.710 0.148 21.420 1.00 85.12 382 TYR A N 1
ATOM 3081 C CA . TYR A 1 382 ? 12.642 1.151 21.523 1.00 85.12 382 TYR A CA 1
ATOM 3082 C C . TYR A 1 382 ? 11.281 0.485 21.667 1.00 85.12 382 TYR A C 1
ATOM 3084 O O . TYR A 1 382 ? 10.566 0.766 22.654 1.00 85.12 382 TYR A O 1
#

Mean predicted aligned error: 4.7 Å

Sequence (382 aa):
MHTTSLGESLRQGVTVEGVLFGLAAYGAFMVVLFLLAKFLPGKRVQGQPLPGSGGKRLTYEMNGMALFVATHMLLFVGLYIFDMSLTPLLEHFWSLLVAANLLTMAWLVLMIRAGQGRLAAAAERGEEDRENAERGLLARLWYGIELNPQFWGVDLKVFAYQPSLIGLGVLNFAFGWAQYEALGTLTPQMLAYQAFWWLYLFTHYWIEDNVLSMWDVIAEKFGFMLLWGDLVLVPFFYCIGGWWLLANPEPMALWQVLGICALYGLGLWIFRESNAQKNRFKKDPEAKIWGKTPEVLGGRLLISGWWGIGRKINYTGEIMVYSAFALCTGFHSLIPYLLPLWLCMLLPHRAWRDEQRCADKYGDLWVEYTKIAKFRMIPFIY

Radius of gyration: 22.53 Å; Cα contacts (8 Å, |Δi|>4): 503; chains: 1; bounding box: 64×50×62 Å

Nearest PDB structures (foldseek):
  4quv-assembly3_B  TM=9.249E-01  e=2.711E-21  Methylotuvimicrobium alcaliphilum 20Z
  4quv-assembly3_A  TM=9.280E-01  e=1.422E-20  Methylotuvimicrobium alcaliphilum 20Z

Foldseek 3Di:
DDPQFLLNVLDADADPVLLVVLLVVLVVVLVVLVVCLLPPAADWDWFFQAPPPVRDTAIHGQCLLVLLVVLVVVVVCCCPVVVDALSSCSSSVVSNLVSLVVVLVVVQVVQLVVLVVVQVVCVVVVNHPVVLVPDDPVCCQAQNRALFDDDSSHGVLLSLLRCQLSLLLSLLVNLQRSLCVVPVDAALLSVLLNVLSCVVSSLCSVPVSVVSVDCSRRPTHDHSNSSCCSRNCRNNLLSQLSSLCSRDVDHDDVVLSVVLVVLQVQLCCQQNVVVVVVVCCVVPVQDDDVNHGFDAQPSPQTLDDSLLQAVAQNLVSVLSSLVSSLCSSPDPDCSSVVRSVVSVVVVVVVLVVVLVVCCVVPPVSSVVSCVRNVHHYDGPPD

Secondary structure (DSSP, 8-state):
-----HHHHT-PPP-HHHHHHHHHHHHHHHHHHHHHHHHS--EEEEEEEPTTTTT-EEEEEE-HHHHHHHHHHHHHHHHHHS---SHHHHHTHHHHHHHHHHHHHHHHHHHHHHHHHHHHHHHHTT---HHHHSS-HHHHHHH-S-SS-EETTEEHHHHHHHHHHHHHHHHHHHHHHHHHHHHSS--HHHHHHHHHHHHHHHHHHTTGGGGGGSHHHHTS--SHHHHHIIIIIHHHHHTHHHHHHHH--PPPPHHHHHHHHHHHHHHHHHHHHHHHHHHHHHH-TTS-BTTBPPPEETTTEE-STHHHHBTTHHHHHHHHHHHHHHHTT-SS-SGGGHHHHHHHHHHHHHHHHHHHHHHHHHTHHHHHHHHHS-BSSSTTT-

Solvent-accessible surface area (backbone atoms only — not comparable to full-atom values): 20145 Å² total; per-residue (Å²): 132,89,76,72,35,65,36,60,76,32,61,45,77,75,41,72,67,34,26,52,48,17,40,50,53,54,48,49,50,47,51,52,50,50,51,45,61,72,70,49,87,41,57,76,43,76,42,56,61,42,82,95,53,87,64,46,60,55,74,41,69,52,34,60,46,59,52,49,52,49,52,54,50,52,50,50,45,38,41,74,74,65,69,48,76,52,45,65,61,51,33,27,36,57,9,29,52,51,22,40,49,54,52,48,48,53,50,48,52,54,52,50,53,52,39,52,52,51,51,53,57,28,42,78,72,72,59,64,58,60,77,66,67,73,46,53,70,69,54,38,50,41,44,22,77,39,56,72,50,65,58,97,84,40,47,51,66,73,47,40,51,48,61,12,56,49,42,25,49,53,53,42,46,25,38,54,50,44,37,25,74,75,65,79,46,69,38,63,31,53,49,49,42,51,50,50,52,50,51,54,51,51,60,43,38,76,51,48,75,58,55,48,72,33,61,64,58,67,72,37,36,58,18,45,62,57,51,42,40,30,59,42,45,46,26,63,54,68,37,46,38,40,58,50,43,40,44,52,67,74,67,60,58,66,68,60,48,51,52,38,50,50,43,25,54,52,10,47,47,40,26,51,50,39,51,48,51,56,51,46,38,75,78,37,70,73,50,59,45,94,86,34,76,55,44,55,51,91,85,76,42,63,51,41,66,55,43,26,55,13,69,34,31,36,56,40,11,46,48,34,33,42,41,28,53,21,53,53,60,54,84,87,56,66,72,38,44,49,53,32,53,49,46,68,53,50,49,56,55,52,48,53,58,50,48,53,54,43,38,73,72,46,43,70,60,36,58,54,46,45,68,62,17,63,17,47,31,42,75,97,76,64